Protein 7U34 (pdb70)

Secondary structure (DSSP, 8-state):
---PPPS-S-GGGSHHHHHHHHHHHHTGGG--HHHHHHH-TTHHHHHEEEEEETTTTEEEEEE-TTSS--HHHHHHHHHHHHHTTHHHHHHHHHHT---BTTTTB---HHHHT-TT----EETTEE-HHHHHHHHHHHHHHHHHHHHT-SB-TTSPBP-EEEEE--GGGTHHHHHHHHHTGGGS-TT-EEEEE--SSHHHHHHHHHT--GGGEEEEEE-SSS--HHHHHHHHHHHHHHHHHH--GGGGGGTEEEESS-HHHHHHHT--GGGEE---TTS-GGG-TTTGGGHHHHHHH-HHHHHHHHHHHHHHHHHHHHS-GGG-HHHHHHHHHHIIIIIS---EEEEEEB-STTTTHHHHHHHHHHHHH---B-TTSPBPSS----EEE---BTGGGGTTHHHHHHSS----EEEEEESS-SS-TTTTHHHHHHHHHHHHHHHHHHH-B-HHHHHHTT--GGGHHHH-B-----EEEEEES---HHHHHHHHHHHHHHHHHHHHHHT--TT--GGGHHHHHHHHHHHHHHTSTT---SS-HHHHHHHHHHHHHHT--

Structure (mmCIF, N/CA/C/O backbone):
data_7U34
#
_entry.id   7U34
#
_cell.length_a   84.452
_cell.length_b   84.452
_cell.length_c   232.024
_cell.angle_alpha   90.000
_cell.angle_beta   90.000
_cell.angle_gamma   90.000
#
_symmetry.space_group_name_H-M   'P 43 21 2'
#
loop_
_entity.id
_entity.type
_entity.pdbx_description
1 polymer 'Glucose-6-phosphate isomerase'
2 non-polymer GLYCEROL
3 non-polymer 'CITRATE ANION'
4 non-polymer 'CHLORIDE ION'
5 non-polymer 'SODIUM ION'
6 water water
#
loop_
_atom_site.group_PDB
_atom_site.id
_atom_site.type_symbol
_atom_site.label_atom_id
_atom_site.label_alt_id
_atom_site.label_comp_id
_atom_site.label_asym_id
_atom_site.label_entity_id
_atom_site.label_seq_id
_atom_site.pdbx_PDB_ins_code
_atom_site.Cartn_x
_atom_site.Cartn_y
_atom_site.Cartn_z
_atom_site.occupancy
_atom_site.B_iso_or_equiv
_atom_site.auth_seq_id
_atom_site.auth_comp_id
_atom_site.auth_asym_id
_atom_site.auth_atom_id
_atom_site.pdbx_PDB_model_num
ATOM 1 N N . PRO A 1 2 ? 41.056 3.280 30.860 1.00 50.05 -3 PRO A N 1
ATOM 2 C CA . PRO A 1 2 ? 39.967 4.258 30.872 1.00 47.34 -3 PRO A CA 1
ATOM 3 C C . PRO A 1 2 ? 40.355 5.517 30.083 1.00 31.77 -3 PRO A C 1
ATOM 4 O O . PRO A 1 2 ? 39.849 5.665 28.976 1.00 36.03 -3 PRO A O 1
ATOM 15 N N . LEU A 1 3 ? 41.223 6.391 30.611 1.00 27.14 -2 LEU A N 1
ATOM 16 C CA . LEU A 1 3 ? 41.599 7.598 29.877 1.00 22.55 -2 LEU A CA 1
ATOM 17 C C . LEU A 1 3 ? 42.751 7.276 28.922 1.00 17.61 -2 LEU A C 1
ATOM 18 O O . LEU A 1 3 ? 43.482 6.303 29.106 1.00 23.07 -2 LEU A O 1
ATOM 34 N N . GLY A 1 4 ? 42.863 8.063 27.866 1.00 18.72 -1 GLY A N 1
ATOM 35 C CA . GLY A 1 4 ? 43.796 7.822 26.787 1.00 18.84 -1 GLY A CA 1
ATOM 36 C C . GLY A 1 4 ? 44.622 9.061 26.485 1.00 25.34 -1 GLY A C 1
ATOM 37 O O . GLY A 1 4 ? 44.838 9.915 27.345 1.00 19.32 -1 GLY A O 1
ATOM 41 N N . SER A 1 5 ? 45.090 9.141 25.242 1.00 19.44 0 SER A N 1
ATOM 42 C CA . SER A 1 5 ? 46.015 10.182 24.826 1.00 21.04 0 SER A CA 1
ATOM 43 C C . SER A 1 5 ? 45.286 11.435 24.384 1.00 18.92 0 SER A C 1
ATOM 44 O O . SER A 1 5 ? 44.119 11.401 23.998 1.00 22.15 0 SER A O 1
ATOM 52 N N . MET A 1 6 ? 46.012 12.553 24.444 1.00 16.21 1 MET A N 1
ATOM 53 C CA . MET A 1 6 ? 45.670 13.791 23.780 1.00 18.13 1 MET A CA 1
ATOM 54 C C . MET A 1 6 ? 45.456 13.523 22.288 1.00 20.29 1 MET A C 1
ATOM 55 O O . MET A 1 6 ? 46.095 12.636 21.709 1.00 16.17 1 MET A O 1
ATOM 69 N N . PRO A 1 7 ? 44.548 14.255 21.659 1.00 19.55 2 PRO A N 1
ATOM 70 C CA . PRO A 1 7 ? 44.370 14.119 20.210 1.00 16.89 2 PRO A CA 1
ATOM 71 C C . PRO A 1 7 ? 45.649 14.450 19.462 1.00 20.24 2 PRO A C 1
ATOM 72 O O . PRO A 1 7 ? 46.462 15.275 19.902 1.00 19.55 2 PRO A O 1
ATOM 83 N N . GLY A 1 8 ? 45.768 13.873 18.270 1.00 19.43 3 GLY A N 1
ATOM 84 C CA . GLY A 1 8 ? 46.952 14.109 17.457 1.00 18.91 3 GLY A CA 1
ATOM 85 C C . GLY A 1 8 ? 47.060 15.520 16.924 1.00 20.50 3 GLY A C 1
ATOM 86 O O . GLY A 1 8 ? 48.163 16.007 16.653 1.00 20.52 3 GLY A O 1
ATOM 90 N N . PHE A 1 9 ? 45.936 16.186 16.723 1.00 18.00 4 PHE A N 1
ATOM 91 C CA . PHE A 1 9 ? 45.971 17.560 16.255 1.00 13.66 4 PHE A CA 1
ATOM 92 C C . PHE A 1 9 ? 44.723 18.247 16.763 1.00 15.72 4 PHE A C 1
ATOM 93 O O . PHE A 1 9 ? 43.852 17.624 17.369 1.00 15.00 4 PHE A O 1
ATOM 110 N N . SER A 1 10 ? 44.664 19.554 16.535 1.00 17.76 5 SER A N 1
ATOM 111 C CA . SER A 1 10 ? 43.564 20.375 17.015 1.00 19.37 5 SER A CA 1
ATOM 112 C C . SER A 1 10 ? 42.652 20.816 15.874 1.00 18.36 5 SER A C 1
ATOM 113 O O . SER A 1 10 ? 41.497 20.384 15.816 1.00 17.06 5 SER A O 1
ATOM 121 N N . GLN A 1 11 ? 43.143 21.671 14.977 1.00 16.01 6 GLN A N 1
ATOM 122 C CA . GLN A 1 11 ? 42.424 22.199 13.826 1.00 18.53 6 GLN A CA 1
ATOM 123 C C . GLN A 1 11 ? 42.995 21.596 12.556 1.00 18.24 6 GLN A C 1
ATOM 124 O O . GLN A 1 11 ? 44.216 21.559 12.377 1.00 16.38 6 GLN A O 1
ATOM 138 N N . ALA A 1 12 ? 42.128 21.146 11.647 1.00 18.53 7 ALA A N 1
ATOM 139 C CA . ALA A 1 12 ? 42.641 20.608 10.394 1.00 14.81 7 ALA A CA 1
ATOM 140 C C . ALA A 1 12 ? 43.479 21.635 9.649 1.00 15.06 7 ALA A C 1
ATOM 141 O O . ALA A 1 12 ? 44.427 21.270 8.940 1.00 15.78 7 ALA A O 1
ATOM 148 N N . THR A 1 13 ? 43.125 22.919 9.761 1.00 15.96 8 THR A N 1
ATOM 149 C CA . THR A 1 13 ? 43.851 23.970 9.061 1.00 18.15 8 THR A CA 1
ATOM 150 C C . THR A 1 13 ? 45.294 24.129 9.541 1.00 22.23 8 THR A C 1
ATOM 151 O O . THR A 1 13 ? 46.094 24.777 8.860 1.00 21.93 8 THR A O 1
ATOM 162 N N . GLU A 1 14 ? 45.636 23.567 10.692 1.00 20.13 9 GLU A N 1
ATOM 163 C CA . GLU A 1 14 ? 47.004 23.648 11.178 1.00 26.47 9 GLU A CA 1
ATOM 164 C C . GLU A 1 14 ? 47.906 22.570 10.589 1.00 24.02 9 GLU A C 1
ATOM 165 O O . GLU A 1 14 ? 49.126 22.651 10.766 1.00 26.56 9 GLU A O 1
ATOM 177 N N . LEU A 1 15 ? 47.362 21.561 9.906 1.00 18.20 10 LEU A N 1
ATOM 178 C CA . LEU A 1 15 ? 48.196 20.494 9.357 1.00 19.30 10 LEU A CA 1
ATOM 179 C C . LEU A 1 15 ? 48.922 20.977 8.105 1.00 21.56 10 LEU A C 1
ATOM 180 O O . LEU A 1 15 ? 48.363 21.694 7.268 1.00 21.32 10 LEU A O 1
ATOM 196 N N . GLY A 1 16 ? 50.179 20.562 7.959 1.00 23.65 11 GLY A N 1
ATOM 197 C CA . GLY A 1 16 ? 50.951 21.037 6.826 1.00 19.36 11 GLY A CA 1
ATOM 198 C C . GLY A 1 16 ? 50.346 20.633 5.504 1.00 19.75 11 GLY A C 1
ATOM 199 O O . GLY A 1 16 ? 50.366 21.400 4.541 1.00 20.36 11 GLY A O 1
ATOM 203 N N . ALA A 1 17 ? 49.791 19.423 5.439 1.00 20.88 12 ALA A N 1
ATOM 204 C CA . ALA A 1 17 ? 49.160 18.976 4.197 1.00 20.27 12 ALA A CA 1
ATOM 205 C C . ALA A 1 17 ? 47.944 19.825 3.849 1.00 19.28 12 ALA A C 1
ATOM 206 O O . ALA A 1 17 ? 47.648 20.029 2.673 1.00 21.14 12 ALA A O 1
ATOM 213 N N . TRP A 1 18 ? 47.219 20.329 4.848 1.00 17.40 13 TRP A N 1
ATOM 214 C CA . TRP A 1 18 ? 46.107 21.215 4.537 1.00 19.79 13 TRP A CA 1
ATOM 215 C C . TRP A 1 18 ? 46.615 22.469 3.860 1.00 21.04 13 TRP A C 1
ATOM 216 O O . TRP A 1 18 ? 46.044 22.937 2.867 1.00 19.92 13 TRP A O 1
ATOM 237 N N . LYS A 1 19 ? 47.699 23.032 4.391 1.00 22.00 14 LYS A N 1
ATOM 238 C CA A LYS A 1 19 ? 48.286 24.229 3.801 0.42 21.09 14 LYS A CA 1
ATOM 239 C CA B LYS A 1 19 ? 48.259 24.236 3.794 0.58 21.06 14 LYS A CA 1
ATOM 240 C C . LYS A 1 19 ? 48.752 23.962 2.375 1.00 18.96 14 LYS A C 1
ATOM 241 O O . LYS A 1 19 ? 48.561 24.791 1.481 1.00 19.46 14 LYS A O 1
ATOM 278 N N . GLU A 1 20 ? 49.356 22.793 2.138 1.00 17.01 15 GLU A N 1
ATOM 279 C CA . GLU A 1 20 ? 49.769 22.433 0.789 1.00 21.38 15 GLU A CA 1
ATOM 280 C C . GLU A 1 20 ? 48.571 22.305 -0.143 1.00 21.81 15 GLU A C 1
ATOM 281 O O . GLU A 1 20 ? 48.667 22.617 -1.337 1.00 17.78 15 GLU A O 1
ATOM 293 N N . LEU A 1 21 ? 47.448 21.785 0.377 1.00 21.09 16 LEU A N 1
ATOM 294 C CA . LEU A 1 21 ? 46.239 21.667 -0.443 1.00 18.79 16 LEU A CA 1
ATOM 295 C C . LEU A 1 21 ? 45.700 23.042 -0.802 1.00 18.16 16 LEU A C 1
ATOM 296 O O . LEU A 1 21 ? 45.197 23.249 -1.915 1.00 17.78 16 LEU A O 1
ATOM 312 N N . GLN A 1 22 ? 45.839 23.999 0.101 1.00 19.34 17 GLN A N 1
ATOM 313 C CA . GLN A 1 22 ? 45.381 25.337 -0.221 1.00 20.16 17 GLN A CA 1
ATOM 314 C C . GLN A 1 22 ? 46.231 25.936 -1.326 1.00 18.75 17 GLN A C 1
ATOM 315 O O . GLN A 1 22 ? 45.704 26.555 -2.265 1.00 18.51 17 GLN A O 1
ATOM 329 N N . GLU A 1 23 ? 47.548 25.746 -1.233 1.00 23.15 18 GLU A N 1
ATOM 330 C CA . GLU A 1 23 ? 48.434 26.251 -2.273 1.00 25.39 18 GLU A CA 1
ATOM 331 C C . GLU A 1 23 ? 48.166 25.527 -3.587 1.00 21.40 18 GLU A C 1
ATOM 332 O O . GLU A 1 23 ? 48.225 26.136 -4.660 1.00 25.37 18 GLU A O 1
ATOM 339 N N . HIS A 1 24 ? 47.858 24.231 -3.514 1.00 24.36 19 HIS A N 1
ATOM 340 C CA . HIS A 1 24 ? 47.537 23.456 -4.707 1.00 21.22 19 HIS A CA 1
ATOM 341 C C . HIS A 1 24 ? 46.246 23.947 -5.342 1.00 22.53 19 HIS A C 1
ATOM 342 O O . HIS A 1 24 ? 46.165 24.122 -6.567 1.00 20.04 19 HIS A O 1
ATOM 356 N N . HIS A 1 25 ? 45.225 24.170 -4.517 1.00 20.97 20 HIS A N 1
ATOM 357 C CA . HIS A 1 25 ? 43.989 24.774 -4.995 1.00 21.15 20 HIS A CA 1
ATOM 358 C C . HIS A 1 25 ? 44.251 26.110 -5.672 1.00 22.97 20 HIS A C 1
ATOM 359 O O . HIS A 1 25 ? 43.718 26.391 -6.752 1.00 20.78 20 HIS A O 1
ATOM 373 N N . ASN A 1 26 ? 45.054 26.962 -5.033 1.00 20.18 21 ASN A N 1
ATOM 374 C CA . ASN A 1 26 ? 45.217 28.320 -5.532 1.00 26.29 21 ASN A CA 1
ATOM 375 C C . ASN A 1 26 ? 45.876 28.313 -6.898 1.00 23.60 21 ASN A C 1
ATOM 376 O O . ASN A 1 26 ? 45.496 29.076 -7.790 1.00 25.41 21 ASN A O 1
ATOM 387 N N . SER A 1 27 ? 46.812 27.407 -7.104 1.00 21.46 22 SER A N 1
ATOM 388 C CA . SER A 1 27 ? 47.635 27.422 -8.295 1.00 28.48 22 SER A CA 1
ATOM 389 C C . SER A 1 27 ? 47.113 26.522 -9.399 1.00 26.52 22 SER A C 1
ATOM 390 O O . SER A 1 27 ? 47.375 26.783 -10.572 1.00 30.91 22 SER A O 1
ATOM 398 N N . LEU A 1 28 ? 46.388 25.472 -9.058 1.00 29.11 23 LEU A N 1
ATOM 399 C CA . LEU A 1 28 ? 46.056 24.463 -10.043 1.00 30.27 23 LEU A CA 1
ATOM 400 C C . LEU A 1 28 ? 44.642 23.949 -9.873 1.00 29.94 23 LEU A C 1
ATOM 401 O O . LEU A 1 28 ? 43.877 23.906 -10.839 1.00 26.67 23 LEU A O 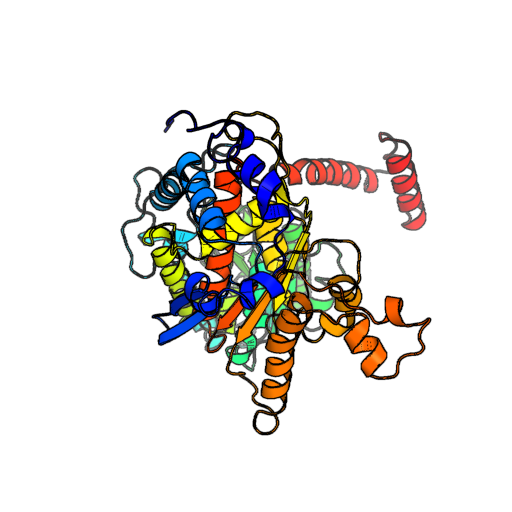1
ATOM 417 N N . GLY A 1 29 ? 44.302 23.527 -8.657 1.00 25.53 24 GLY A N 1
ATOM 418 C CA . GLY A 1 29 ? 43.019 22.879 -8.442 1.00 28.84 24 GLY A CA 1
ATOM 419 C C . GLY A 1 29 ? 41.850 23.709 -8.929 1.00 23.68 24 GLY A C 1
ATOM 420 O O . GLY A 1 29 ? 40.939 23.195 -9.578 1.00 23.65 24 GLY A O 1
ATOM 424 N N . ARG A 1 30 ? 41.881 25.018 -8.669 1.00 24.32 25 ARG A N 1
ATOM 425 C CA . ARG A 1 30 ? 40.768 25.861 -9.066 1.00 26.01 25 ARG A CA 1
ATOM 426 C C . ARG A 1 30 ? 40.683 26.052 -10.575 1.00 33.75 25 ARG A C 1
ATOM 427 O O . ARG A 1 30 ? 39.658 26.554 -11.053 1.00 28.53 25 ARG A O 1
ATOM 440 N N . ASN A 1 31 ? 41.718 25.662 -11.326 1.00 29.22 26 ASN A N 1
ATOM 441 C CA . ASN A 1 31 ? 41.727 25.793 -12.783 1.00 35.70 26 ASN A CA 1
ATOM 442 C C . ASN A 1 31 ? 41.480 24.477 -13.504 1.00 29.73 26 ASN A C 1
ATOM 443 O O . ASN A 1 31 ? 41.564 24.429 -14.737 1.00 23.76 26 ASN A O 1
ATOM 454 N N . ILE A 1 32 ? 41.210 23.404 -12.765 1.00 24.68 27 ILE A N 1
ATOM 455 C CA . ILE A 1 32 ? 40.956 22.122 -13.397 1.00 25.59 27 ILE A CA 1
ATOM 456 C C . ILE A 1 32 ? 39.732 22.255 -14.286 1.00 25.79 27 ILE A C 1
ATOM 457 O O . ILE A 1 32 ? 38.677 22.726 -13.842 1.00 21.06 27 ILE A O 1
ATOM 473 N N . VAL A 1 33 ? 39.877 21.873 -15.556 1.00 20.64 28 VAL A N 1
ATOM 474 C CA . VAL A 1 33 ? 38.759 21.711 -16.484 1.00 19.06 28 VAL A CA 1
ATOM 475 C C . VAL A 1 33 ? 38.726 20.244 -16.871 1.00 18.39 28 VAL A C 1
ATOM 476 O O . VAL A 1 33 ? 39.615 19.754 -17.577 1.00 15.85 28 VAL A O 1
ATOM 489 N N . LEU A 1 34 ? 37.711 19.538 -16.393 1.00 17.93 29 LEU A N 1
ATOM 490 C CA . LEU A 1 34 ? 37.680 18.095 -16.564 1.00 16.88 29 LEU A CA 1
ATOM 491 C C . LEU A 1 34 ? 37.864 17.680 -18.026 1.00 17.82 29 LEU A C 1
ATOM 492 O O . LEU A 1 34 ? 38.635 16.761 -18.323 1.00 16.37 29 LEU A O 1
ATOM 508 N N . LYS A 1 35 ? 37.167 18.322 -18.972 1.00 13.90 30 LYS A N 1
ATOM 509 C CA . LYS A 1 35 ? 37.248 17.769 -20.328 1.00 19.72 30 LYS A CA 1
ATOM 510 C C . LYS A 1 35 ? 38.668 17.902 -20.892 1.00 26.94 30 LYS A C 1
ATOM 511 O O . LYS A 1 35 ? 39.108 17.031 -21.663 1.00 22.17 30 LYS A O 1
ATOM 530 N N . GLU A 1 36 ? 39.419 18.925 -20.445 1.00 19.11 31 GLU A N 1
ATOM 531 C CA . GLU A 1 36 ? 40.821 19.077 -20.838 1.00 22.12 31 GLU A CA 1
ATOM 532 C C . GLU A 1 36 ? 41.696 17.965 -20.271 1.00 21.10 31 GLU A C 1
ATOM 533 O O . GLU A 1 36 ? 42.575 17.442 -20.970 1.00 22.16 31 GLU A O 1
ATOM 545 N N . TYR A 1 37 ? 41.471 17.584 -19.010 1.00 17.95 32 TYR A N 1
ATOM 546 C CA . TYR A 1 37 ? 42.256 16.516 -18.405 1.00 16.93 32 TYR A CA 1
ATOM 547 C C . TYR A 1 37 ? 41.975 15.187 -19.074 1.00 19.70 32 TYR A C 1
ATOM 548 O O . TYR A 1 37 ? 42.887 14.369 -19.253 1.00 24.79 32 TYR A O 1
ATOM 566 N N . PHE A 1 38 ? 40.723 14.949 -19.456 1.00 15.32 33 PHE A N 1
ATOM 567 C CA . PHE A 1 38 ? 40.423 13.711 -20.162 1.00 17.47 33 PHE A CA 1
ATOM 568 C C . PHE A 1 38 ? 41.029 13.714 -21.565 1.00 19.97 33 PHE A C 1
ATOM 569 O O . PHE A 1 38 ? 41.486 12.675 -22.042 1.00 22.23 33 PHE A O 1
ATOM 586 N N . GLU A 1 39 ? 41.013 14.864 -22.247 1.00 20.41 34 GLU A N 1
ATOM 587 C CA . GLU A 1 39 ? 41.616 14.959 -23.574 1.00 20.21 34 GLU A CA 1
ATOM 588 C C . GLU A 1 39 ? 43.102 14.659 -23.516 1.00 25.63 34 GLU A C 1
ATOM 589 O O . GLU A 1 39 ? 43.655 14.022 -24.424 1.00 30.00 34 GLU A O 1
ATOM 596 N N . LYS A 1 40 ? 43.763 15.101 -22.460 1.00 21.12 35 LYS A N 1
ATOM 597 C CA A LYS A 1 40 ? 45.208 14.974 -22.364 0.59 23.36 35 LYS A CA 1
ATOM 598 C CA B LYS A 1 40 ? 45.207 14.982 -22.347 0.41 23.40 35 LYS A CA 1
ATOM 599 C C . LYS A 1 40 ? 45.659 13.686 -21.696 1.00 29.44 35 LYS A C 1
ATOM 600 O O . LYS A 1 40 ? 46.842 13.354 -21.780 1.00 29.92 35 LYS A O 1
ATOM 613 N N . ASP A 1 41 ? 44.765 12.938 -21.050 1.00 24.40 36 ASP A N 1
ATOM 614 C CA . ASP A 1 41 ? 45.185 11.757 -20.298 1.00 23.75 36 ASP A CA 1
ATOM 615 C C . ASP A 1 41 ? 44.230 10.614 -20.579 1.00 30.22 36 ASP A C 1
ATOM 616 O O . ASP A 1 41 ? 43.214 10.447 -19.895 1.00 26.44 36 ASP A O 1
ATOM 625 N N . PRO A 1 42 ? 44.530 9.791 -21.585 1.00 24.21 37 PRO A N 1
ATOM 626 C CA . PRO A 1 42 ? 43.653 8.657 -21.892 1.00 27.08 37 PRO A CA 1
ATOM 627 C C . PRO A 1 42 ? 43.607 7.620 -20.793 1.00 19.55 37 PRO A C 1
ATOM 628 O O . PRO A 1 42 ? 42.708 6.775 -20.815 1.00 26.17 37 PRO A O 1
ATOM 639 N N . GLN A 1 43 ? 44.530 7.658 -19.836 1.00 21.20 38 GLN A N 1
ATOM 640 C CA . GLN A 1 43 ? 44.542 6.708 -18.733 1.00 25.71 38 GLN A CA 1
ATOM 641 C C . GLN A 1 43 ? 43.853 7.254 -17.482 1.00 20.97 38 GLN A C 1
ATOM 642 O O . GLN A 1 43 ? 43.951 6.648 -16.417 1.00 18.66 38 GLN A O 1
ATOM 652 N N . ARG A 1 44 ? 43.136 8.368 -17.602 1.00 22.64 39 ARG A N 1
ATOM 653 C CA . ARG A 1 44 ? 42.561 9.010 -16.425 1.00 18.15 39 ARG A CA 1
ATOM 654 C C . ARG A 1 44 ? 41.528 8.116 -15.749 1.00 16.09 39 ARG A C 1
ATOM 655 O O . ARG A 1 44 ? 41.451 8.061 -14.509 1.00 15.80 39 ARG A O 1
ATOM 676 N N . PHE A 1 45 ? 40.714 7.410 -16.537 1.00 16.27 40 PHE A N 1
ATOM 677 C CA . PHE A 1 45 ? 39.726 6.536 -15.913 1.00 17.17 40 PHE A CA 1
ATOM 678 C C . PHE A 1 45 ? 40.403 5.396 -15.147 1.00 18.72 40 PHE A C 1
ATOM 679 O O . PHE A 1 45 ? 39.973 5.045 -14.039 1.00 17.45 40 PHE A O 1
ATOM 696 N N . GLU A 1 46 ? 41.475 4.811 -15.707 1.00 20.47 41 GLU A N 1
ATOM 697 C CA . GLU A 1 46 ? 42.199 3.761 -14.990 1.00 19.25 41 GLU A CA 1
ATOM 698 C C . GLU A 1 46 ? 42.823 4.290 -13.707 1.00 16.14 41 GLU A C 1
ATOM 699 O O . GLU A 1 46 ? 42.794 3.608 -12.676 1.00 20.95 41 GLU A O 1
ATOM 706 N N . LYS A 1 47 ? 43.393 5.505 -13.747 1.00 17.46 42 LYS A N 1
ATOM 707 C CA . LYS A 1 47 ? 44.079 6.059 -12.587 1.00 17.04 42 LYS A CA 1
ATOM 708 C C . LYS A 1 47 ? 43.136 6.254 -11.403 1.00 17.70 42 LYS A C 1
ATOM 709 O O . LYS A 1 47 ? 43.540 6.097 -10.245 1.00 17.08 42 LYS A O 1
ATOM 728 N N . PHE A 1 48 ? 41.898 6.685 -11.669 1.00 15.27 43 PHE A N 1
ATOM 729 C CA . PHE A 1 48 ? 41.028 7.175 -10.608 1.00 14.70 43 PHE A CA 1
ATOM 730 C C . PHE A 1 48 ? 39.749 6.370 -10.468 1.00 15.30 43 PHE A C 1
ATOM 731 O O . PHE A 1 48 ? 38.785 6.841 -9.842 1.00 15.45 43 PHE A O 1
ATOM 748 N N . SER A 1 49 ? 39.726 5.155 -10.989 1.00 16.49 44 SER A N 1
ATOM 749 C CA . SER A 1 49 ? 38.664 4.220 -10.672 1.00 16.84 44 SER A CA 1
ATOM 750 C C . SER A 1 49 ? 39.184 3.118 -9.757 1.00 16.85 44 SER A C 1
ATOM 751 O O . SER A 1 49 ? 40.384 2.834 -9.675 1.00 15.70 44 SER A O 1
ATOM 759 N N . ARG A 1 50 ? 38.261 2.512 -9.035 1.00 17.33 45 ARG A N 1
ATOM 760 C CA . ARG A 1 50 ? 38.595 1.478 -8.073 1.00 16.66 45 ARG A CA 1
ATOM 761 C C . ARG A 1 50 ? 37.531 0.401 -8.162 1.00 17.49 45 ARG A C 1
ATOM 762 O O . ARG A 1 50 ? 36.366 0.690 -8.425 1.00 16.54 45 ARG A O 1
ATOM 783 N N . THR A 1 51 ? 37.930 -0.838 -7.921 1.00 15.23 46 THR A N 1
ATOM 784 C CA . THR A 1 51 ? 37.018 -1.970 -7.946 1.00 16.01 46 THR A CA 1
ATOM 785 C C . THR A 1 51 ? 36.970 -2.678 -6.597 1.00 21.56 46 THR A C 1
ATOM 786 O O . THR A 1 51 ? 38.011 -3.043 -6.030 1.00 19.11 46 THR A O 1
ATOM 797 N N . PHE A 1 52 ? 35.750 -2.888 -6.090 1.00 19.58 47 PHE A N 1
ATOM 798 C CA . PHE A 1 52 ? 35.521 -3.569 -4.821 1.00 14.47 47 PHE A CA 1
ATOM 799 C C . PHE A 1 52 ? 34.881 -4.913 -5.117 1.00 17.05 47 PHE A C 1
ATOM 800 O O . PHE A 1 52 ? 33.823 -4.968 -5.756 1.00 15.19 47 PHE A O 1
ATOM 817 N N . ALA A 1 53 ? 35.520 -5.983 -4.660 1.00 15.63 48 ALA A N 1
ATOM 818 C CA . ALA A 1 53 ? 34.965 -7.323 -4.793 1.00 17.92 48 ALA A CA 1
ATOM 819 C C . ALA A 1 53 ? 34.047 -7.637 -3.623 1.00 15.11 48 ALA A C 1
ATOM 820 O O . ALA A 1 53 ? 34.451 -7.542 -2.458 1.00 18.78 48 ALA A O 1
ATOM 827 N N . ASN A 1 54 ? 32.796 -7.984 -3.938 1.00 19.95 49 ASN A N 1
ATOM 828 C CA . ASN A 1 54 ? 31.832 -8.476 -2.965 1.00 17.45 49 ASN A CA 1
ATOM 829 C C . ASN A 1 54 ? 31.949 -9.991 -2.936 1.00 21.07 49 ASN A C 1
ATOM 830 O O . ASN A 1 54 ? 31.450 -10.667 -3.852 1.00 18.15 49 ASN A O 1
ATOM 841 N N . PRO A 1 55 ? 32.579 -10.559 -1.900 1.00 21.14 50 PRO A N 1
ATOM 842 C CA . PRO A 1 55 ? 32.760 -12.014 -1.845 1.00 21.12 50 PRO A CA 1
ATOM 843 C C . PRO A 1 55 ? 31.529 -12.761 -1.430 1.00 25.56 50 PRO A C 1
ATOM 844 O O . PRO A 1 55 ? 31.533 -13.996 -1.455 1.00 23.50 50 PRO A O 1
ATOM 855 N N . VAL A 1 56 ? 30.490 -12.052 -1.021 1.00 17.49 51 VAL A N 1
ATOM 856 C CA . VAL A 1 56 ? 29.262 -12.706 -0.608 1.00 16.80 51 VAL A CA 1
ATOM 857 C C . VAL A 1 56 ? 28.437 -13.120 -1.816 1.00 23.16 51 VAL A C 1
ATOM 858 O O . VAL A 1 56 ? 27.983 -14.268 -1.916 1.00 20.88 51 VAL A O 1
ATOM 871 N N . ASP A 1 57 ? 28.207 -12.202 -2.750 1.00 18.54 52 ASP A N 1
ATOM 872 C CA . ASP A 1 57 ? 27.472 -12.537 -3.956 1.00 21.33 52 ASP A CA 1
ATOM 873 C C . ASP A 1 57 ? 28.402 -12.696 -5.149 1.00 15.28 52 ASP A C 1
ATOM 874 O O . ASP A 1 57 ? 27.931 -12.857 -6.279 1.00 20.23 52 ASP A O 1
ATOM 883 N N . ASN A 1 58 ? 29.709 -12.690 -4.908 1.00 18.59 53 ASN A N 1
ATOM 884 C CA . ASN A 1 58 ? 30.729 -12.888 -5.928 1.00 21.69 53 ASN A CA 1
ATOM 885 C C . ASN A 1 58 ? 30.511 -11.990 -7.141 1.00 23.68 53 ASN A C 1
ATOM 886 O O . ASN A 1 58 ? 30.423 -12.444 -8.286 1.00 19.25 53 ASN A O 1
ATOM 897 N N . THR A 1 59 ? 30.474 -10.686 -6.874 1.00 14.56 54 THR A N 1
ATOM 898 C CA . THR A 1 59 ? 30.361 -9.670 -7.906 1.00 14.72 54 THR A CA 1
ATOM 899 C C . THR A 1 59 ? 31.393 -8.591 -7.612 1.00 16.79 54 THR A C 1
ATOM 900 O O . THR A 1 59 ? 32.125 -8.657 -6.618 1.00 18.85 54 THR A O 1
ATOM 911 N N . GLU A 1 60 ? 31.434 -7.580 -8.466 1.00 16.23 55 GLU A N 1
ATOM 912 C CA . GLU A 1 60 ? 32.331 -6.447 -8.300 1.00 18.58 55 GLU A CA 1
ATOM 913 C C . GLU A 1 60 ? 31.526 -5.166 -8.406 1.00 20.38 55 GLU A C 1
ATOM 914 O O . GLU A 1 60 ? 30.612 -5.070 -9.233 1.00 18.78 55 GLU A O 1
ATOM 926 N N . ILE A 1 61 ? 31.883 -4.186 -7.581 1.00 16.61 56 ILE A N 1
ATOM 927 C CA . ILE A 1 61 ? 31.304 -2.855 -7.643 1.00 13.32 56 ILE A CA 1
ATOM 928 C C . ILE A 1 61 ? 32.406 -1.930 -8.129 1.00 14.10 56 ILE A C 1
ATOM 929 O O . ILE A 1 61 ? 33.486 -1.879 -7.529 1.00 15.14 56 ILE A O 1
ATOM 945 N N . LEU A 1 62 ? 32.139 -1.220 -9.221 1.00 12.95 57 LEU A N 1
ATOM 946 C CA . LEU A 1 62 ? 33.078 -0.261 -9.785 1.00 11.95 57 LEU A CA 1
ATOM 947 C C . LEU A 1 62 ? 32.783 1.122 -9.211 1.00 15.86 57 LEU A C 1
ATOM 948 O O . LEU A 1 62 ? 31.653 1.612 -9.329 1.00 13.51 57 LEU A O 1
ATOM 964 N N . PHE A 1 63 ? 33.806 1.750 -8.611 1.00 13.56 58 PHE A N 1
ATOM 965 C CA . PHE A 1 63 ? 33.766 3.117 -8.097 1.00 11.27 58 PHE A CA 1
ATOM 966 C C . PHE A 1 63 ? 34.640 3.979 -9.001 1.00 12.75 58 PHE A C 1
ATOM 967 O O . PHE A 1 63 ? 35.875 3.869 -8.962 1.00 14.07 58 PHE A O 1
ATOM 984 N N . ASP A 1 64 ? 34.027 4.845 -9.798 1.00 11.92 59 ASP A N 1
ATOM 985 C CA . ASP A 1 64 ? 34.760 5.697 -10.728 1.00 11.27 59 ASP A CA 1
ATOM 986 C C . ASP A 1 64 ? 34.796 7.107 -10.161 1.00 13.55 59 ASP A C 1
ATOM 987 O O . ASP A 1 64 ? 33.778 7.806 -10.152 1.00 12.60 59 ASP A O 1
ATOM 996 N N . PHE A 1 65 ? 35.971 7.534 -9.709 1.00 12.99 60 PHE A N 1
ATOM 997 C CA . PHE A 1 65 ? 36.166 8.878 -9.192 1.00 11.49 60 PHE A CA 1
ATOM 998 C C . PHE A 1 65 ? 36.809 9.820 -10.208 1.00 12.17 60 PHE A C 1
ATOM 999 O O . PHE A 1 65 ? 37.151 10.948 -9.843 1.00 13.14 60 PHE A O 1
ATOM 1016 N N . SER A 1 66 ? 36.993 9.396 -11.466 1.00 13.85 61 SER A N 1
ATOM 1017 C CA . SER A 1 66 ? 37.827 10.145 -12.405 1.00 13.16 61 SER A CA 1
ATOM 1018 C C . SER A 1 66 ? 37.168 11.414 -12.947 1.00 12.54 61 SER A C 1
ATOM 1019 O O . SER A 1 66 ? 37.867 12.272 -13.508 1.00 13.86 61 SER A O 1
ATOM 1027 N N . LYS A 1 67 ? 35.845 11.560 -12.832 1.00 11.56 62 LYS A N 1
ATOM 1028 C CA . LYS A 1 67 ? 35.193 12.814 -13.197 1.00 11.24 62 LYS A CA 1
ATOM 1029 C C . LYS A 1 67 ? 35.151 13.803 -12.022 1.00 15.14 62 LYS A C 1
ATOM 1030 O O . LYS A 1 67 ? 34.315 14.710 -12.009 1.00 10.73 62 LYS A O 1
ATOM 1049 N N . ASN A 1 68 ? 36.037 13.655 -11.052 1.00 15.05 63 ASN A N 1
ATOM 1050 C CA . ASN A 1 68 ? 36.205 14.612 -9.960 1.00 11.22 63 ASN A CA 1
ATOM 1051 C C . ASN A 1 68 ? 37.404 15.523 -10.207 1.00 11.38 63 ASN A C 1
ATOM 1052 O O . ASN A 1 68 ? 38.276 15.227 -11.022 1.00 13.00 63 ASN A O 1
ATOM 1063 N N . PHE A 1 69 ? 37.460 16.622 -9.452 1.00 11.89 64 PHE A N 1
ATOM 1064 C CA . PHE A 1 69 ? 38.554 17.590 -9.524 1.00 13.54 64 PHE A CA 1
ATOM 1065 C C . PHE A 1 69 ? 39.814 17.028 -8.872 1.00 15.52 64 PHE A C 1
ATOM 1066 O O . PHE A 1 69 ? 40.224 17.462 -7.783 1.00 15.59 64 PHE A O 1
ATOM 1083 N N . LEU A 1 70 ? 40.444 16.080 -9.557 1.00 14.86 65 LEU A N 1
ATOM 1084 C CA . LEU A 1 70 ? 41.565 15.310 -9.051 1.00 16.05 65 LEU A CA 1
ATOM 1085 C C . LEU A 1 70 ? 42.648 15.229 -10.108 1.00 16.36 65 LEU A C 1
ATOM 1086 O O . LEU A 1 70 ? 42.354 14.923 -11.266 1.00 16.18 65 LEU A O 1
ATOM 1102 N N . THR A 1 71 ? 43.884 15.487 -9.709 1.00 23.57 66 THR A N 1
ATOM 1103 C CA . THR A 1 71 ? 45.070 15.064 -10.440 1.00 19.97 66 THR A CA 1
ATOM 1104 C C . THR A 1 71 ? 45.838 14.084 -9.559 1.00 23.11 66 THR A C 1
ATOM 1105 O O . THR A 1 71 ? 45.499 13.880 -8.398 1.00 16.47 66 THR A O 1
ATOM 1116 N N . GLU A 1 72 ? 46.881 13.457 -10.112 1.00 17.86 67 GLU A N 1
ATOM 1117 C CA . GLU A 1 72 ? 47.693 12.571 -9.287 1.00 21.95 67 GLU A CA 1
ATOM 1118 C C . GLU A 1 72 ? 48.263 13.335 -8.098 1.00 18.19 67 GLU A C 1
ATOM 1119 O O . GLU A 1 72 ? 48.315 12.822 -6.971 1.00 16.73 67 GLU A O 1
ATOM 1131 N N . GLU A 1 73 ? 48.637 14.590 -8.323 1.00 17.68 68 GLU A N 1
ATOM 1132 C CA . GLU A 1 73 ? 49.163 15.411 -7.238 1.00 21.28 68 GLU A CA 1
ATOM 1133 C C . GLU A 1 73 ? 48.089 15.703 -6.200 1.00 21.35 68 GLU A C 1
ATOM 1134 O O . GLU A 1 73 ? 48.338 15.598 -4.997 1.00 18.85 68 GLU A O 1
ATOM 1146 N N . THR A 1 74 ? 46.886 16.080 -6.646 1.00 15.80 69 THR A N 1
ATOM 1147 C CA . THR A 1 74 ? 45.779 16.266 -5.708 1.00 16.38 69 THR A CA 1
ATOM 1148 C C . THR A 1 74 ? 45.576 15.040 -4.834 1.00 16.43 69 THR A C 1
ATOM 1149 O O . THR A 1 74 ? 45.405 15.140 -3.613 1.00 16.47 69 THR A O 1
ATOM 1160 N N . LEU A 1 75 ? 45.563 13.865 -5.449 1.00 15.96 70 LEU A N 1
ATOM 1161 C CA . LEU A 1 75 ? 45.328 12.656 -4.684 1.00 17.82 70 LEU A CA 1
ATOM 1162 C C . LEU A 1 75 ? 46.432 12.437 -3.670 1.00 20.27 70 LEU A C 1
ATOM 1163 O O . LEU A 1 75 ? 46.164 12.105 -2.514 1.00 17.43 70 LEU A O 1
ATOM 1179 N N . ALA A 1 76 ? 47.687 12.632 -4.087 1.00 20.27 71 ALA A N 1
ATOM 1180 C CA . ALA A 1 76 ? 48.814 12.487 -3.168 1.00 17.67 71 ALA A CA 1
ATOM 1181 C C . ALA A 1 76 ? 48.667 13.398 -1.954 1.00 18.43 71 ALA A C 1
ATOM 1182 O O . ALA A 1 76 ? 48.942 12.984 -0.825 1.00 16.99 71 ALA A O 1
ATOM 1189 N N . LEU A 1 77 ? 48.236 14.641 -2.165 1.00 15.01 72 LEU A N 1
ATOM 1190 C CA . LEU A 1 77 ? 48.123 15.576 -1.055 1.00 19.46 72 LEU A CA 1
ATOM 1191 C C . LEU A 1 77 ? 46.952 15.234 -0.144 1.00 20.27 72 LEU A C 1
ATOM 1192 O O . LEU A 1 77 ? 47.040 15.410 1.078 1.00 17.16 72 LEU A O 1
ATOM 1208 N N . LEU A 1 78 ? 45.839 14.766 -0.713 1.00 16.76 73 LEU A N 1
ATOM 1209 C CA . LEU A 1 78 ? 44.703 14.380 0.118 1.00 12.11 73 LEU A CA 1
ATOM 1210 C C . LEU A 1 78 ? 45.023 13.162 0.967 1.00 13.54 73 LEU A C 1
ATOM 1211 O O . LEU A 1 78 ? 44.639 13.084 2.140 1.00 14.65 73 LEU A O 1
ATOM 1227 N N . VAL A 1 79 ? 45.739 12.199 0.406 1.00 16.09 74 VAL A N 1
ATOM 1228 C CA A VAL A 1 79 ? 46.160 11.045 1.187 0.75 15.96 74 VAL A CA 1
ATOM 1229 C CA B VAL A 1 79 ? 46.125 11.054 1.219 0.25 16.06 74 VAL A CA 1
ATOM 1230 C C . VAL A 1 79 ? 47.135 11.483 2.273 1.00 13.91 74 VAL A C 1
ATOM 1231 O O . VAL A 1 79 ? 47.123 10.971 3.398 1.00 15.51 74 VAL A O 1
ATOM 1256 N N . LYS A 1 80 ? 47.991 12.448 1.952 1.00 18.14 75 LYS A N 1
ATOM 1257 C CA . LYS A 1 80 ? 48.902 12.988 2.952 1.00 21.30 75 LYS A CA 1
ATOM 1258 C C . LYS A 1 80 ? 48.132 13.631 4.097 1.00 19.95 75 LYS A C 1
ATOM 1259 O O . LYS A 1 80 ? 48.470 13.444 5.278 1.00 17.81 75 LYS A O 1
ATOM 1278 N N . LEU A 1 81 ? 47.105 14.420 3.763 1.00 20.07 76 LEU A N 1
ATOM 1279 C CA . LEU A 1 81 ? 46.238 14.990 4.789 1.00 18.05 76 LEU A CA 1
ATOM 1280 C C . LEU A 1 81 ? 45.609 13.902 5.662 1.00 17.99 76 LEU A C 1
ATOM 1281 O O . LEU A 1 81 ? 45.577 14.025 6.898 1.00 16.54 76 LEU A O 1
ATOM 1297 N N . ALA A 1 82 ? 45.104 12.821 5.046 1.00 14.74 77 ALA A N 1
ATOM 1298 C CA . ALA A 1 82 ? 44.543 11.735 5.840 1.00 15.46 77 ALA A CA 1
ATOM 1299 C C . ALA A 1 82 ? 45.579 11.178 6.814 1.00 18.68 77 ALA A C 1
ATOM 1300 O O . ALA A 1 82 ? 45.264 10.887 7.976 1.00 17.78 77 ALA A O 1
ATOM 1307 N N . ARG A 1 83 ? 46.818 11.006 6.356 1.00 19.70 78 ARG A N 1
ATOM 1308 C CA . ARG A 1 83 ? 47.848 10.506 7.256 1.00 22.19 78 ARG A CA 1
ATOM 1309 C C . ARG A 1 83 ? 48.168 11.513 8.355 1.00 16.63 78 ARG A C 1
ATOM 1310 O O . ARG A 1 83 ? 48.267 11.139 9.528 1.00 19.76 78 ARG A O 1
ATOM 1331 N N . GLU A 1 84 ? 48.302 12.791 8.017 1.00 17.66 79 GLU A N 1
ATOM 1332 C CA . GLU A 1 84 ? 48.547 13.780 9.056 1.00 19.32 79 GLU A CA 1
ATOM 1333 C C . GLU A 1 84 ? 47.389 13.886 10.041 1.00 23.60 79 GLU A C 1
ATOM 1334 O O . GLU A 1 84 ? 47.608 14.204 11.214 1.00 17.07 79 GLU A O 1
ATOM 1346 N N . ALA A 1 85 ? 46.153 13.625 9.600 1.00 20.96 80 ALA A N 1
ATOM 1347 C CA . ALA A 1 85 ? 44.999 13.657 10.496 1.00 18.30 80 ALA A CA 1
ATOM 1348 C C . ALA A 1 85 ? 44.786 12.346 11.236 1.00 16.80 80 ALA A C 1
ATOM 1349 O O . ALA A 1 85 ? 43.863 12.246 12.056 1.00 18.29 80 ALA A O 1
ATOM 1356 N N . GLY A 1 86 ? 45.603 11.338 10.960 1.00 17.74 81 GLY A N 1
ATOM 1357 C CA . GLY A 1 86 ? 45.521 10.102 11.691 1.00 15.81 81 GLY A CA 1
ATOM 1358 C C . GLY A 1 86 ? 44.287 9.295 11.392 1.00 18.25 81 GLY A C 1
ATOM 1359 O O . GLY A 1 86 ? 43.755 8.641 12.294 1.00 16.14 81 GLY A O 1
ATOM 1363 N N . VAL A 1 87 ? 43.829 9.307 10.136 1.00 18.11 82 VAL A N 1
ATOM 1364 C CA . VAL A 1 87 ? 42.615 8.578 9.778 1.00 20.00 82 VAL A CA 1
ATOM 1365 C C . VAL A 1 87 ? 42.768 7.093 10.102 1.00 15.28 82 VAL A C 1
ATOM 1366 O O . VAL A 1 87 ? 41.857 6.453 10.656 1.00 14.52 82 VAL A O 1
ATOM 1379 N N . GLU A 1 88 ? 43.918 6.514 9.758 1.00 16.20 83 GLU A N 1
ATOM 1380 C CA . GLU A 1 88 ? 44.105 5.084 9.980 1.00 17.05 83 GLU A CA 1
ATOM 1381 C C . GLU A 1 88 ? 44.162 4.767 11.465 1.00 19.22 83 GLU A C 1
ATOM 1382 O O . GLU A 1 88 ? 43.616 3.757 11.914 1.00 17.49 83 GLU A O 1
ATOM 1394 N N . GLU A 1 89 ? 44.801 5.640 12.246 1.00 19.41 84 GLU A N 1
ATOM 1395 C CA . GLU A 1 89 ? 44.890 5.434 13.688 1.00 19.42 84 GLU A CA 1
ATOM 1396 C C . GLU A 1 89 ? 43.513 5.484 14.353 1.00 16.71 84 GLU A C 1
ATOM 1397 O O . GLU A 1 89 ? 43.177 4.622 15.180 1.00 18.85 84 GLU A O 1
ATOM 1409 N N . LEU A 1 90 ? 42.694 6.486 13.999 1.00 17.48 85 LEU A N 1
ATOM 1410 C CA . LEU A 1 90 ? 41.348 6.563 14.562 1.00 15.96 85 LEU A CA 1
ATOM 1411 C C . LEU A 1 90 ? 40.518 5.369 14.135 1.00 16.09 85 LEU A C 1
ATOM 1412 O O . LEU A 1 90 ? 39.763 4.806 14.940 1.00 17.44 85 LEU A O 1
ATOM 1428 N N . ARG A 1 91 ? 40.627 4.984 12.864 1.00 16.88 86 ARG A N 1
ATOM 1429 C CA . ARG A 1 91 ? 39.940 3.795 12.367 1.00 15.50 86 ARG A CA 1
ATOM 1430 C C . ARG A 1 91 ? 40.328 2.565 13.173 1.00 18.84 86 ARG A C 1
ATOM 1431 O O . ARG A 1 91 ? 39.475 1.760 13.574 1.00 15.29 86 ARG A O 1
ATOM 1452 N N . ASP A 1 92 ? 41.630 2.373 13.368 1.00 18.82 87 ASP A N 1
ATOM 1453 C CA . ASP A 1 92 ? 42.085 1.212 14.118 1.00 16.58 87 ASP A CA 1
ATOM 1454 C C . ASP A 1 92 ? 41.583 1.268 15.546 1.00 15.77 87 ASP A C 1
ATOM 1455 O O . ASP A 1 92 ? 41.163 0.246 16.099 1.00 20.06 87 ASP A O 1
ATOM 1464 N N . ALA A 1 93 ? 41.558 2.467 16.132 1.00 19.34 88 ALA A N 1
ATOM 1465 C CA . ALA A 1 93 ? 40.973 2.629 17.455 1.00 17.94 88 ALA A CA 1
ATOM 1466 C C . ALA A 1 93 ? 39.529 2.189 17.453 1.00 20.69 88 ALA A C 1
ATOM 1467 O O . ALA A 1 93 ? 39.087 1.501 18.380 1.00 18.79 88 ALA A O 1
ATOM 1474 N N . MET A 1 94 ? 38.775 2.547 16.402 1.00 16.92 89 MET A N 1
ATOM 1475 C CA . MET A 1 94 ? 37.362 2.203 16.427 1.00 14.87 89 MET A CA 1
ATOM 1476 C C . MET A 1 94 ? 37.191 0.693 16.373 1.00 14.39 89 MET A C 1
ATOM 1477 O O . MET A 1 94 ? 36.358 0.136 17.101 1.00 14.37 89 MET A O 1
ATOM 1491 N N . PHE A 1 95 ? 38.002 0.009 15.551 1.00 16.26 90 PHE A N 1
ATOM 1492 C CA . PHE A 1 95 ? 37.889 -1.441 15.402 1.00 17.05 90 PHE A CA 1
ATOM 1493 C C . PHE A 1 95 ? 38.380 -2.189 16.649 1.00 19.67 90 PHE A C 1
ATOM 1494 O O . PHE A 1 95 ? 37.909 -3.299 16.924 1.00 18.42 90 PHE A O 1
ATOM 1511 N N . LYS A 1 96 ? 39.324 -1.600 17.395 1.00 18.20 91 LYS A N 1
ATOM 1512 C CA . LYS A 1 96 ? 39.774 -2.119 18.688 1.00 20.23 91 LYS A CA 1
ATOM 1513 C C . LYS A 1 96 ? 38.755 -1.949 19.813 1.00 22.43 91 LYS A C 1
ATOM 1514 O O . LYS A 1 96 ? 38.961 -2.503 20.900 1.00 21.22 91 LYS A O 1
ATOM 1521 N N . GLY A 1 97 ? 37.701 -1.158 19.619 1.00 17.87 92 GLY A N 1
ATOM 1522 C CA . GLY A 1 97 ? 36.748 -0.886 20.677 1.00 17.11 92 GLY A CA 1
ATOM 1523 C C . GLY A 1 97 ? 37.143 0.216 21.640 1.00 16.53 92 GLY A C 1
ATOM 1524 O O . GLY A 1 97 ? 36.523 0.342 22.701 1.00 19.70 92 GLY A O 1
ATOM 1528 N N . ASP A 1 98 ? 38.148 1.020 21.298 1.00 16.60 93 ASP A N 1
ATOM 1529 C CA . ASP A 1 98 ? 38.484 2.197 22.084 1.00 19.86 93 ASP A CA 1
ATOM 1530 C C . ASP A 1 98 ? 37.313 3.180 22.110 1.00 22.26 93 ASP A C 1
ATOM 1531 O O . ASP A 1 98 ? 36.541 3.264 21.146 1.00 18.60 93 ASP A O 1
ATOM 1540 N N . PRO A 1 99 ? 37.196 3.981 23.181 1.00 17.34 94 PRO A N 1
ATOM 1541 C CA . PRO A 1 99 ? 36.082 4.934 23.353 1.00 15.37 94 PRO A CA 1
ATOM 1542 C C . PRO A 1 99 ? 36.280 6.206 22.531 1.00 20.63 94 PRO A C 1
ATOM 1543 O O . PRO A 1 99 ? 36.394 7.327 23.071 1.00 16.48 94 PRO A O 1
ATOM 1554 N N . ILE A 1 100 ? 36.322 6.049 21.199 1.00 15.33 95 ILE A N 1
ATOM 1555 C CA . ILE A 1 100 ? 36.610 7.192 20.340 1.00 14.99 95 ILE A CA 1
ATOM 1556 C C . ILE A 1 100 ? 35.477 8.205 20.317 1.00 13.72 95 ILE A C 1
ATOM 1557 O O . ILE A 1 100 ? 35.658 9.336 19.843 1.00 13.89 95 ILE A O 1
ATOM 1573 N N . ASN A 1 101 ? 34.315 7.845 20.830 1.00 12.97 96 ASN A N 1
ATOM 1574 C CA . ASN A 1 101 ? 33.236 8.817 21.015 1.00 12.17 96 ASN A CA 1
ATOM 1575 C C . ASN A 1 101 ? 33.572 9.571 22.303 1.00 12.49 96 ASN A C 1
ATOM 1576 O O . ASN A 1 101 ? 33.168 9.198 23.416 1.00 14.93 96 ASN A O 1
ATOM 1587 N N . PHE A 1 102 ? 34.358 10.635 22.140 1.00 15.98 97 PHE A N 1
ATOM 1588 C CA . PHE A 1 102 ? 35.075 11.227 23.255 1.00 17.36 97 PHE A CA 1
ATOM 1589 C C . PHE A 1 102 ? 34.198 12.106 24.116 1.00 17.98 97 PHE A C 1
ATOM 1590 O O . PHE A 1 102 ? 34.562 12.366 25.266 1.00 16.76 97 PHE A O 1
ATOM 1607 N N . THR A 1 103 ? 33.048 12.559 23.613 1.00 13.32 98 THR A N 1
ATOM 1608 C CA . THR A 1 103 ? 32.165 13.356 24.453 1.00 13.08 98 THR A CA 1
ATOM 1609 C C . THR A 1 103 ? 31.221 12.506 25.285 1.00 17.81 98 THR A C 1
ATOM 1610 O O . THR A 1 103 ? 30.626 13.018 26.238 1.00 18.00 98 THR A O 1
ATOM 1621 N N . GLU A 1 104 ? 31.047 11.238 24.930 1.00 14.40 99 GLU A N 1
ATOM 1622 C CA . GLU A 1 104 ? 30.175 10.348 25.684 1.00 17.85 99 GLU A CA 1
ATOM 1623 C C . GLU A 1 104 ? 30.943 9.217 26.339 1.00 15.96 99 GLU A C 1
ATOM 1624 O O . GLU A 1 104 ? 30.323 8.378 27.000 1.00 17.08 99 GLU A O 1
ATOM 1636 N N . ASP A 1 105 ? 32.266 9.188 26.196 1.00 17.25 100 ASP A N 1
ATOM 1637 C CA . ASP A 1 105 ? 33.114 8.098 26.691 1.00 16.02 100 ASP A CA 1
ATOM 1638 C C . ASP A 1 105 ? 32.560 6.715 26.315 1.00 25.73 100 ASP A C 1
ATOM 1639 O O . ASP A 1 105 ? 32.376 5.840 27.156 1.00 19.38 100 ASP A O 1
ATOM 1648 N N . ARG A 1 106 ? 32.343 6.514 25.012 1.00 18.42 101 ARG A N 1
ATOM 1649 C CA . ARG A 1 106 ? 31.737 5.294 24.498 1.00 18.81 101 ARG A CA 1
ATOM 1650 C C . ARG A 1 106 ? 32.546 4.774 23.329 1.00 18.36 101 ARG A C 1
ATOM 1651 O O . ARG A 1 106 ? 33.093 5.551 22.531 1.00 13.59 101 ARG A O 1
ATOM 1672 N N . ALA A 1 107 ? 32.587 3.449 23.207 1.00 14.46 102 ALA A N 1
ATOM 1673 C CA . ALA A 1 107 ? 33.073 2.857 21.979 1.00 15.28 102 ALA A CA 1
ATOM 1674 C C . ALA A 1 107 ? 32.109 3.180 20.837 1.00 14.86 102 ALA A C 1
ATOM 1675 O O . ALA A 1 107 ? 30.983 3.690 21.040 1.00 12.85 102 ALA A O 1
ATOM 1682 N N . VAL A 1 108 ? 32.557 2.860 19.624 1.00 17.03 103 VAL A N 1
ATOM 1683 C CA . VAL A 1 108 ? 31.792 3.070 18.388 1.00 12.20 103 VAL A CA 1
ATOM 1684 C C . VAL A 1 108 ? 31.918 1.760 17.624 1.00 11.26 103 VAL A C 1
ATOM 1685 O O . VAL A 1 108 ? 32.927 1.516 16.963 1.00 15.54 103 VAL A O 1
ATOM 1698 N N . TYR A 1 109 ? 30.926 0.889 17.752 1.00 12.76 104 TYR A N 1
ATOM 1699 C CA . TYR A 1 109 ? 31.175 -0.506 17.420 1.00 18.18 104 TYR A CA 1
ATOM 1700 C C . TYR A 1 109 ? 30.066 -1.093 16.570 1.00 15.37 104 TYR A C 1
ATOM 1701 O O . TYR A 1 109 ? 29.765 -2.283 16.655 1.00 14.95 104 TYR A O 1
ATOM 1719 N N . HIS A 1 110 ? 29.478 -0.295 15.673 1.00 15.33 105 HIS A N 1
ATOM 1720 C CA . HIS A 1 110 ? 28.598 -0.903 14.680 1.00 14.70 105 HIS A CA 1
ATOM 1721 C C . HIS A 1 110 ? 29.328 -1.955 13.853 1.00 10.72 105 HIS A C 1
ATOM 1722 O O . HIS A 1 110 ? 28.685 -2.892 13.357 1.00 14.24 105 HIS A O 1
ATOM 1736 N N . VAL A 1 111 ? 30.658 -1.846 13.695 1.00 13.31 106 VAL A N 1
ATOM 1737 C CA . VAL A 1 111 ? 31.392 -2.859 12.937 1.00 15.61 106 VAL A CA 1
ATOM 1738 C C . VAL A 1 111 ? 31.315 -4.233 13.605 1.00 15.56 106 VAL A C 1
ATOM 1739 O O . VAL A 1 111 ? 31.393 -5.269 12.928 1.00 17.93 106 VAL A O 1
ATOM 1752 N N . ALA A 1 112 ? 31.136 -4.278 14.926 1.00 17.42 107 ALA A N 1
ATOM 1753 C CA . ALA A 1 112 ? 31.004 -5.568 15.601 1.00 13.11 107 ALA A CA 1
ATOM 1754 C C . ALA A 1 112 ? 29.683 -6.250 15.304 1.00 21.89 107 ALA A C 1
ATOM 1755 O O . ALA A 1 112 ? 29.588 -7.485 15.417 1.00 16.76 107 ALA A O 1
ATOM 1762 N N . LEU A 1 113 ? 28.660 -5.476 14.926 1.00 15.90 108 LEU A N 1
ATOM 1763 C CA . LEU A 1 113 ? 27.350 -6.058 14.668 1.00 15.06 108 LEU A CA 1
ATOM 1764 C C . LEU A 1 113 ? 27.372 -7.008 13.487 1.00 15.60 108 LEU A C 1
ATOM 1765 O O . LEU A 1 113 ? 26.535 -7.921 13.403 1.00 16.76 108 LEU A O 1
ATOM 1781 N N . ARG A 1 114 ? 28.272 -6.773 12.541 1.00 17.66 109 ARG A N 1
ATOM 1782 C CA . ARG A 1 114 ? 28.338 -7.515 11.292 1.00 16.75 109 ARG A CA 1
ATOM 1783 C C . ARG A 1 114 ? 29.669 -8.260 11.188 1.00 14.20 109 ARG A C 1
ATOM 1784 O O . ARG A 1 114 ? 30.156 -8.545 10.090 1.00 15.62 109 ARG A O 1
ATOM 1805 N N . ASN A 1 115 ? 30.260 -8.573 12.344 1.00 18.26 110 ASN A N 1
ATOM 1806 C CA . ASN A 1 115 ? 31.503 -9.336 12.456 1.00 21.97 110 ASN A CA 1
ATOM 1807 C C . ASN A 1 115 ? 31.207 -10.810 12.193 1.00 25.75 110 ASN A C 1
ATOM 1808 O O . ASN A 1 115 ? 31.309 -11.658 13.081 1.00 20.99 110 ASN A O 1
ATOM 1819 N N . VAL A 1 116 ? 30.802 -11.098 10.946 1.00 20.94 111 VAL A N 1
ATOM 1820 C CA . VAL A 1 116 ? 30.239 -12.409 10.616 1.00 24.68 111 VAL A CA 1
ATOM 1821 C C . VAL A 1 116 ? 31.283 -13.516 10.694 1.00 27.50 111 VAL A C 1
ATOM 1822 O O . VAL A 1 116 ? 30.919 -14.695 10.754 1.00 26.72 111 VAL A O 1
ATOM 1835 N N . THR A 1 117 ? 32.567 -13.167 10.687 1.00 24.69 112 THR A N 1
ATOM 1836 C CA . THR A 1 117 ? 33.647 -14.126 10.851 1.00 26.36 112 THR A CA 1
ATOM 1837 C C . THR A 1 117 ? 34.046 -14.315 12.307 1.00 27.05 112 THR A C 1
ATOM 1838 O O . THR A 1 117 ? 35.037 -14.992 12.589 1.00 28.02 112 THR A O 1
ATOM 1849 N N . ASN A 1 118 ? 33.333 -13.701 13.232 1.00 24.44 113 ASN A N 1
ATOM 1850 C CA . ASN A 1 118 ? 33.643 -13.805 14.646 1.00 27.39 113 ASN A CA 1
ATOM 1851 C C . ASN A 1 118 ? 35.113 -13.567 14.923 1.00 25.82 113 ASN A C 1
ATOM 1852 O O . ASN A 1 118 ? 35.745 -14.283 15.690 1.00 31.01 113 ASN A O 1
ATOM 1863 N N . GLU A 1 119 ? 35.653 -12.523 14.320 1.00 29.02 114 GLU A N 1
ATOM 1864 C CA . GLU A 1 119 ? 36.971 -12.071 14.719 1.00 27.05 114 GLU A CA 1
ATOM 1865 C C . GLU A 1 119 ? 36.884 -11.506 16.136 1.00 28.21 114 GLU A C 1
ATOM 1866 O O . GLU A 1 119 ? 35.821 -11.057 16.567 1.00 26.81 114 GLU A O 1
ATOM 1873 N N . PRO A 1 120 ? 37.970 -11.560 16.901 1.00 34.29 115 PRO A N 1
ATOM 1874 C CA . PRO A 1 120 ? 37.913 -11.079 18.285 1.00 33.80 115 PRO A CA 1
ATOM 1875 C C . PRO A 1 120 ? 37.605 -9.598 18.335 1.00 27.36 115 PRO A C 1
ATOM 1876 O O . PRO A 1 120 ? 38.307 -8.785 17.731 1.00 30.45 115 PRO A O 1
ATOM 1887 N N . MET A 1 121 ? 36.563 -9.254 19.092 1.00 29.29 116 MET A N 1
ATOM 1888 C CA . MET A 1 121 ? 36.116 -7.882 19.250 1.00 27.57 116 MET A CA 1
ATOM 1889 C C . MET A 1 121 ? 35.677 -7.670 20.690 1.00 28.69 116 MET A C 1
ATOM 1890 O O . MET A 1 121 ? 34.951 -8.492 21.255 1.00 25.19 116 MET A O 1
ATOM 1904 N N . GLN A 1 122 ? 36.089 -6.540 21.261 1.00 23.32 117 GLN A N 1
ATOM 1905 C CA . GLN A 1 122 ? 35.943 -6.307 22.688 1.00 27.42 117 GLN A CA 1
ATOM 1906 C C . GLN A 1 122 ? 35.760 -4.827 22.961 1.00 27.25 117 GLN A C 1
ATOM 1907 O O . GLN A 1 122 ? 36.299 -3.973 22.252 1.00 27.30 117 GLN A O 1
ATOM 1921 N N . VAL A 1 123 ? 35.008 -4.538 24.015 1.00 25.30 118 VAL A N 1
ATOM 1922 C CA . VAL A 1 123 ? 34.846 -3.195 24.540 1.00 23.68 118 VAL A CA 1
ATOM 1923 C C . VAL A 1 123 ? 35.157 -3.278 26.021 1.00 29.55 118 VAL A C 1
ATOM 1924 O O . VAL A 1 123 ? 34.565 -4.101 26.737 1.00 26.38 118 VAL A O 1
ATOM 1937 N N . ASN A 1 124 ? 36.066 -2.433 26.486 1.00 31.47 119 ASN A N 1
ATOM 1938 C CA . ASN A 1 124 ? 36.402 -2.424 27.905 1.00 39.56 119 ASN A CA 1
ATOM 1939 C C . ASN A 1 124 ? 36.997 -3.771 28.308 1.00 31.24 119 ASN A C 1
ATOM 1940 O O . ASN A 1 124 ? 36.711 -4.299 29.383 1.00 44.40 119 ASN A O 1
ATOM 1951 N N . GLY A 1 125 ? 37.774 -4.362 27.403 1.00 39.66 120 GLY A N 1
ATOM 1952 C CA . GLY A 1 125 ? 38.398 -5.645 27.675 1.00 40.21 120 GLY A CA 1
ATOM 1953 C C . GLY A 1 125 ? 37.437 -6.777 27.953 1.00 43.93 120 GLY A C 1
ATOM 1954 O O . GLY A 1 125 ? 37.806 -7.737 28.634 1.00 40.43 120 GLY A O 1
ATOM 1958 N N . LYS A 1 126 ? 36.212 -6.694 27.447 1.00 30.79 121 LYS A N 1
ATOM 1959 C CA . LYS A 1 126 ? 35.284 -7.813 27.463 1.00 26.97 121 LYS A CA 1
ATOM 1960 C C . LYS A 1 126 ? 34.788 -8.052 26.048 1.00 31.84 121 LYS A C 1
ATOM 1961 O O . LYS A 1 126 ? 34.243 -7.139 25.423 1.00 25.58 121 LYS A O 1
ATOM 1971 N N . SER A 1 127 ? 34.949 -9.272 25.557 1.00 32.41 122 SER A N 1
ATOM 1972 C CA . SER A 1 127 ? 34.480 -9.577 24.217 1.00 28.67 122 SER A CA 1
ATOM 1973 C C . SER A 1 127 ? 32.994 -9.276 24.089 1.00 30.77 122 SER A C 1
ATOM 1974 O O . SER A 1 127 ? 32.212 -9.515 25.011 1.00 27.84 122 SER A O 1
ATOM 1982 N N . VAL A 1 128 ? 32.613 -8.751 22.917 1.00 27.30 123 VAL A N 1
ATOM 1983 C CA . VAL A 1 128 ? 31.214 -8.477 22.584 1.00 24.30 123 VAL A CA 1
ATOM 1984 C C . VAL A 1 128 ? 30.654 -9.506 21.614 1.00 22.40 123 VAL A C 1
ATOM 1985 O O . VAL A 1 128 ? 29.436 -9.529 21.377 1.00 20.34 123 VAL A O 1
ATOM 1998 N N . VAL A 1 129 ? 31.496 -10.391 21.086 1.00 22.31 124 VAL A N 1
ATOM 1999 C CA . VAL A 1 129 ? 31.098 -11.253 19.979 1.00 23.45 124 VAL A CA 1
ATOM 2000 C C . VAL A 1 129 ? 29.956 -12.171 20.391 1.00 23.46 124 VAL A C 1
ATOM 2001 O O . VAL A 1 129 ? 28.956 -12.322 19.673 1.00 22.73 124 VAL A O 1
ATOM 2014 N N . GLU A 1 130 ? 30.057 -12.769 21.574 1.00 27.50 125 GLU A N 1
ATOM 2015 C CA . GLU A 1 130 ? 29.038 -13.735 21.976 1.00 22.34 125 GLU A CA 1
ATOM 2016 C C . GLU A 1 130 ? 27.685 -13.060 22.174 1.00 19.51 125 GLU A C 1
ATOM 2017 O O . GLU A 1 130 ? 26.635 -13.609 21.795 1.00 23.68 125 GLU A O 1
ATOM 2029 N N . ASP A 1 131 ? 27.694 -11.864 22.751 1.00 22.78 126 ASP A N 1
ATOM 2030 C CA . ASP A 1 131 ? 26.451 -11.129 22.965 1.00 24.00 126 ASP A CA 1
ATOM 2031 C C . ASP A 1 131 ? 25.826 -10.706 21.641 1.00 18.95 126 ASP A C 1
ATOM 2032 O O . ASP A 1 131 ? 24.603 -10.810 21.466 1.00 21.07 126 ASP A O 1
ATOM 2041 N N . VAL A 1 132 ? 26.648 -10.201 20.712 1.00 20.11 127 VAL A N 1
ATOM 2042 C CA . VAL A 1 132 ? 26.153 -9.867 19.376 1.00 19.21 127 VAL A CA 1
ATOM 2043 C C . VAL A 1 132 ? 25.509 -11.092 18.748 1.00 19.75 127 VAL A C 1
ATOM 2044 O O . VAL A 1 132 ? 24.371 -11.047 18.264 1.00 19.69 127 VAL A O 1
ATOM 2057 N N . ASN A 1 133 ? 26.211 -12.231 18.813 1.00 21.86 128 ASN A N 1
ATOM 2058 C CA . ASN A 1 133 ? 25.727 -13.451 18.177 1.00 20.66 128 ASN A CA 1
ATOM 2059 C C . ASN A 1 133 ? 24.476 -13.987 18.864 1.00 19.08 128 ASN A C 1
ATOM 2060 O O . ASN A 1 133 ? 23.561 -14.488 18.195 1.00 20.16 128 ASN A O 1
ATOM 2071 N N . SER A 1 134 ? 24.397 -13.844 20.187 1.00 22.68 129 SER A N 1
ATOM 2072 C CA A SER A 1 134 ? 23.203 -14.265 20.906 0.62 21.09 129 SER A CA 1
ATOM 2073 C CA B SER A 1 134 ? 23.204 -14.263 20.910 0.38 21.15 129 SER A CA 1
ATOM 2074 C C . SER A 1 134 ? 21.968 -13.516 20.427 1.00 21.01 129 SER A C 1
ATOM 2075 O O . SER A 1 134 ? 20.899 -14.114 20.252 1.00 19.33 129 SER A O 1
ATOM 2090 N N . VAL A 1 135 ? 22.082 -12.202 20.225 1.00 24.12 130 VAL A N 1
ATOM 2091 C CA . VAL A 1 135 ? 20.919 -11.457 19.755 1.00 18.44 130 VAL A CA 1
ATOM 2092 C C . VAL A 1 135 ? 20.554 -11.900 18.348 1.00 15.94 130 VAL A C 1
ATOM 2093 O O . VAL A 1 135 ? 19.376 -12.086 18.023 1.00 19.45 130 VAL A O 1
ATOM 2106 N N . LEU A 1 136 ? 21.555 -12.052 17.485 1.00 18.52 131 LEU A N 1
ATOM 2107 C CA . LEU A 1 136 ? 21.286 -12.478 16.120 1.00 20.42 131 LEU A CA 1
ATOM 2108 C C . LEU A 1 136 ? 20.587 -13.834 16.097 1.00 23.07 131 LEU A C 1
ATOM 2109 O O . LEU A 1 136 ? 19.636 -14.036 15.323 1.00 20.65 131 LEU A O 1
ATOM 2125 N N . GLU A 1 137 ? 21.030 -14.778 16.951 1.00 22.93 132 GLU A N 1
ATOM 2126 C CA . GLU A 1 137 ? 20.357 -16.079 16.995 1.00 19.90 132 GLU A CA 1
ATOM 2127 C C . GLU A 1 137 ? 18.917 -15.931 17.443 1.00 19.92 132 GLU A C 1
ATOM 2128 O O . GLU A 1 137 ? 18.016 -16.589 16.907 1.00 19.88 132 GLU A O 1
ATOM 2135 N N . HIS A 1 138 ? 18.684 -15.071 18.430 1.00 20.51 133 HIS A N 1
ATOM 2136 C CA . HIS A 1 138 ? 17.327 -14.781 18.859 1.00 17.53 133 HIS A CA 1
ATOM 2137 C C . HIS A 1 138 ? 16.523 -14.198 17.713 1.00 23.63 133 HIS A C 1
ATOM 2138 O O . HIS A 1 138 ? 15.358 -14.560 17.510 1.00 20.29 133 HIS A O 1
ATOM 2152 N N . MET A 1 139 ? 17.126 -13.271 16.956 1.00 19.59 134 MET A N 1
ATOM 2153 C CA . MET A 1 139 ? 16.418 -12.678 15.827 1.00 20.20 134 MET A CA 1
ATOM 2154 C C . MET A 1 139 ? 16.072 -13.746 14.806 1.00 18.64 134 MET A C 1
ATOM 2155 O O . MET A 1 139 ? 14.950 -13.794 14.288 1.00 18.06 134 MET A O 1
ATOM 2169 N N . LYS A 1 140 ? 17.035 -14.619 14.506 1.00 18.19 135 LYS A N 1
ATOM 2170 C CA . LYS A 1 140 ? 16.797 -15.722 13.583 1.00 22.04 135 LYS A CA 1
ATOM 2171 C C . LYS A 1 140 ? 15.603 -16.573 14.002 1.00 24.47 135 LYS A C 1
ATOM 2172 O O . LYS A 1 140 ? 14.670 -16.796 13.215 1.00 22.06 135 LYS A O 1
ATOM 2191 N N . GLU A 1 141 ? 15.632 -17.080 15.240 1.00 27.09 136 GLU A N 1
ATOM 2192 C CA . GLU A 1 141 ? 14.548 -17.929 15.729 1.00 21.93 136 GLU A CA 1
ATOM 2193 C C . GLU A 1 141 ? 13.208 -17.220 15.604 1.00 22.28 136 GLU A C 1
ATOM 2194 O O . GLU A 1 141 ? 12.241 -17.763 15.040 1.00 24.91 136 GLU A O 1
ATOM 2201 N N . PHE A 1 142 ? 13.140 -15.978 16.100 1.00 22.73 137 PHE A N 1
ATOM 2202 C CA . PHE A 1 142 ? 11.879 -15.250 16.080 1.00 21.58 137 PHE A CA 1
ATOM 2203 C C . PHE A 1 142 ? 11.362 -15.075 14.667 1.00 19.91 137 PHE A C 1
ATOM 2204 O O . PHE A 1 142 ? 10.163 -15.263 14.412 1.00 20.90 137 PHE A O 1
ATOM 2221 N N . THR A 1 143 ? 12.242 -14.710 13.720 1.00 21.47 138 THR A N 1
ATOM 2222 C CA . THR A 1 143 ? 11.759 -14.430 12.371 1.00 18.20 138 THR A CA 1
ATOM 2223 C C . THR A 1 143 ? 11.279 -15.707 11.709 1.00 21.78 138 THR A C 1
ATOM 2224 O O . THR A 1 143 ? 10.284 -15.696 10.979 1.00 22.41 138 THR A O 1
ATOM 2235 N N . GLU A 1 144 ? 11.953 -16.821 11.998 1.00 24.49 139 GLU A N 1
ATOM 2236 C CA . GLU A 1 144 ? 11.505 -18.114 11.489 1.00 27.50 139 GLU A CA 1
ATOM 2237 C C . GLU A 1 144 ? 10.118 -18.443 12.012 1.00 23.03 139 GLU A C 1
ATOM 2238 O O . GLU A 1 144 ? 9.218 -18.811 11.242 1.00 21.82 139 GLU A O 1
ATOM 2250 N N . GLN A 1 145 ? 9.911 -18.239 13.312 1.00 22.79 140 GLN A N 1
ATOM 2251 C CA . GLN A 1 145 ? 8.601 -18.468 13.915 1.00 24.75 140 GLN A CA 1
ATOM 2252 C C . GLN A 1 145 ? 7.523 -17.609 13.263 1.00 28.75 140 GLN A C 1
ATOM 2253 O O . GLN A 1 145 ? 6.431 -18.096 12.941 1.00 25.95 140 GLN A O 1
ATOM 2267 N N . VAL A 1 146 ? 7.798 -16.317 13.065 1.00 24.06 141 VAL A N 1
ATOM 2268 C CA . VAL A 1 146 ? 6.773 -15.439 12.503 1.00 22.66 141 VAL A CA 1
ATOM 2269 C C . VAL A 1 146 ? 6.512 -15.788 11.042 1.00 21.72 141 VAL A C 1
ATOM 2270 O O . VAL A 1 146 ? 5.360 -15.858 10.593 1.00 28.38 141 VAL A O 1
ATOM 2283 N N . ARG A 1 147 ? 7.578 -15.987 10.266 1.00 24.85 142 ARG A N 1
ATOM 2284 C CA . ARG A 1 147 ? 7.398 -16.198 8.837 1.00 25.38 142 ARG A CA 1
ATOM 2285 C C . ARG A 1 147 ? 6.733 -17.540 8.555 1.00 29.19 142 ARG A C 1
ATOM 2286 O O . ARG A 1 147 ? 5.931 -17.649 7.621 1.00 28.85 142 ARG A O 1
ATOM 2307 N N . SER A 1 148 ? 7.032 -18.553 9.368 1.00 30.90 143 SER A N 1
ATOM 2308 C CA . SER A 1 148 ? 6.456 -19.879 9.186 1.00 29.38 143 SER A CA 1
ATOM 2309 C C . SER A 1 148 ? 5.011 -19.965 9.633 1.00 29.65 143 SER A C 1
ATOM 2310 O O . SER A 1 148 ? 4.313 -20.899 9.240 1.00 37.83 143 SER A O 1
ATOM 2318 N N . GLY A 1 149 ? 4.541 -19.022 10.432 1.00 28.82 144 GLY A N 1
ATOM 2319 C CA . GLY A 1 149 ? 3.214 -19.102 10.996 1.00 30.35 144 GLY A CA 1
ATOM 2320 C C . GLY A 1 149 ? 3.156 -19.799 12.332 1.00 28.97 144 GLY A C 1
ATOM 2321 O O . GLY A 1 149 ? 2.074 -19.912 12.914 1.00 37.75 144 GLY A O 1
ATOM 2325 N N . GLU A 1 150 ? 4.289 -20.263 12.841 1.00 28.14 145 GLU A N 1
ATOM 2326 C CA . GLU A 1 150 ? 4.326 -20.868 14.164 1.00 28.41 145 GLU A CA 1
ATOM 2327 C C . GLU A 1 150 ? 3.941 -19.853 15.229 1.00 38.61 145 GLU A C 1
ATOM 2328 O O . GLU A 1 150 ? 3.226 -20.180 16.185 1.00 34.60 145 GLU A O 1
ATOM 2340 N N . TRP A 1 151 ? 4.389 -18.613 15.076 1.00 37.28 146 TRP A N 1
ATOM 2341 C CA . TRP A 1 151 ? 4.000 -17.544 15.977 1.00 25.96 146 TRP A CA 1
ATOM 2342 C C . TRP A 1 151 ? 2.616 -17.076 15.577 1.00 30.60 146 TRP A C 1
ATOM 2343 O O . TRP A 1 151 ? 2.422 -16.559 14.474 1.00 33.22 146 TRP A O 1
ATOM 2364 N N . LYS A 1 152 ? 1.657 -17.229 16.465 1.00 30.26 147 LYS A N 1
ATOM 2365 C CA . LYS A 1 152 ? 0.285 -16.924 16.119 1.00 28.43 147 LYS A CA 1
ATOM 2366 C C . LYS A 1 152 ? -0.255 -15.819 17.009 1.00 24.79 147 LYS A C 1
ATOM 2367 O O . LYS A 1 152 ? 0.178 -15.636 18.153 1.00 25.39 147 LYS A O 1
ATOM 2386 N N . GLY A 1 153 ? -1.205 -15.078 16.449 1.00 25.79 148 GLY A N 1
ATOM 2387 C CA . GLY A 1 153 ? -1.882 -14.036 17.179 1.00 32.13 148 GLY A CA 1
ATOM 2388 C C . GLY A 1 153 ? -2.780 -14.610 18.252 1.00 37.49 148 GLY A C 1
ATOM 2389 O O . GLY A 1 153 ? -2.925 -15.823 18.412 1.00 38.82 148 GLY A O 1
ATOM 2393 N N . TYR A 1 154 ? -3.403 -13.697 19.002 1.00 37.18 149 TYR A N 1
ATOM 2394 C CA . TYR A 1 154 ? -4.206 -14.072 20.165 1.00 32.91 149 TYR A CA 1
ATOM 2395 C C . TYR A 1 154 ? -5.469 -14.824 19.776 1.00 40.37 149 TYR A C 1
ATOM 2396 O O . TYR A 1 154 ? -6.107 -15.409 20.653 1.00 46.28 149 TYR A O 1
ATOM 2414 N N . THR A 1 155 ? -5.843 -14.822 18.498 1.00 37.46 150 THR A N 1
ATOM 2415 C CA . THR A 1 155 ? -6.911 -15.675 17.999 1.00 38.22 150 THR A CA 1
ATOM 2416 C C . THR A 1 155 ? -6.362 -16.801 17.127 1.00 34.60 150 THR A C 1
ATOM 2417 O O . THR A 1 155 ? -7.117 -17.429 16.377 1.00 37.01 150 THR A O 1
ATOM 2428 N N . GLY A 1 156 ? -5.058 -17.063 17.202 1.00 40.76 151 GLY A N 1
ATOM 2429 C CA . GLY A 1 156 ? -4.455 -18.192 16.516 1.00 30.94 151 GLY A CA 1
ATOM 2430 C C . GLY A 1 156 ? -4.168 -18.009 15.044 1.00 35.25 151 GLY A C 1
ATOM 2431 O O . GLY A 1 156 ? -3.905 -19.002 14.360 1.00 36.98 151 GLY A O 1
ATOM 2435 N N . LYS A 1 157 ? -4.192 -16.784 14.524 1.00 35.04 152 LYS A N 1
ATOM 2436 C CA . LYS A 1 157 ? -3.922 -16.565 13.110 1.00 29.92 152 LYS A CA 1
ATOM 2437 C C . LYS A 1 157 ? -2.446 -16.239 12.863 1.00 31.45 152 LYS A C 1
ATOM 2438 O O . LYS A 1 157 ? -1.719 -15.787 13.749 1.00 30.53 152 LYS A O 1
ATOM 2457 N N . LYS A 1 158 ? -2.005 -16.507 11.637 1.00 31.29 153 LYS A N 1
ATOM 2458 C CA . LYS A 1 158 ? -0.660 -16.132 11.221 1.00 38.61 153 LYS A CA 1
ATOM 2459 C C . LYS A 1 158 ? -0.536 -14.610 11.148 1.00 28.02 153 LYS A C 1
ATOM 2460 O O . LYS A 1 158 ? -1.464 -13.919 10.726 1.00 26.67 153 LYS A O 1
ATOM 2479 N N . ILE A 1 159 ? 0.626 -14.095 11.537 1.00 35.85 154 ILE A N 1
ATOM 2480 C CA . ILE A 1 159 ? 0.890 -12.662 11.453 1.00 26.97 154 ILE A CA 1
ATOM 2481 C C . ILE A 1 159 ? 1.159 -12.290 10.000 1.00 20.76 154 ILE A C 1
ATOM 2482 O O . ILE A 1 159 ? 2.005 -12.901 9.342 1.00 28.37 154 ILE A O 1
ATOM 2498 N N . THR A 1 160 ? 0.416 -11.298 9.491 1.00 26.25 155 THR A N 1
ATOM 2499 C CA . THR A 1 160 ? 0.555 -10.803 8.130 1.00 27.83 155 THR A CA 1
ATOM 2500 C C . THR A 1 160 ? 0.939 -9.322 8.030 1.00 23.21 155 THR A C 1
ATOM 2501 O O . THR A 1 160 ? 1.322 -8.871 6.937 1.00 25.27 155 THR A O 1
ATOM 2512 N N . THR A 1 161 ? 0.858 -8.570 9.123 1.00 22.30 156 THR A N 1
ATOM 2513 C CA . THR A 1 161 ? 1.225 -7.159 9.168 1.00 26.47 156 THR A CA 1
ATOM 2514 C C . THR A 1 161 ? 2.287 -6.956 10.236 1.00 25.53 156 THR A C 1
ATOM 2515 O O . THR A 1 161 ? 2.124 -7.405 11.373 1.00 21.84 156 THR A O 1
ATOM 2526 N N . ILE A 1 162 ? 3.387 -6.311 9.851 1.00 20.19 157 ILE A N 1
ATOM 2527 C CA . ILE A 1 162 ? 4.424 -5.865 10.773 1.00 19.73 157 ILE A CA 1
ATOM 2528 C C . ILE A 1 162 ? 4.371 -4.341 10.841 1.00 20.93 157 ILE A C 1
ATOM 2529 O O . ILE A 1 162 ? 4.436 -3.666 9.807 1.00 18.43 157 ILE A O 1
ATOM 2545 N N . ILE A 1 163 ? 4.282 -3.795 12.041 1.00 17.67 158 ILE A N 1
ATOM 2546 C CA . ILE A 1 163 ? 4.263 -2.341 12.234 1.00 18.80 158 ILE A CA 1
ATOM 2547 C C . ILE A 1 163 ? 5.434 -1.988 13.134 1.00 17.37 158 ILE A C 1
ATOM 2548 O O . ILE A 1 163 ? 5.423 -2.304 14.332 1.00 17.26 158 ILE A O 1
ATOM 2564 N N . ASN A 1 164 ? 6.459 -1.342 12.549 1.00 13.66 159 ASN A N 1
ATOM 2565 C CA . ASN A 1 164 ? 7.624 -0.852 13.286 1.00 17.51 159 ASN A CA 1
ATOM 2566 C C . ASN A 1 164 ? 7.315 0.550 13.803 1.00 16.90 159 ASN A C 1
ATOM 2567 O O . ASN A 1 164 ? 6.790 1.382 13.061 1.00 14.77 159 ASN A O 1
ATOM 2578 N N . ILE A 1 165 ? 7.576 0.790 15.084 1.00 17.91 160 ILE A N 1
ATOM 2579 C CA . ILE A 1 165 ? 7.344 2.096 15.703 1.00 14.03 160 ILE A CA 1
ATOM 2580 C C . ILE A 1 165 ? 8.672 2.578 16.271 1.00 14.49 160 ILE A C 1
ATOM 2581 O O . ILE A 1 165 ? 9.230 1.949 17.171 1.00 14.09 160 ILE A O 1
ATOM 2597 N N . GLY A 1 166 ? 9.176 3.694 15.759 1.00 14.31 161 GLY A N 1
ATOM 2598 C CA . GLY A 1 166 ? 10.418 4.255 16.285 1.00 14.50 161 GLY A CA 1
ATOM 2599 C C . GLY A 1 166 ? 10.758 5.522 15.526 1.00 15.44 161 GLY A C 1
ATOM 2600 O O . GLY A 1 166 ? 10.149 5.828 14.493 1.00 16.29 161 GLY A O 1
ATOM 2604 N N . ILE A 1 167 ? 11.742 6.263 16.060 1.00 19.74 162 ILE A N 1
ATOM 2605 C CA . ILE A 1 167 ? 12.156 7.545 15.486 1.00 21.40 162 ILE A CA 1
ATOM 2606 C C . ILE A 1 167 ? 13.594 7.452 14.995 1.00 14.65 162 ILE A C 1
ATOM 2607 O O . ILE A 1 167 ? 14.393 6.638 15.467 1.00 16.62 162 ILE A O 1
ATOM 2623 N N . GLY A 1 168 ? 13.916 8.321 14.046 1.00 18.98 163 GLY A N 1
ATOM 2624 C CA . GLY A 1 168 ? 15.291 8.475 13.591 1.00 17.77 163 GLY A CA 1
ATOM 2625 C C . GLY A 1 168 ? 15.894 7.176 13.113 1.00 17.85 163 GLY A C 1
ATOM 2626 O O . GLY A 1 168 ? 15.360 6.498 12.225 1.00 16.12 163 GLY A O 1
ATOM 2630 N N . GLY A 1 169 ? 17.038 6.825 13.705 1.00 13.51 164 GLY A N 1
ATOM 2631 C CA . GLY A 1 169 ? 17.732 5.633 13.285 1.00 18.31 164 GLY A CA 1
ATOM 2632 C C . GLY A 1 169 ? 16.969 4.348 13.545 1.00 14.87 164 GLY A C 1
ATOM 2633 O O . GLY A 1 169 ? 17.344 3.312 13.004 1.00 18.45 164 GLY A O 1
ATOM 2637 N N . SER A 1 170 ? 15.940 4.377 14.400 1.00 14.34 165 SER A N 1
ATOM 2638 C CA . SER A 1 170 ? 15.069 3.217 14.579 1.00 16.81 165 SER A CA 1
ATOM 2639 C C . SER A 1 170 ? 14.031 3.078 13.477 1.00 16.96 165 SER A C 1
ATOM 2640 O O . SER A 1 170 ? 13.330 2.060 13.436 1.00 17.92 165 SER A O 1
ATOM 2648 N N . ASP A 1 171 ? 13.979 4.025 12.538 1.00 13.71 166 ASP A N 1
ATOM 2649 C CA . ASP A 1 171 ? 13.007 4.045 11.456 1.00 13.73 166 ASP A CA 1
ATOM 2650 C C . ASP A 1 171 ? 13.657 4.087 10.085 1.00 15.52 166 ASP A C 1
ATOM 2651 O O . ASP A 1 171 ? 13.246 3.338 9.193 1.00 13.87 166 ASP A O 1
ATOM 2660 N N . LEU A 1 172 ? 14.652 4.971 9.865 1.00 14.14 167 LEU A N 1
ATOM 2661 C CA . LEU A 1 172 ? 15.068 5.262 8.495 1.00 13.67 167 LEU A CA 1
ATOM 2662 C C . LEU A 1 172 ? 15.753 4.068 7.839 1.00 11.68 167 LEU A C 1
ATOM 2663 O O . LEU A 1 172 ? 15.570 3.833 6.642 1.00 15.01 167 LEU A O 1
ATOM 2679 N N . GLY A 1 173 ? 16.555 3.319 8.590 1.00 11.31 168 GLY A N 1
ATOM 2680 C CA . GLY A 1 173 ? 17.238 2.165 8.047 1.00 14.72 168 GLY A CA 1
ATOM 2681 C C . GLY A 1 173 ? 16.281 1.049 7.667 1.00 13.80 168 GLY A C 1
ATOM 2682 O O . GLY A 1 173 ? 16.267 0.556 6.533 1.00 11.94 168 GLY A O 1
ATOM 2686 N N . PRO A 1 174 ? 15.459 0.620 8.631 1.00 14.00 169 PRO A N 1
ATOM 2687 C CA . PRO A 1 174 ? 14.401 -0.356 8.301 1.00 14.63 169 PRO A CA 1
ATOM 2688 C C . PRO A 1 174 ? 13.551 0.019 7.090 1.00 14.51 169 PRO A C 1
ATOM 2689 O O . PRO A 1 174 ? 13.317 -0.826 6.213 1.00 14.10 169 PRO A O 1
ATOM 2700 N N . VAL A 1 175 ? 13.087 1.271 7.007 1.00 13.22 170 VAL A N 1
ATOM 2701 C CA . VAL A 1 175 ? 12.347 1.730 5.832 1.00 13.70 170 VAL A CA 1
ATOM 2702 C C . VAL A 1 175 ? 13.174 1.556 4.566 1.00 13.92 170 VAL A C 1
ATOM 2703 O O . VAL A 1 175 ? 12.714 0.999 3.559 1.00 11.48 170 VAL A O 1
ATOM 2716 N N . MET A 1 176 ? 14.380 2.105 4.565 1.00 11.11 171 MET A N 1
ATOM 2717 C CA . MET A 1 176 ? 15.113 2.206 3.321 1.00 11.96 171 MET A CA 1
ATOM 2718 C C . MET A 1 176 ? 15.548 0.825 2.850 1.00 12.15 171 MET A C 1
ATOM 2719 O O . MET A 1 176 ? 15.476 0.517 1.659 1.00 11.65 171 MET A O 1
ATOM 2733 N N . VAL A 1 177 ? 15.923 -0.043 3.791 1.00 10.73 172 VAL A N 1
ATOM 2734 C CA . VAL A 1 177 ? 16.428 -1.368 3.444 1.00 12.93 172 VAL A CA 1
ATOM 2735 C C . VAL A 1 177 ? 15.294 -2.274 2.979 1.00 14.60 172 VAL A C 1
ATOM 2736 O O . VAL A 1 177 ? 15.436 -2.985 1.977 1.00 14.52 172 VAL A O 1
ATOM 2749 N N . THR A 1 178 ? 14.140 -2.239 3.655 1.00 13.29 173 THR A N 1
ATOM 2750 C CA . THR A 1 178 ? 13.023 -3.049 3.180 1.00 12.79 173 THR A CA 1
ATOM 2751 C C . THR A 1 178 ? 12.532 -2.562 1.820 1.00 16.84 173 THR A C 1
ATOM 2752 O O . THR A 1 178 ? 12.173 -3.366 0.957 1.00 15.70 173 THR A O 1
ATOM 2763 N N . GLU A 1 179 ? 12.500 -1.251 1.603 1.00 15.60 174 GLU A N 1
ATOM 2764 C CA . GLU A 1 179 ? 12.188 -0.752 0.267 1.00 14.56 174 GLU A CA 1
ATOM 2765 C C . GLU A 1 179 ? 13.232 -1.193 -0.758 1.00 11.82 174 GLU A C 1
ATOM 2766 O O . GLU A 1 179 ? 12.888 -1.584 -1.877 1.00 13.80 174 GLU A O 1
ATOM 2778 N N . ALA A 1 180 ? 14.514 -1.100 -0.414 1.00 10.70 175 ALA A N 1
ATOM 2779 C CA . ALA A 1 180 ? 15.560 -1.380 -1.376 1.00 12.14 175 ALA A CA 1
ATOM 2780 C C . ALA A 1 180 ? 15.584 -2.855 -1.756 1.00 13.92 175 ALA A C 1
ATOM 2781 O O . ALA A 1 180 ? 15.972 -3.194 -2.880 1.00 14.54 175 ALA A O 1
ATOM 2788 N N . LEU A 1 181 ? 15.244 -3.735 -0.806 1.00 16.27 176 LEU A N 1
ATOM 2789 C CA . LEU A 1 181 ? 15.340 -5.185 -0.966 1.00 14.59 176 LEU A CA 1
ATOM 2790 C C . LEU A 1 181 ? 13.971 -5.826 -1.134 1.00 15.83 176 LEU A C 1
ATOM 2791 O O . LEU A 1 181 ? 13.812 -7.021 -0.898 1.00 18.17 176 LEU A O 1
ATOM 2807 N N . LYS A 1 182 ? 13.000 -5.060 -1.579 1.00 13.96 177 LYS A N 1
ATOM 2808 C CA . LYS A 1 182 ? 11.630 -5.514 -1.718 1.00 17.81 177 LYS A CA 1
ATOM 2809 C C . LYS A 1 182 ? 11.521 -6.796 -2.539 1.00 18.71 177 LYS A C 1
ATOM 2810 O O . LYS A 1 182 ? 10.651 -7.612 -2.233 1.00 16.82 177 LYS A O 1
ATOM 2823 N N . PRO A 1 183 ? 12.344 -7.028 -3.564 1.00 20.43 178 PRO A N 1
ATOM 2824 C CA . PRO A 1 183 ? 12.212 -8.292 -4.308 1.00 23.02 178 PRO A CA 1
ATOM 2825 C C . PRO A 1 183 ? 12.435 -9.517 -3.440 1.00 28.14 178 PRO A C 1
ATOM 2826 O O . PRO A 1 183 ? 11.995 -10.618 -3.805 1.00 22.95 178 PRO A O 1
ATOM 2837 N N . TYR A 1 184 ? 13.120 -9.365 -2.316 1.00 18.53 179 TYR A N 1
ATOM 2838 C CA . TYR A 1 184 ? 13.361 -10.450 -1.379 1.00 18.23 179 TYR A CA 1
ATOM 2839 C C . TYR A 1 184 ? 12.298 -10.570 -0.295 1.00 21.50 179 TYR A C 1
ATOM 2840 O O . TYR A 1 184 ? 12.411 -11.451 0.571 1.00 22.26 179 TYR A O 1
ATOM 2858 N N . GLY A 1 185 ? 11.279 -9.725 -0.321 1.00 16.99 180 GLY A N 1
ATOM 2859 C CA . GLY A 1 185 ? 10.327 -9.656 0.767 1.00 20.73 180 GLY A CA 1
ATOM 2860 C C . GLY A 1 185 ? 9.210 -10.678 0.629 1.00 20.54 180 GLY A C 1
ATOM 2861 O O . GLY A 1 185 ? 8.885 -11.115 -0.471 1.00 18.17 180 GLY A O 1
ATOM 2865 N N . ALA A 1 186 ? 8.652 -11.066 1.780 1.00 21.85 181 ALA A N 1
ATOM 2866 C CA . ALA A 1 186 ? 7.587 -12.064 1.829 1.00 23.26 181 ALA A CA 1
ATOM 2867 C C . ALA A 1 186 ? 6.335 -11.558 1.128 1.00 26.29 181 ALA A C 1
ATOM 2868 O O . ALA A 1 186 ? 5.843 -10.463 1.408 1.00 22.30 181 ALA A O 1
ATOM 2875 N N . GLU A 1 187 ? 5.791 -12.380 0.231 1.00 25.13 182 GLU A N 1
ATOM 2876 C CA . GLU A 1 187 ? 4.698 -11.910 -0.609 1.00 29.06 182 GLU A CA 1
ATOM 2877 C C . GLU A 1 187 ? 3.442 -11.610 0.202 1.00 27.56 182 GLU A C 1
ATOM 2878 O O . GLU A 1 187 ? 2.638 -10.765 -0.196 1.00 34.13 182 GLU A O 1
ATOM 2882 N N . ASP A 1 188 ? 3.258 -12.268 1.332 1.00 27.05 183 ASP A N 1
ATOM 2883 C CA . ASP A 1 188 ? 2.036 -12.129 2.112 1.00 33.39 183 ASP A CA 1
ATOM 2884 C C . ASP A 1 188 ? 2.162 -11.118 3.241 1.00 32.31 183 ASP A C 1
ATOM 2885 O O . ASP A 1 188 ? 1.202 -10.919 3.991 1.00 32.44 183 ASP A O 1
ATOM 2894 N N . MET A 1 189 ? 3.312 -10.470 3.365 1.00 26.67 184 MET A N 1
ATOM 2895 C CA . MET A 1 189 ? 3.607 -9.586 4.480 1.00 26.54 184 MET A CA 1
ATOM 2896 C C . MET A 1 189 ? 3.408 -8.130 4.081 1.00 27.76 184 MET A C 1
ATOM 2897 O O . MET A 1 189 ? 3.857 -7.704 3.011 1.00 27.87 184 MET A O 1
ATOM 2911 N N . THR A 1 190 ? 2.726 -7.378 4.940 1.00 21.47 185 THR A N 1
ATOM 2912 C CA . THR A 1 190 ? 2.605 -5.934 4.805 1.00 23.38 185 THR A CA 1
ATOM 2913 C C . THR A 1 190 ? 3.379 -5.277 5.938 1.00 25.73 185 THR A C 1
ATOM 2914 O O . THR A 1 190 ? 3.223 -5.665 7.103 1.00 21.96 185 THR A O 1
ATOM 2925 N N . LEU A 1 191 ? 4.206 -4.292 5.597 1.00 20.73 186 LEU A N 1
ATOM 2926 C CA . LEU A 1 191 ? 4.979 -3.534 6.571 1.00 20.60 186 LEU A CA 1
ATOM 2927 C C . LEU A 1 191 ? 4.480 -2.100 6.632 1.00 22.02 186 LEU A C 1
ATOM 2928 O O . LEU A 1 191 ? 4.240 -1.476 5.588 1.00 21.05 186 LEU A O 1
ATOM 2944 N N . HIS A 1 192 ? 4.323 -1.584 7.857 1.00 17.39 187 HIS A N 1
ATOM 2945 C CA . HIS A 1 192 ? 4.113 -0.163 8.107 1.00 16.42 187 HIS A CA 1
ATOM 2946 C C . HIS A 1 192 ? 5.225 0.346 9.021 1.00 20.16 187 HIS A C 1
ATOM 2947 O O . HIS A 1 192 ? 5.589 -0.311 10.011 1.00 15.16 187 HIS A O 1
ATOM 2961 N N . PHE A 1 193 ? 5.746 1.536 8.712 1.00 13.62 188 PHE A N 1
ATOM 2962 C CA . PHE A 1 193 ? 6.782 2.162 9.530 1.00 12.58 188 PHE A CA 1
ATOM 2963 C C . PHE A 1 193 ? 6.233 3.471 10.070 1.00 18.67 188 PHE A C 1
ATOM 2964 O O . PHE A 1 193 ? 6.045 4.434 9.313 1.00 15.98 188 PHE A O 1
ATOM 2981 N N . VAL A 1 194 ? 5.954 3.484 11.368 1.00 14.99 189 VAL A N 1
ATOM 2982 C CA . VAL A 1 194 ? 5.374 4.621 12.056 1.00 14.14 189 VAL A CA 1
ATOM 2983 C C . VAL A 1 194 ? 6.490 5.318 12.807 1.00 14.59 189 VAL A C 1
ATOM 2984 O O . VAL A 1 194 ? 7.242 4.675 13.548 1.00 13.92 189 VAL A O 1
ATOM 2997 N N . SER A 1 195 ? 6.635 6.622 12.590 1.00 13.60 190 SER A N 1
ATOM 2998 C CA . SER A 1 195 ? 7.742 7.339 13.217 1.00 13.38 190 SER A CA 1
ATOM 2999 C C . SER A 1 195 ? 7.368 8.734 13.711 1.00 11.81 190 SER A C 1
ATOM 3000 O O . SER A 1 195 ? 7.765 9.142 14.810 1.00 13.55 190 SER A O 1
ATOM 3008 N N . ASN A 1 196 ? 6.626 9.482 12.892 1.00 12.60 191 ASN A N 1
ATOM 3009 C CA . ASN A 1 196 ? 6.212 10.828 13.272 1.00 13.24 191 ASN A CA 1
ATOM 3010 C C . ASN A 1 196 ? 5.277 10.786 14.476 1.00 11.67 191 ASN A C 1
ATOM 3011 O O . ASN A 1 196 ? 4.441 9.878 14.609 1.00 12.65 191 ASN A O 1
ATOM 3022 N N . ILE A 1 197 ? 5.417 11.782 15.358 1.00 13.52 192 ILE A N 1
ATOM 3023 C CA . ILE A 1 197 ? 4.455 11.961 16.446 1.00 11.77 192 ILE A CA 1
ATOM 3024 C C . ILE A 1 197 ? 3.111 12.422 15.900 1.00 13.65 192 ILE A C 1
ATOM 3025 O O . ILE A 1 197 ? 2.069 12.126 16.494 1.00 14.51 192 ILE A O 1
ATOM 3041 N N . ASP A 1 198 ? 3.098 13.119 14.757 1.00 12.00 193 ASP A N 1
ATOM 3042 C CA . ASP A 1 198 ? 1.848 13.458 14.077 1.00 11.24 193 ASP A CA 1
ATOM 3043 C C . ASP A 1 198 ? 0.955 12.229 13.995 1.00 10.83 193 ASP A C 1
ATOM 3044 O O . ASP A 1 198 ? 1.338 11.201 13.421 1.00 13.39 193 ASP A O 1
ATOM 3053 N N . GLY A 1 199 ? -0.230 12.322 14.613 1.00 14.76 194 GLY A N 1
ATOM 3054 C CA . GLY A 1 199 ? -1.122 11.178 14.732 1.00 12.30 194 GLY A CA 1
ATOM 3055 C C . GLY A 1 199 ? -1.585 10.600 13.410 1.00 15.81 194 GLY A C 1
ATOM 3056 O O . GLY A 1 199 ? -2.029 9.443 13.363 1.00 15.53 194 GLY A O 1
ATOM 3060 N N . SER A 1 200 ? -1.456 11.359 12.325 1.00 13.27 195 SER A N 1
ATOM 3061 C CA . SER A 1 200 ? -1.764 10.824 11.010 1.00 12.13 195 SER A CA 1
ATOM 3062 C C . SER A 1 200 ? -0.952 9.586 10.710 1.00 11.34 195 SER A C 1
ATOM 3063 O O . SER A 1 200 ? -1.416 8.693 9.985 1.00 14.51 195 SER A O 1
ATOM 3071 N N . HIS A 1 201 ? 0.264 9.507 11.230 1.00 12.27 196 HIS A N 1
ATOM 3072 C CA . HIS A 1 201 ? 1.115 8.387 10.855 1.00 13.20 196 HIS A CA 1
ATOM 3073 C C . HIS A 1 201 ? 0.594 7.075 11.444 1.00 15.87 196 HIS A C 1
ATOM 3074 O O . HIS A 1 201 ? 0.371 6.097 10.711 1.00 15.99 196 HIS A O 1
ATOM 3088 N N . ILE A 1 202 ? 0.376 7.030 12.757 1.00 16.56 197 ILE A N 1
ATOM 3089 C CA A ILE A 1 202 ? -0.123 5.786 13.350 0.72 16.12 197 ILE A CA 1
ATOM 3090 C CA B ILE A 1 202 ? -0.132 5.802 13.365 0.28 16.16 197 ILE A CA 1
ATOM 3091 C C . ILE A 1 202 ? -1.542 5.510 12.869 1.00 15.52 197 ILE A C 1
ATOM 3092 O O . ILE A 1 202 ? -1.906 4.351 12.636 1.00 18.64 197 ILE A O 1
ATOM 3123 N N . ALA A 1 203 ? -2.349 6.556 12.668 1.00 16.75 198 ALA A N 1
ATOM 3124 C CA . ALA A 1 203 ? -3.737 6.349 12.264 1.00 18.79 198 ALA A CA 1
ATOM 3125 C C . ALA A 1 203 ? -3.823 5.627 10.926 1.00 22.13 198 ALA A C 1
ATOM 3126 O O . ALA A 1 203 ? -4.545 4.633 10.788 1.00 19.06 198 ALA A O 1
ATOM 3133 N N . GLU A 1 204 ? -3.096 6.107 9.912 1.00 17.49 199 GLU A N 1
ATOM 3134 C CA . GLU A 1 204 ? -3.167 5.435 8.616 1.00 18.78 199 GLU A CA 1
ATOM 3135 C C . GLU A 1 204 ? -2.624 4.017 8.703 1.00 17.09 199 GLU A C 1
ATOM 3136 O O . GLU A 1 204 ? -3.091 3.123 7.987 1.00 22.80 199 GLU A O 1
ATOM 3148 N N . ALA A 1 205 ? -1.628 3.786 9.557 1.00 19.43 200 ALA A N 1
ATOM 3149 C CA . ALA A 1 205 ? -1.086 2.438 9.682 1.00 18.48 200 ALA A CA 1
ATOM 3150 C C . ALA A 1 205 ? -2.125 1.490 10.277 1.00 21.88 200 ALA A C 1
ATOM 3151 O O . ALA A 1 205 ? -2.312 0.372 9.786 1.00 22.90 200 ALA A O 1
ATOM 3158 N N . LEU A 1 206 ? -2.820 1.938 11.309 1.00 18.25 201 LEU A N 1
ATOM 3159 C CA . LEU A 1 206 ? -3.809 1.111 11.995 1.00 22.30 201 LEU A CA 1
ATOM 3160 C C . LEU A 1 206 ? -5.111 0.981 11.206 1.00 26.55 201 LEU A C 1
ATOM 3161 O O . LEU A 1 206 ? -5.787 -0.046 11.296 1.00 31.20 201 LEU A O 1
ATOM 3177 N N . LYS A 1 207 ? -5.482 2.013 10.455 1.00 25.18 202 LYS A N 1
ATOM 3178 C CA . LYS A 1 207 ? -6.706 1.982 9.670 1.00 26.52 202 LYS A CA 1
ATOM 3179 C C . LYS A 1 207 ? -6.813 0.698 8.868 1.00 38.90 202 LYS A C 1
ATOM 3180 O O . LYS A 1 207 ? -7.893 0.107 8.764 1.00 33.32 202 LYS A O 1
ATOM 3199 N N . HIS A 1 208 ? -5.700 0.251 8.294 1.00 38.46 203 HIS A N 1
ATOM 3200 C CA . HIS A 1 208 ? -5.694 -0.882 7.378 1.00 43.79 203 HIS A CA 1
ATOM 3201 C C . HIS A 1 208 ? -4.921 -2.048 7.969 1.00 43.58 203 HIS A C 1
ATOM 3202 O O . HIS A 1 208 ? -4.050 -2.630 7.313 1.00 49.50 203 HIS A O 1
ATOM 3216 N N . SER A 1 209 ? -5.218 -2.366 9.224 1.00 33.16 204 SER A N 1
ATOM 3217 C CA . SER A 1 209 ? -4.564 -3.452 9.933 1.00 28.60 204 SER A CA 1
ATOM 3218 C C . SER A 1 209 ? -5.598 -4.093 10.846 1.00 27.52 204 SER A C 1
ATOM 3219 O O . SER A 1 209 ? -6.518 -3.429 11.338 1.00 30.11 204 SER A O 1
ATOM 3227 N N . ASP A 1 210 ? -5.420 -5.394 11.062 1.00 30.80 205 ASP A N 1
ATOM 3228 C CA . ASP A 1 210 ? -6.254 -6.222 11.921 1.00 24.77 205 ASP A CA 1
ATOM 3229 C C . ASP A 1 210 ? -5.487 -6.578 13.177 1.00 21.98 205 ASP A C 1
ATOM 3230 O O . ASP A 1 210 ? -4.431 -7.223 13.085 1.00 27.41 205 ASP A O 1
ATOM 3239 N N . PRO A 1 211 ? -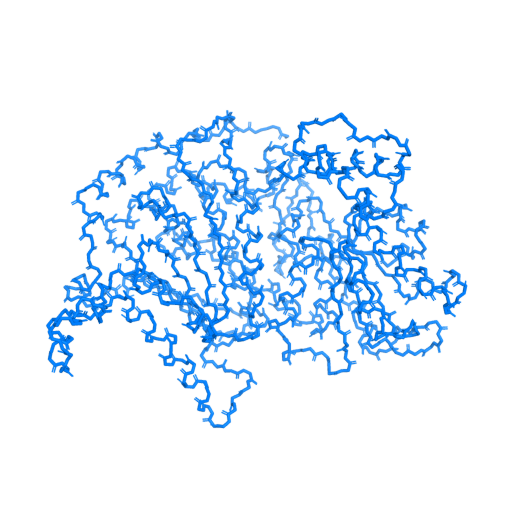5.972 -6.206 14.355 1.00 24.87 206 PRO A N 1
ATOM 3240 C CA . PRO A 1 211 ? -5.227 -6.525 15.577 1.00 20.77 206 PRO A CA 1
ATOM 3241 C C . PRO A 1 211 ? -4.887 -7.987 15.683 1.00 26.19 206 PRO A C 1
ATOM 3242 O O . PRO A 1 211 ? -3.873 -8.327 16.297 1.00 24.62 206 PRO A O 1
ATOM 3253 N N . GLU A 1 212 ? -5.700 -8.862 15.071 1.00 32.15 207 GLU A N 1
ATOM 3254 C CA . GLU A 1 212 ? -5.503 -10.302 15.196 1.00 32.63 207 GLU A CA 1
ATOM 3255 C C . GLU A 1 212 ? -4.327 -10.798 14.386 1.00 29.72 207 GLU A C 1
ATOM 3256 O O . GLU A 1 212 ? -3.802 -11.876 14.682 1.00 30.61 207 GLU A O 1
ATOM 3268 N N . THR A 1 213 ? -3.888 -10.025 13.385 1.00 27.47 208 THR A N 1
ATOM 3269 C CA . THR A 1 213 ? -2.797 -10.436 12.501 1.00 30.72 208 THR A CA 1
ATOM 3270 C C . THR A 1 213 ? -1.674 -9.398 12.393 1.00 26.13 208 THR A C 1
ATOM 3271 O O . THR A 1 213 ? -0.841 -9.490 11.477 1.00 25.28 208 THR A O 1
ATOM 3282 N N . THR A 1 214 ? -1.611 -8.444 13.323 1.00 28.19 209 THR A N 1
ATOM 3283 C CA . THR A 1 214 ? -0.612 -7.378 13.322 1.00 26.69 209 THR A CA 1
ATOM 3284 C C . THR A 1 214 ? 0.357 -7.570 14.482 1.00 27.91 209 THR A C 1
ATOM 3285 O O . THR A 1 214 ? -0.061 -7.749 15.637 1.00 25.39 209 THR A O 1
ATOM 3296 N N . LEU A 1 215 ? 1.648 -7.546 14.165 1.00 19.17 210 LEU A N 1
ATOM 3297 C CA . LEU A 1 215 ? 2.725 -7.589 15.138 1.00 22.77 210 LEU A CA 1
ATOM 3298 C C . LEU A 1 215 ? 3.443 -6.242 15.171 1.00 25.00 210 LEU A C 1
ATOM 3299 O O . LEU A 1 215 ? 3.823 -5.705 14.116 1.00 21.41 210 LEU A O 1
ATOM 3315 N N . PHE A 1 216 ? 3.650 -5.718 16.377 1.00 20.41 211 PHE A N 1
ATOM 3316 C CA . PHE A 1 216 ? 4.281 -4.421 16.588 1.00 21.78 211 PHE A CA 1
ATOM 3317 C C . PHE A 1 216 ? 5.707 -4.618 17.067 1.00 22.18 211 PHE A C 1
ATOM 3318 O O . PHE A 1 216 ? 5.948 -5.377 18.007 1.00 18.66 211 PHE A O 1
ATOM 3335 N N . LEU A 1 217 ? 6.646 -3.915 16.436 1.00 19.36 212 LEU A N 1
ATOM 3336 C CA . LEU A 1 217 ? 8.024 -3.830 16.914 1.00 18.45 212 LEU A CA 1
ATOM 3337 C C . LEU A 1 217 ? 8.222 -2.430 17.479 1.00 20.44 212 LEU A C 1
ATOM 3338 O O . LEU A 1 217 ? 8.175 -1.446 16.726 1.00 20.20 212 LEU A O 1
ATOM 3354 N N . ILE A 1 218 ? 8.434 -2.331 18.792 1.00 19.17 213 ILE A N 1
ATOM 3355 C CA . ILE A 1 218 ? 8.617 -1.040 19.450 1.00 17.19 213 ILE A CA 1
ATOM 3356 C C . ILE A 1 218 ? 10.115 -0.826 19.621 1.00 15.02 213 ILE A C 1
ATOM 3357 O O . ILE A 1 218 ? 10.768 -1.498 20.419 1.00 16.15 213 ILE A O 1
ATOM 3373 N N . ALA A 1 219 ? 10.666 0.086 18.822 1.00 16.92 214 ALA A N 1
ATOM 3374 C CA . ALA A 1 219 ? 12.105 0.268 18.690 1.00 18.31 214 ALA A CA 1
ATOM 3375 C C . ALA A 1 219 ? 12.529 1.499 19.491 1.00 21.35 214 ALA A C 1
ATOM 3376 O O . ALA A 1 219 ? 12.253 2.638 19.085 1.00 21.66 214 ALA A O 1
ATOM 3383 N N . SER A 1 220 ? 13.208 1.261 20.615 1.00 20.34 215 SER A N 1
ATOM 3384 C CA . SER A 1 220 ? 13.725 2.308 21.478 1.00 22.82 215 SER A CA 1
ATOM 3385 C C . SER A 1 220 ? 14.616 1.700 22.553 1.00 26.96 215 SER A C 1
ATOM 3386 O O . SER A 1 220 ? 14.162 0.929 23.413 1.00 24.30 215 SER A O 1
ATOM 3394 N N . LYS A 1 221 ? 15.894 2.048 22.510 1.00 24.68 216 LYS A N 1
ATOM 3395 C CA . LYS A 1 221 ? 16.840 1.527 23.492 1.00 33.59 216 LYS A CA 1
ATOM 3396 C C . LYS A 1 221 ? 16.344 1.733 24.921 1.00 37.63 216 LYS A C 1
ATOM 3397 O O . LYS A 1 221 ? 16.364 0.802 25.739 1.00 31.81 216 LYS A O 1
ATOM 3416 N N . THR A 1 222 ? 15.947 2.970 25.253 1.00 24.71 217 THR A N 1
ATOM 3417 C CA . THR A 1 222 ? 15.505 3.287 26.606 1.00 28.88 217 THR A CA 1
ATOM 3418 C C . THR A 1 222 ? 14.094 2.811 26.890 1.00 31.43 217 THR A C 1
ATOM 3419 O O . THR A 1 222 ? 13.722 2.656 28.057 1.00 27.93 217 THR A O 1
ATOM 3430 N N . PHE A 1 223 ? 13.294 2.636 25.842 1.00 24.04 218 PHE A N 1
ATOM 3431 C CA . PHE A 1 223 ? 11.853 2.445 25.928 1.00 28.76 218 PHE A CA 1
ATOM 3432 C C . PHE A 1 223 ? 11.178 3.592 26.680 1.00 31.30 218 PHE A C 1
ATOM 3433 O O . PHE A 1 223 ? 10.071 3.424 27.221 1.00 29.11 218 PHE A O 1
ATOM 3450 N N . THR A 1 224 ? 11.827 4.762 26.712 1.00 26.33 219 THR A N 1
ATOM 3451 C CA . THR A 1 224 ? 11.217 5.984 27.228 1.00 28.85 219 THR A CA 1
ATOM 3452 C C . THR A 1 224 ? 11.351 7.153 26.247 1.00 35.16 219 THR A C 1
ATOM 3453 O O . THR A 1 224 ? 11.171 8.308 26.639 1.00 38.83 219 THR A O 1
ATOM 3464 N N . THR A 1 225 ? 11.651 6.882 24.979 1.00 28.42 220 THR A N 1
ATOM 3465 C CA . THR A 1 225 ? 11.648 7.926 23.950 1.00 25.57 220 THR A CA 1
ATOM 3466 C C . THR A 1 225 ? 10.248 8.526 23.776 1.00 25.93 220 THR A C 1
ATOM 3467 O O . THR A 1 225 ? 9.289 7.809 23.496 1.00 23.44 220 THR A O 1
ATOM 3478 N N . ALA A 1 226 ? 10.141 9.858 23.879 1.00 29.10 221 ALA A N 1
ATOM 3479 C CA . ALA A 1 226 ? 8.840 10.527 23.987 1.00 28.14 221 ALA A CA 1
ATOM 3480 C C . ALA A 1 226 ? 7.873 10.149 22.864 1.00 26.25 221 ALA A C 1
ATOM 3481 O O . ALA A 1 226 ? 6.732 9.727 23.091 1.00 24.13 221 ALA A O 1
ATOM 3488 N N . GLU A 1 227 ? 8.302 10.373 21.644 1.00 22.03 222 GLU A N 1
ATOM 3489 C CA . GLU A 1 227 ? 7.448 10.172 20.486 1.00 21.74 222 GLU A CA 1
ATOM 3490 C C . GLU A 1 227 ? 7.099 8.705 20.304 1.00 17.20 222 GLU A C 1
ATOM 3491 O O . GLU A 1 227 ? 5.947 8.341 20.038 1.00 17.16 222 GLU A O 1
ATOM 3503 N N . THR A 1 228 ? 8.101 7.847 20.410 1.00 17.86 223 THR A N 1
ATOM 3504 C CA . THR A 1 228 ? 7.886 6.420 20.241 1.00 17.89 223 THR A CA 1
ATOM 3505 C C . THR A 1 228 ? 6.966 5.868 21.333 1.00 14.11 223 THR A C 1
ATOM 3506 O O . THR A 1 228 ? 6.078 5.055 21.047 1.00 14.82 223 THR A O 1
ATOM 3517 N N . THR A 1 229 ? 7.144 6.322 22.575 1.00 16.70 224 THR A N 1
ATOM 3518 C CA . THR A 1 229 ? 6.271 5.890 23.664 1.00 17.52 224 THR A CA 1
ATOM 3519 C C . THR A 1 229 ? 4.826 6.279 23.406 1.00 17.72 224 THR A C 1
ATOM 3520 O O . THR A 1 229 ? 3.909 5.480 23.634 1.00 19.67 224 THR A O 1
ATOM 3531 N N . THR A 1 230 ? 4.591 7.486 22.902 1.00 15.48 225 THR A N 1
ATOM 3532 C CA . THR A 1 230 ? 3.215 7.884 22.618 1.00 13.16 225 THR A CA 1
ATOM 3533 C C . THR A 1 230 ? 2.613 7.050 21.494 1.00 13.87 225 THR A C 1
ATOM 3534 O O . THR A 1 230 ? 1.466 6.588 21.591 1.00 17.14 225 THR A O 1
ATOM 3545 N N . ASN A 1 231 ? 3.344 6.879 20.390 1.00 12.29 226 ASN A N 1
ATOM 3546 C CA . ASN A 1 231 ? 2.848 6.020 19.319 1.00 13.10 226 ASN A CA 1
ATOM 3547 C C . ASN A 1 231 ? 2.604 4.592 19.820 1.00 14.55 226 ASN A C 1
ATOM 3548 O O . ASN A 1 231 ? 1.604 3.962 19.458 1.00 17.03 226 ASN A O 1
ATOM 3559 N N . ALA A 1 232 ? 3.540 4.056 20.606 1.00 15.42 227 ALA A N 1
ATOM 3560 C CA . ALA A 1 232 ? 3.400 2.698 21.131 1.00 16.84 227 ALA A CA 1
ATOM 3561 C C . ALA A 1 232 ? 2.158 2.572 22.013 1.00 23.17 227 ALA A C 1
ATOM 3562 O O . ALA A 1 232 ? 1.428 1.573 21.938 1.00 23.46 227 ALA A O 1
ATOM 3569 N N . ASN A 1 233 ? 1.883 3.596 22.828 1.00 21.68 228 ASN A N 1
ATOM 3570 C CA . ASN A 1 233 ? 0.698 3.572 23.682 1.00 20.15 228 ASN A CA 1
ATOM 3571 C C . ASN A 1 233 ? -0.562 3.643 22.850 1.00 22.40 228 ASN A C 1
ATOM 3572 O O . ASN A 1 233 ? -1.553 2.961 23.140 1.00 21.42 228 ASN A O 1
ATOM 3583 N N . SER A 1 234 ? -0.555 4.469 21.808 1.00 18.48 229 SER A N 1
ATOM 3584 C CA . SER A 1 234 ? -1.726 4.548 20.953 1.00 17.43 229 SER A CA 1
ATOM 3585 C C . SER A 1 234 ? -1.973 3.222 20.263 1.00 23.33 229 SER A C 1
ATOM 3586 O O . SER A 1 234 ? -3.128 2.827 20.072 1.00 18.32 229 SER A O 1
ATOM 3594 N N . ALA A 1 235 ? -0.896 2.536 19.853 1.00 19.67 230 ALA A N 1
ATOM 3595 C CA . ALA A 1 235 ? -1.032 1.229 19.213 1.00 21.70 230 ALA A CA 1
ATOM 3596 C C . ALA A 1 235 ? -1.653 0.218 20.172 1.00 25.96 230 ALA A C 1
ATOM 3597 O O . ALA A 1 235 ? -2.514 -0.578 19.785 1.00 25.07 230 ALA A O 1
ATOM 3604 N N . LYS A 1 236 ? -1.194 0.230 21.417 1.00 25.94 231 LYS A N 1
ATOM 3605 C CA . LYS A 1 236 ? -1.701 -0.694 22.428 1.00 27.91 231 LYS A CA 1
ATOM 3606 C C . LYS A 1 236 ? -3.177 -0.448 22.710 1.00 28.69 231 LYS A C 1
ATOM 3607 O O . LYS A 1 236 ? -3.966 -1.394 22.807 1.00 32.41 231 LYS A O 1
ATOM 3626 N N . LYS A 1 237 ? -3.561 0.817 22.873 1.00 27.05 232 LYS A N 1
ATOM 3627 C CA . LYS A 1 237 ? -4.963 1.173 23.063 1.00 29.09 232 LYS A CA 1
ATOM 3628 C C . LYS A 1 237 ? -5.834 0.604 21.950 1.00 36.51 232 LYS A C 1
ATOM 3629 O O . LYS A 1 237 ? -6.886 0.007 22.206 1.00 27.98 232 LYS A O 1
ATOM 3639 N N . TRP A 1 238 ? -5.415 0.795 20.697 1.00 24.45 233 TRP A N 1
ATOM 3640 C CA . TRP A 1 238 ? -6.145 0.235 19.557 1.00 27.11 233 TRP A CA 1
ATOM 3641 C C . TRP A 1 238 ? -6.224 -1.276 19.651 1.00 28.63 233 TRP A C 1
ATOM 3642 O O . TRP A 1 238 ? -7.273 -1.875 19.381 1.00 30.61 233 TRP A O 1
ATOM 3663 N N . PHE A 1 239 ? -5.105 -1.907 20.003 1.00 26.58 234 PHE A N 1
ATOM 3664 C CA . PHE A 1 239 ? -5.056 -3.356 20.084 1.00 32.40 234 PHE A CA 1
ATOM 3665 C C . PHE A 1 239 ? -6.053 -3.870 21.117 1.00 32.89 234 PHE A C 1
ATOM 3666 O O . PHE A 1 239 ? -6.888 -4.729 20.818 1.00 30.50 234 PHE A O 1
ATOM 3683 N N . LEU A 1 240 ? -5.983 -3.335 22.328 1.00 27.45 235 LEU A N 1
ATOM 3684 C CA . LEU A 1 240 ? -6.868 -3.766 23.405 1.00 28.39 235 LEU A CA 1
ATOM 3685 C C . LEU A 1 240 ? -8.335 -3.476 23.105 1.00 38.53 235 LEU A C 1
ATOM 3686 O O . LEU A 1 240 ? -9.211 -4.244 23.516 1.00 38.92 235 LEU A O 1
ATOM 3702 N N . GLU A 1 241 ? -8.640 -2.388 22.396 1.00 32.71 236 GLU A N 1
ATOM 3703 C CA . GLU A 1 241 ? -10.031 -2.160 22.021 1.00 33.95 236 GLU A CA 1
ATOM 3704 C C . GLU A 1 241 ? -10.613 -3.387 21.328 1.00 40.57 236 GLU A C 1
ATOM 3705 O O . GLU A 1 241 ? -11.828 -3.602 21.364 1.00 44.93 236 GLU A O 1
ATOM 3715 N N . SER A 1 242 ? -9.770 -4.212 20.710 1.00 37.46 237 SER A N 1
ATOM 3716 C CA . SER A 1 242 ? -10.220 -5.453 20.094 1.00 35.10 237 SER A CA 1
ATOM 3717 C C . SER A 1 242 ? -9.904 -6.679 20.941 1.00 40.45 237 SER A C 1
ATOM 3718 O O . SER A 1 242 ? -10.763 -7.541 21.106 1.00 45.24 237 SER A O 1
ATOM 3726 N N . ALA A 1 243 ? -8.684 -6.781 21.473 1.00 33.96 238 ALA A N 1
ATOM 3727 C CA . ALA A 1 243 ? -8.261 -7.983 22.181 1.00 37.32 238 ALA A CA 1
ATOM 3728 C C . ALA A 1 243 ? -8.685 -7.995 23.640 1.00 41.58 238 ALA A C 1
ATOM 3729 O O . ALA A 1 243 ? -8.646 -9.055 24.271 1.00 40.97 238 ALA A O 1
ATOM 3736 N N . LYS A 1 244 ? -9.007 -6.829 24.198 1.00 36.98 239 LYS A N 1
ATOM 3737 C CA . LYS A 1 244 ? -9.488 -6.662 25.568 1.00 40.37 239 LYS A CA 1
ATOM 3738 C C . LYS A 1 244 ? -8.534 -7.143 26.662 1.00 37.15 239 LYS A C 1
ATOM 3739 O O . LYS A 1 244 ? -8.206 -6.376 27.574 1.00 44.18 239 LYS A O 1
ATOM 3758 N N . ASP A 1 245 ? -8.066 -8.379 26.597 1.00 38.21 240 ASP A N 1
ATOM 3759 C CA . ASP A 1 245 ? -7.197 -8.905 27.641 1.00 37.08 240 ASP A CA 1
ATOM 3760 C C . ASP A 1 245 ? -5.766 -8.438 27.420 1.00 37.52 240 ASP A C 1
ATOM 3761 O O . ASP A 1 245 ? -5.170 -8.737 26.376 1.00 38.38 240 ASP A O 1
ATOM 3770 N N . GLU A 1 246 ? -5.198 -7.758 28.424 1.00 33.54 241 GLU A N 1
ATOM 3771 C CA . GLU A 1 246 ? -3.822 -7.294 28.326 1.00 35.91 241 GLU A CA 1
ATOM 3772 C C . GLU A 1 246 ? -2.853 -8.444 28.186 1.00 37.75 241 GLU A C 1
ATOM 3773 O O . GLU A 1 246 ? -1.710 -8.244 27.759 1.00 33.35 241 GLU A O 1
ATOM 3785 N N . ALA A 1 247 ? -3.278 -9.649 28.510 1.00 39.18 242 ALA A N 1
ATOM 3786 C CA . ALA A 1 247 ? -2.364 -10.759 28.346 1.00 34.29 242 ALA A CA 1
ATOM 3787 C C . ALA A 1 247 ? -2.052 -11.004 26.879 1.00 34.21 242 ALA A C 1
ATOM 3788 O O . ALA A 1 247 ? -0.998 -11.574 26.572 1.00 32.80 242 ALA A O 1
ATOM 3795 N N . HIS A 1 248 ? -2.931 -10.573 25.972 1.00 30.08 243 HIS A N 1
ATOM 3796 C CA . HIS A 1 248 ? -2.675 -10.814 24.562 1.00 29.82 243 HIS A CA 1
ATOM 3797 C C . HIS A 1 248 ? -1.589 -9.904 23.996 1.00 33.59 243 HIS A C 1
ATOM 3798 O O . HIS A 1 248 ? -1.077 -10.175 22.904 1.00 32.00 243 HIS A O 1
ATOM 3812 N N . ILE A 1 249 ? -1.261 -8.823 24.699 1.00 34.22 244 ILE A N 1
ATOM 3813 C CA . ILE A 1 249 ? -0.183 -7.941 24.270 1.00 29.22 244 ILE A CA 1
ATOM 3814 C C . ILE A 1 249 ? 1.061 -8.743 23.948 1.00 30.57 244 ILE A C 1
ATOM 3815 O O . ILE A 1 249 ? 1.713 -8.528 22.917 1.00 28.86 244 ILE A O 1
ATOM 3831 N N . ALA A 1 250 ? 1.391 -9.704 24.807 1.00 32.43 245 ALA A N 1
ATOM 3832 C CA . ALA A 1 250 ? 2.642 -10.423 24.665 1.00 27.04 245 ALA A CA 1
ATOM 3833 C C . ALA A 1 250 ? 2.750 -11.173 23.345 1.00 21.17 245 ALA A C 1
ATOM 3834 O O . ALA A 1 250 ? 3.857 -11.541 22.950 1.00 28.63 245 ALA A O 1
ATOM 3841 N N . LYS A 1 251 ? 1.644 -11.402 22.645 1.00 24.30 246 LYS A N 1
ATOM 3842 C CA . LYS A 1 251 ? 1.704 -12.075 21.357 1.00 27.54 246 LYS A CA 1
ATOM 3843 C C . LYS A 1 251 ? 1.798 -11.100 20.194 1.00 28.03 246 LYS A C 1
ATOM 3844 O O . LYS A 1 251 ? 1.988 -11.538 19.051 1.00 23.57 246 LYS A O 1
ATOM 3863 N N . HIS A 1 252 ? 1.637 -9.803 20.454 1.00 28.12 247 HIS A N 1
ATOM 3864 C CA . HIS A 1 252 ? 1.553 -8.819 19.389 1.00 26.45 247 HIS A CA 1
ATOM 3865 C C . HIS A 1 252 ? 2.512 -7.647 19.517 1.00 23.66 247 HIS A C 1
ATOM 3866 O O . HIS A 1 252 ? 2.499 -6.768 18.639 1.00 25.90 247 HIS A O 1
ATOM 3880 N N . PHE A 1 253 ? 3.330 -7.602 20.562 1.00 20.88 248 PHE A N 1
ATOM 3881 C CA . PHE A 1 253 ? 4.296 -6.531 20.772 1.00 23.19 248 PHE A CA 1
ATOM 3882 C C . PHE A 1 253 ? 5.619 -7.133 21.204 1.00 28.26 248 PHE A C 1
ATOM 3883 O O . PHE A 1 253 ? 5.671 -7.900 22.168 1.00 23.62 248 PHE A O 1
ATOM 3900 N N . VAL A 1 254 ? 6.688 -6.772 20.511 1.00 21.97 249 VAL A N 1
ATOM 3901 C CA . VAL A 1 254 ? 8.037 -7.089 20.943 1.00 19.93 249 VAL A CA 1
ATOM 3902 C C . VAL A 1 254 ? 8.806 -5.776 21.015 1.00 21.97 249 VAL A C 1
ATOM 3903 O O . VAL A 1 254 ? 8.355 -4.747 20.510 1.00 20.23 249 VAL A O 1
ATOM 3916 N N . ALA A 1 255 ? 9.972 -5.816 21.663 1.00 20.23 250 ALA A N 1
ATOM 3917 C CA . ALA A 1 255 ? 10.728 -4.611 21.973 1.00 22.61 250 ALA A CA 1
ATOM 3918 C C . ALA A 1 255 ? 12.132 -4.737 21.413 1.00 21.28 250 ALA A C 1
ATOM 3919 O O . ALA A 1 255 ? 12.806 -5.745 21.632 1.00 22.44 250 ALA A O 1
ATOM 3926 N N . LEU A 1 256 ? 12.567 -3.713 20.690 1.00 18.15 251 LEU A N 1
ATOM 3927 C CA . LEU A 1 256 ? 13.968 -3.564 20.292 1.00 17.87 251 LEU A CA 1
ATOM 3928 C C . LEU A 1 256 ? 14.518 -2.528 21.264 1.00 23.21 251 LEU A C 1
ATOM 3929 O O . LEU A 1 256 ? 14.415 -1.312 21.037 1.00 18.31 251 LEU A O 1
ATOM 3945 N N . SER A 1 257 ? 15.066 -3.026 22.377 1.00 21.70 252 SER A N 1
ATOM 3946 C CA . SER A 1 257 ? 15.282 -2.251 23.592 1.00 23.54 252 SER A CA 1
ATOM 3947 C C . SER A 1 257 ? 16.129 -3.059 24.567 1.00 28.19 252 SER A C 1
ATOM 3948 O O . SER A 1 257 ? 16.282 -4.279 24.428 1.00 23.91 252 SER A O 1
ATOM 3956 N N . THR A 1 258 ? 16.666 -2.363 25.569 1.00 29.90 253 THR A N 1
ATOM 3957 C CA . THR A 1 258 ? 17.287 -3.024 26.713 1.00 29.46 253 THR A CA 1
ATOM 3958 C C . THR A 1 258 ? 16.677 -2.623 28.062 1.00 30.36 253 THR A C 1
ATOM 3959 O O . THR A 1 258 ? 17.211 -3.022 29.103 1.00 31.12 253 THR A O 1
ATOM 3970 N N . ASN A 1 259 ? 15.576 -1.872 28.089 1.00 26.85 254 ASN A N 1
ATOM 3971 C CA . ASN A 1 259 ? 14.984 -1.467 29.364 1.00 25.24 254 ASN A CA 1
ATOM 3972 C C . ASN A 1 259 ? 13.933 -2.496 29.751 1.00 31.34 254 ASN A C 1
ATOM 3973 O O . ASN A 1 259 ? 12.733 -2.339 29.477 1.00 32.45 254 ASN A O 1
ATOM 3984 N N . GLU A 1 260 ? 14.378 -3.556 30.424 1.00 29.33 255 GLU A N 1
ATOM 3985 C CA . GLU A 1 260 ? 13.476 -4.682 30.668 1.00 33.75 255 GLU A CA 1
ATOM 3986 C C . GLU A 1 260 ? 12.317 -4.290 31.588 1.00 34.02 255 GLU A C 1
ATOM 3987 O O . GLU A 1 260 ? 11.203 -4.821 31.441 1.00 29.98 255 GLU A O 1
ATOM 3999 N N . GLU A 1 261 ? 12.543 -3.334 32.506 1.00 34.13 256 GLU A N 1
ATOM 4000 C CA . GLU A 1 261 ? 11.481 -2.879 33.407 1.00 33.42 256 GLU A CA 1
ATOM 4001 C C . GLU A 1 261 ? 10.376 -2.161 32.642 1.00 36.29 256 GLU A C 1
ATOM 4002 O O . GLU A 1 261 ? 9.184 -2.442 32.835 1.00 30.44 256 GLU A O 1
ATOM 4009 N N . GLU A 1 262 ? 10.746 -1.218 31.769 1.00 32.44 257 GLU A N 1
ATOM 4010 C CA . GLU A 1 262 ? 9.726 -0.492 31.016 1.00 34.20 257 GLU A CA 1
ATOM 4011 C C . GLU A 1 262 ? 9.047 -1.406 30.001 1.00 30.41 257 GLU A C 1
ATOM 4012 O O . GLU A 1 262 ? 7.836 -1.298 29.762 1.00 27.31 257 GLU A O 1
ATOM 4024 N N . VAL A 1 263 ? 9.800 -2.335 29.419 1.00 23.90 258 VAL A N 1
ATOM 4025 C CA . VAL A 1 263 ? 9.219 -3.225 28.427 1.00 23.10 258 VAL A CA 1
ATOM 4026 C C . VAL A 1 263 ? 8.149 -4.107 29.060 1.00 31.96 258 VAL A C 1
ATOM 4027 O O . VAL A 1 263 ? 7.045 -4.270 28.517 1.00 29.02 258 VAL A O 1
ATOM 4040 N N . THR A 1 264 ? 8.472 -4.729 30.201 1.00 33.12 259 THR A N 1
ATOM 4041 C CA . THR A 1 264 ? 7.492 -5.615 30.830 1.00 34.76 259 THR A CA 1
ATOM 4042 C C . THR A 1 264 ? 6.330 -4.805 31.385 1.00 28.38 259 THR A C 1
ATOM 4043 O O . THR A 1 264 ? 5.164 -5.207 31.262 1.00 29.67 259 THR A O 1
ATOM 4054 N N . LYS A 1 265 ? 6.630 -3.627 31.946 1.00 27.30 260 LYS A N 1
ATOM 4055 C CA . LYS A 1 265 ? 5.570 -2.723 32.400 1.00 28.66 260 LYS A CA 1
ATOM 4056 C C . LYS A 1 265 ? 4.603 -2.401 31.275 1.00 36.72 260 LYS A C 1
ATOM 4057 O O . LYS A 1 265 ? 3.395 -2.254 31.507 1.00 32.64 260 LYS A O 1
ATOM 4067 N N . PHE A 1 266 ? 5.121 -2.278 30.043 1.00 33.05 261 PHE A N 1
ATOM 4068 C CA . PHE A 1 266 ? 4.269 -2.017 28.886 1.00 26.78 261 PHE A CA 1
ATOM 4069 C C . PHE A 1 266 ? 3.387 -3.217 28.602 1.00 28.37 261 PHE A C 1
ATOM 4070 O O . PHE A 1 266 ? 2.280 -3.067 28.072 1.00 30.29 261 PHE A O 1
ATOM 4087 N N . GLY A 1 267 ? 3.853 -4.410 28.942 1.00 32.59 262 GLY A N 1
ATOM 4088 C CA . GLY A 1 267 ? 3.081 -5.614 28.713 1.00 31.00 262 GLY A CA 1
ATOM 4089 C C . GLY A 1 267 ? 3.784 -6.596 27.819 1.00 35.15 262 GLY A C 1
ATOM 4090 O O . GLY A 1 267 ? 3.193 -7.639 27.464 1.00 32.17 262 GLY A O 1
ATOM 4094 N N . ILE A 1 268 ? 5.018 -6.301 27.446 1.00 36.14 263 ILE A N 1
ATOM 4095 C CA . ILE A 1 268 ? 5.797 -7.155 26.565 1.00 32.60 263 ILE A CA 1
ATOM 4096 C C . ILE A 1 268 ? 6.524 -8.174 27.431 1.00 35.71 263 ILE A C 1
ATOM 4097 O O . ILE A 1 268 ? 7.119 -7.824 28.458 1.00 28.95 263 ILE A O 1
ATOM 4113 N N . ASP A 1 269 ? 6.482 -9.433 27.016 1.00 32.20 264 ASP A N 1
ATOM 4114 C CA . ASP A 1 269 ? 7.293 -10.459 27.663 1.00 34.74 264 ASP A CA 1
ATOM 4115 C C . ASP A 1 269 ? 8.782 -10.163 27.487 1.00 35.25 264 ASP A C 1
ATOM 4116 O O . ASP A 1 269 ? 9.253 -9.922 26.367 1.00 36.25 264 ASP A O 1
ATOM 4125 N N . LYS A 1 270 ? 9.526 -10.171 28.601 1.00 29.66 265 LYS A N 1
ATOM 4126 C CA . LYS A 1 270 ? 10.968 -9.916 28.563 1.00 32.94 265 LYS A CA 1
ATOM 4127 C C . LYS A 1 270 ? 11.714 -10.869 27.637 1.00 30.98 265 LYS A C 1
ATOM 4128 O O . LYS A 1 270 ? 12.812 -10.533 27.173 1.00 31.68 265 LYS A O 1
ATOM 4135 N N . LYS A 1 271 ? 11.152 -12.049 27.362 1.00 26.59 266 LYS A N 1
ATOM 4136 C CA A LYS A 1 271 ? 11.752 -12.972 26.402 0.51 28.99 266 LYS A CA 1
ATOM 4137 C CA B LYS A 1 271 ? 11.780 -12.957 26.406 0.49 28.99 266 LYS A CA 1
ATOM 4138 C C . LYS A 1 271 ? 11.696 -12.438 24.973 1.00 26.61 266 LYS A C 1
ATOM 4139 O O . LYS A 1 271 ? 12.388 -12.966 24.096 1.00 27.62 266 LYS A O 1
ATOM 4152 N N . ASN A 1 272 ? 10.881 -11.420 24.723 1.00 26.88 267 ASN A N 1
ATOM 4153 C CA . ASN A 1 272 ? 10.741 -10.831 23.401 1.00 29.87 267 ASN A CA 1
ATOM 4154 C C . ASN A 1 272 ? 11.372 -9.443 23.328 1.00 25.30 267 ASN A C 1
ATOM 4155 O O . ASN A 1 272 ? 10.883 -8.587 22.584 1.00 21.93 267 ASN A O 1
ATOM 4166 N N . MET A 1 273 ? 12.434 -9.187 24.090 1.00 22.92 268 MET A N 1
ATOM 4167 C CA . MET A 1 273 ? 13.249 -8.019 23.812 1.00 26.96 268 MET A CA 1
ATOM 4168 C C . MET A 1 273 ? 14.508 -8.440 23.078 1.00 29.11 268 MET A C 1
ATOM 4169 O O . MET A 1 273 ? 15.115 -9.482 23.361 1.00 23.74 268 MET A O 1
ATOM 4183 N N . PHE A 1 274 ? 14.852 -7.626 22.097 1.00 22.55 269 PHE A N 1
ATOM 4184 C CA . PHE A 1 274 ? 16.013 -7.810 21.244 1.00 18.12 269 PHE A CA 1
ATOM 4185 C C . PHE A 1 274 ? 16.880 -6.594 21.508 1.00 22.99 269 PHE A C 1
ATOM 4186 O O . PHE A 1 274 ? 16.504 -5.476 21.137 1.00 18.29 269 PHE A O 1
ATOM 4203 N N . GLY A 1 275 ? 17.992 -6.801 22.177 1.00 18.37 270 GLY A N 1
ATOM 4204 C CA . GLY A 1 275 ? 18.777 -5.697 22.672 1.00 26.07 270 GLY A CA 1
ATOM 4205 C C . GLY A 1 275 ? 19.841 -5.235 21.698 1.00 23.64 270 GLY A C 1
ATOM 4206 O O . GLY A 1 275 ? 20.277 -5.960 20.799 1.00 18.54 270 GLY A O 1
ATOM 4210 N N . PHE A 1 276 ? 20.236 -3.980 21.862 1.00 24.62 271 PHE A N 1
ATOM 4211 C CA . PHE A 1 276 ? 21.401 -3.469 21.166 1.00 21.78 271 PHE A CA 1
ATOM 4212 C C . PHE A 1 276 ? 22.147 -2.546 22.107 1.00 22.53 271 PHE A C 1
ATOM 4213 O O . PHE A 1 276 ? 21.558 -1.930 23.000 1.00 24.53 271 PHE A O 1
ATOM 4230 N N . ALA A 1 277 ? 23.456 -2.479 21.902 1.00 18.08 272 ALA A N 1
ATOM 4231 C CA . ALA A 1 277 ? 24.356 -1.905 22.874 1.00 17.49 272 ALA A CA 1
ATOM 4232 C C . ALA A 1 277 ? 24.413 -0.384 22.779 1.00 24.45 272 ALA A C 1
ATOM 4233 O O . ALA A 1 277 ? 24.049 0.230 21.768 1.00 18.50 272 ALA A O 1
ATOM 4240 N N . SER A 1 278 ? 24.910 0.213 23.864 1.00 18.54 273 SER A N 1
ATOM 4241 C CA . SER A 1 278 ? 25.102 1.656 23.913 1.00 22.95 273 SER A CA 1
ATOM 4242 C C . SER A 1 278 ? 26.053 2.142 22.835 1.00 19.38 273 SER A C 1
ATOM 4243 O O . SER A 1 278 ? 25.953 3.301 22.405 1.00 18.24 273 SER A O 1
ATOM 4251 N N . TRP A 1 279 ? 26.996 1.296 22.404 1.00 15.66 274 TRP A N 1
ATOM 4252 C CA . TRP A 1 279 ? 27.967 1.673 21.386 1.00 15.80 274 TRP A CA 1
ATOM 4253 C C . TRP A 1 279 ? 27.455 1.477 19.955 1.00 15.42 274 TRP A C 1
ATOM 4254 O O . TRP A 1 279 ? 28.234 1.586 19.008 1.00 13.74 274 TRP A O 1
ATOM 4275 N N . VAL A 1 280 ? 26.163 1.236 19.794 1.00 11.61 275 VAL A N 1
ATOM 4276 C CA . VAL A 1 280 ? 25.472 1.251 18.514 1.00 14.06 275 VAL A CA 1
ATOM 4277 C C . VAL A 1 280 ? 24.753 2.592 18.394 1.00 13.40 275 VAL A C 1
ATOM 4278 O O . VAL A 1 280 ? 23.754 2.830 19.072 1.00 14.62 275 VAL A O 1
ATOM 4291 N N . GLY A 1 281 ? 25.245 3.488 17.543 1.00 15.93 276 GLY A N 1
ATOM 4292 C CA . GLY A 1 281 ? 24.513 4.716 17.288 1.00 11.86 276 GLY A CA 1
ATOM 4293 C C . GLY A 1 281 ? 23.268 4.469 16.458 1.00 10.62 276 GLY A C 1
ATOM 4294 O O . GLY A 1 281 ? 23.239 3.596 15.597 1.00 15.03 276 GLY A O 1
ATOM 4298 N N . GLY A 1 282 ? 22.210 5.245 16.741 1.00 11.89 277 GLY A N 1
ATOM 4299 C CA . GLY A 1 282 ? 20.962 5.083 16.003 1.00 13.97 277 GLY A CA 1
ATOM 4300 C C . GLY A 1 282 ? 21.145 5.072 14.492 1.00 15.28 277 GLY A C 1
ATOM 4301 O O . GLY A 1 282 ? 20.599 4.222 13.786 1.00 13.30 277 GLY A O 1
ATOM 4305 N N . ARG A 1 283 ? 21.934 6.005 13.968 1.00 12.74 278 ARG A N 1
ATOM 4306 C CA . ARG A 1 283 ? 22.126 6.098 12.524 1.00 14.44 278 ARG A CA 1
ATOM 4307 C C . ARG A 1 283 ? 23.096 5.049 11.979 1.00 12.38 278 ARG A C 1
ATOM 4308 O O . ARG A 1 283 ? 23.356 5.028 10.762 1.00 13.85 278 ARG A O 1
ATOM 4329 N N . TYR A 1 284 ? 23.614 4.195 12.862 1.00 12.08 279 TYR A N 1
ATOM 4330 C CA . TYR A 1 284 ? 24.468 3.050 12.561 1.00 13.78 279 TYR A CA 1
ATOM 4331 C C . TYR A 1 284 ? 23.867 1.744 13.080 1.00 14.87 279 TYR A C 1
ATOM 4332 O O . TYR A 1 284 ? 24.610 0.786 13.347 1.00 14.40 279 TYR A O 1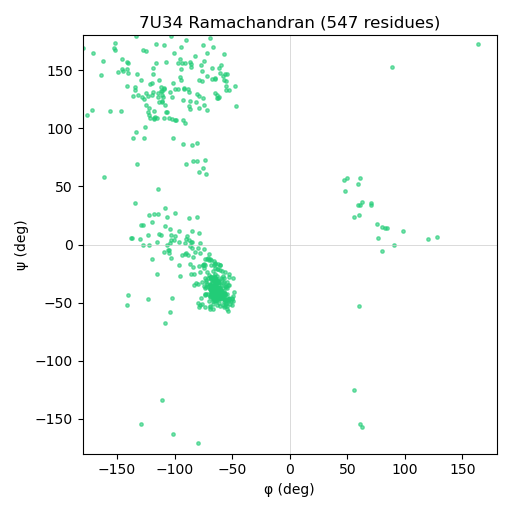
ATOM 4350 N N . SER A 1 285 ? 22.540 1.679 13.243 1.00 13.13 280 SER A N 1
ATOM 4351 C CA . SER A 1 285 ? 21.899 0.614 14.020 1.00 14.10 280 SER A CA 1
ATOM 4352 C C . SER A 1 285 ? 21.103 -0.414 13.211 1.00 14.15 280 SER A C 1
ATOM 4353 O O . SER A 1 285 ? 20.654 -1.415 13.796 1.00 13.29 280 SER A O 1
ATOM 4361 N N . VAL A 1 286 ? 20.927 -0.235 11.897 1.00 13.25 281 VAL A N 1
ATOM 4362 C CA . VAL A 1 286 ? 20.115 -1.174 11.137 1.00 12.17 281 VAL A CA 1
ATOM 4363 C C . VAL A 1 286 ? 20.735 -2.562 11.156 1.00 12.83 281 VAL A C 1
ATOM 4364 O O . VAL A 1 286 ? 20.040 -3.552 10.908 1.00 14.97 281 VAL A O 1
ATOM 4377 N N . TRP A 1 287 ? 22.042 -2.649 11.428 1.00 12.39 282 TRP A N 1
ATOM 4378 C CA . TRP A 1 287 ? 22.783 -3.893 11.526 1.00 12.09 282 TRP A CA 1
ATOM 4379 C C . TRP A 1 287 ? 22.485 -4.665 12.801 1.00 14.94 282 TRP A C 1
ATOM 4380 O O . TRP A 1 287 ? 22.918 -5.816 12.928 1.00 15.61 282 TRP A O 1
ATOM 4401 N N . SER A 1 288 ? 21.827 -4.043 13.765 1.00 13.34 283 SER A N 1
ATOM 4402 C CA . SER A 1 288 ? 21.618 -4.590 15.094 1.00 14.48 283 SER A CA 1
ATOM 4403 C C . SER A 1 288 ? 20.200 -5.154 15.194 1.00 15.18 283 SER A C 1
ATOM 4404 O O . SER A 1 288 ? 19.543 -5.387 14.176 1.00 18.14 283 SER A O 1
ATOM 4412 N N . ALA A 1 289 ? 19.726 -5.374 16.430 1.00 15.80 284 ALA A N 1
ATOM 4413 C CA . ALA A 1 289 ? 18.323 -5.707 16.664 1.00 16.14 284 ALA A CA 1
ATOM 4414 C C . ALA A 1 289 ? 17.364 -4.770 15.952 1.00 15.15 284 ALA A C 1
ATOM 4415 O O . ALA A 1 289 ? 16.249 -5.174 15.608 1.00 14.73 284 ALA A O 1
ATOM 4422 N N . ILE A 1 290 ? 17.761 -3.511 15.724 1.00 13.99 285 ILE A N 1
ATOM 4423 C CA . ILE A 1 290 ? 16.891 -2.570 15.019 1.00 17.38 285 ILE A CA 1
ATOM 4424 C C . ILE A 1 290 ? 16.512 -3.054 13.612 1.00 16.04 285 ILE A C 1
ATOM 4425 O O . ILE A 1 290 ? 15.457 -2.677 13.082 1.00 15.86 285 ILE A O 1
ATOM 4441 N N . GLY A 1 291 ? 17.307 -3.933 13.013 1.00 12.32 286 GLY A N 1
ATOM 4442 C CA . GLY A 1 291 ? 17.027 -4.536 11.733 1.00 17.56 286 GLY A CA 1
ATOM 4443 C C . GLY A 1 291 ? 16.022 -5.674 11.749 1.00 15.25 286 GLY A C 1
ATOM 4444 O O . GLY A 1 291 ? 15.851 -6.357 10.728 1.00 15.23 286 GLY A O 1
ATOM 4448 N N . LEU A 1 292 ? 15.335 -5.889 12.878 1.00 18.53 287 LEU A N 1
ATOM 4449 C CA . LEU A 1 292 ? 14.467 -7.052 12.985 1.00 17.97 287 LEU A CA 1
ATOM 4450 C C . LEU A 1 292 ? 13.359 -7.009 11.940 1.00 18.62 287 LEU A C 1
ATOM 4451 O O . LEU A 1 292 ? 12.981 -8.047 11.378 1.00 17.69 287 LEU A O 1
ATOM 4467 N N . SER A 1 293 ? 12.817 -5.822 11.655 1.00 15.06 288 SER A N 1
ATOM 4468 C CA . SER A 1 293 ? 11.812 -5.744 10.598 1.00 15.23 288 SER A CA 1
ATOM 4469 C C . SER A 1 293 ? 12.382 -6.151 9.241 1.00 13.33 288 SER A C 1
ATOM 4470 O O . SER A 1 293 ? 11.648 -6.670 8.388 1.00 17.10 288 SER A O 1
ATOM 4478 N N . VAL A 1 294 ? 13.674 -5.903 9.005 1.00 15.45 289 VAL A N 1
ATOM 4479 C CA . VAL A 1 294 ? 14.287 -6.336 7.756 1.00 16.00 289 VAL A CA 1
ATOM 4480 C C . VAL A 1 294 ? 14.331 -7.853 7.706 1.00 20.59 289 VAL A C 1
ATOM 4481 O O . VAL A 1 294 ? 13.884 -8.469 6.733 1.00 16.51 289 VAL A O 1
ATOM 4494 N N . ALA A 1 295 ? 14.862 -8.474 8.762 1.00 16.42 290 ALA A N 1
ATOM 4495 C CA . ALA A 1 295 ? 14.959 -9.929 8.818 1.00 19.35 290 ALA A CA 1
ATOM 4496 C C . ALA A 1 295 ? 13.585 -10.588 8.736 1.00 16.86 290 ALA A C 1
ATOM 4497 O O . ALA A 1 295 ? 13.433 -11.641 8.104 1.00 19.43 290 ALA A O 1
ATOM 4504 N N . LEU A 1 296 ? 12.576 -9.990 9.363 1.00 18.11 291 LEU A N 1
ATOM 4505 C CA . LEU A 1 296 ? 11.209 -10.489 9.214 1.00 18.16 291 LEU A CA 1
ATOM 4506 C C . LEU A 1 296 ? 10.767 -10.498 7.754 1.00 23.99 291 LEU A C 1
ATOM 4507 O O . LEU A 1 296 ? 10.145 -11.459 7.273 1.00 17.83 291 LEU A O 1
ATOM 4523 N N . TYR A 1 297 ? 11.075 -9.438 7.029 1.00 17.50 292 TYR A N 1
ATOM 4524 C CA . TYR A 1 297 ? 10.574 -9.267 5.676 1.00 20.53 292 TYR A CA 1
ATOM 4525 C C . TYR A 1 297 ? 11.322 -10.131 4.664 1.00 15.72 292 TYR A C 1
ATOM 4526 O O . TYR A 1 297 ? 10.705 -10.771 3.811 1.00 19.01 292 TYR A O 1
ATOM 4544 N N . ILE A 1 298 ? 12.645 -10.154 4.720 1.00 16.80 293 ILE A N 1
ATOM 4545 C CA . ILE A 1 298 ? 13.423 -10.834 3.696 1.00 18.41 293 ILE A CA 1
ATOM 4546 C C . ILE A 1 298 ? 14.014 -12.133 4.193 1.00 21.60 293 ILE A C 1
ATOM 4547 O O . ILE A 1 298 ? 14.685 -12.839 3.412 1.00 17.34 293 ILE A O 1
ATOM 4563 N N . GLY A 1 299 ? 13.779 -12.481 5.447 1.00 20.09 294 GLY A N 1
ATOM 4564 C CA . GLY A 1 299 ? 14.323 -13.694 6.028 1.00 18.86 294 GLY A CA 1
ATOM 4565 C C . GLY A 1 299 ? 15.684 -13.474 6.645 1.00 22.38 294 GLY A C 1
ATOM 4566 O O . GLY A 1 299 ? 16.463 -12.599 6.240 1.00 17.96 294 GLY A O 1
ATOM 4570 N N . PHE A 1 300 ? 15.992 -14.301 7.652 1.00 20.87 295 PHE A N 1
ATOM 4571 C CA . PHE A 1 300 ? 17.241 -14.085 8.367 1.00 19.81 295 PHE A CA 1
ATOM 4572 C C . PHE A 1 300 ? 18.464 -14.339 7.491 1.00 19.47 295 PHE A C 1
ATOM 4573 O O . PHE A 1 300 ? 19.486 -13.658 7.642 1.00 19.30 295 PHE A O 1
ATOM 4590 N N . ASP A 1 301 ? 18.420 -15.320 6.588 1.00 22.30 296 ASP A N 1
ATOM 4591 C CA A ASP A 1 301 ? 19.609 -15.599 5.789 0.48 22.45 296 ASP A CA 1
ATOM 4592 C CA B ASP A 1 301 ? 19.614 -15.591 5.794 0.52 22.44 296 ASP A CA 1
ATOM 4593 C C . ASP A 1 301 ? 19.976 -14.391 4.928 1.00 19.47 296 ASP A C 1
ATOM 4594 O O . ASP A 1 301 ? 21.157 -14.058 4.783 1.00 17.93 296 ASP A O 1
ATOM 4611 N N . ASN A 1 302 ? 18.970 -13.718 4.356 1.00 18.64 297 ASN A N 1
ATOM 4612 C CA . ASN A 1 302 ? 19.250 -12.511 3.570 1.00 17.54 297 ASN A CA 1
ATOM 4613 C C . ASN A 1 302 ? 19.763 -11.367 4.461 1.00 19.76 297 ASN A C 1
ATOM 4614 O O . ASN A 1 302 ? 20.693 -10.643 4.082 1.00 16.31 297 ASN A O 1
ATOM 4625 N N . PHE A 1 303 ? 19.208 -11.214 5.664 1.00 19.25 298 PHE A N 1
ATOM 4626 C CA . PHE A 1 303 ? 19.749 -10.231 6.609 1.00 14.64 298 PHE A CA 1
ATOM 4627 C C . PHE A 1 303 ? 21.209 -10.510 6.929 1.00 21.53 298 PHE A C 1
ATOM 4628 O O . PHE A 1 303 ? 22.031 -9.588 6.982 1.00 15.75 298 PHE A O 1
ATOM 4645 N N . HIS A 1 304 ? 21.563 -11.781 7.149 1.00 17.66 299 HIS A N 1
ATOM 4646 C CA . HIS A 1 304 ? 22.959 -12.113 7.427 1.00 18.79 299 HIS A CA 1
ATOM 4647 C C . HIS A 1 304 ? 23.848 -11.790 6.230 1.00 15.50 299 HIS A C 1
ATOM 4648 O O . HIS A 1 304 ? 24.994 -11.354 6.394 1.00 17.81 299 HIS A O 1
ATOM 4662 N N . GLN A 1 305 ? 23.353 -12.013 5.014 1.00 16.81 300 GLN A N 1
ATOM 4663 C CA . GLN A 1 305 ? 24.128 -11.630 3.831 1.00 20.28 300 GLN A CA 1
ATOM 4664 C C . GLN A 1 305 ? 24.332 -10.112 3.765 1.00 18.77 300 GLN A C 1
ATOM 4665 O O . GLN A 1 305 ? 25.401 -9.627 3.365 1.00 17.85 300 GLN A O 1
ATOM 4679 N N . PHE A 1 306 ? 23.304 -9.358 4.142 1.00 17.56 301 PHE A N 1
ATOM 4680 C CA . PHE A 1 306 ? 23.399 -7.902 4.287 1.00 14.87 301 PHE A CA 1
ATOM 4681 C C . PHE A 1 306 ? 24.523 -7.527 5.249 1.00 15.26 301 PHE A C 1
ATOM 4682 O O . PHE A 1 306 ? 25.417 -6.748 4.900 1.00 14.43 301 PHE A O 1
ATOM 4699 N N . LEU A 1 307 ? 24.537 -8.132 6.440 1.00 13.79 302 LEU A N 1
ATOM 4700 C CA . LEU A 1 307 ? 25.657 -7.977 7.364 1.00 15.07 302 LEU A CA 1
ATOM 4701 C C . LEU A 1 307 ? 26.996 -8.315 6.707 1.00 14.19 302 LEU A C 1
ATOM 4702 O O . LEU A 1 307 ? 27.988 -7.594 6.862 1.00 14.05 302 LEU A O 1
ATOM 4718 N N . ALA A 1 308 ? 27.055 -9.433 5.993 1.00 17.00 303 ALA A N 1
ATOM 4719 C CA . ALA A 1 308 ? 28.336 -9.889 5.460 1.00 17.13 303 ALA A CA 1
ATOM 4720 C C . ALA A 1 308 ? 28.873 -8.961 4.373 1.00 14.96 303 ALA A C 1
ATOM 4721 O O . ALA A 1 308 ? 30.090 -8.774 4.263 1.00 15.55 303 ALA A O 1
ATOM 4728 N N . GLY A 1 309 ? 28.002 -8.349 3.582 1.00 15.84 304 GLY A N 1
ATOM 4729 C CA . GLY A 1 309 ? 28.492 -7.367 2.627 1.00 14.94 304 GLY A CA 1
ATOM 4730 C C . GLY A 1 309 ? 29.133 -6.170 3.312 1.00 11.57 304 GLY A C 1
ATOM 4731 O O . GLY A 1 309 ? 30.165 -5.668 2.860 1.00 13.79 304 GLY A O 1
ATOM 4735 N N . ALA A 1 310 ? 28.507 -5.667 4.380 1.00 14.92 305 ALA A N 1
ATOM 4736 C CA . ALA A 1 310 ? 29.114 -4.580 5.145 1.00 14.67 305 ALA A CA 1
ATOM 4737 C C . ALA A 1 310 ? 30.458 -5.015 5.696 1.00 15.65 305 ALA A C 1
ATOM 4738 O O . ALA A 1 310 ? 31.438 -4.261 5.658 1.00 15.10 305 ALA A O 1
ATOM 4745 N N . HIS A 1 311 ? 30.525 -6.256 6.190 1.00 16.94 306 HIS A N 1
ATOM 4746 C CA . HIS A 1 311 ? 31.779 -6.796 6.712 1.00 18.62 306 HIS A CA 1
ATOM 4747 C C . HIS A 1 311 ? 32.883 -6.821 5.654 1.00 20.87 306 HIS A C 1
ATOM 4748 O O . HIS A 1 311 ? 34.042 -6.504 5.951 1.00 16.31 306 HIS A O 1
ATOM 4762 N N . ALA A 1 312 ? 32.549 -7.162 4.407 1.00 16.30 307 ALA A N 1
ATOM 4763 C CA . ALA A 1 312 ? 33.556 -7.131 3.350 1.00 18.17 307 ALA A CA 1
ATOM 4764 C C . ALA A 1 312 ? 34.063 -5.716 3.108 1.00 16.23 307 ALA A C 1
ATOM 4765 O O . ALA A 1 312 ? 35.259 -5.506 2.870 1.00 16.33 307 ALA A O 1
ATOM 4772 N N . MET A 1 313 ? 33.164 -4.729 3.161 1.00 15.81 308 MET A N 1
ATOM 4773 C CA . MET A 1 313 ? 33.575 -3.330 3.078 1.00 15.89 308 MET A CA 1
ATOM 4774 C C . MET A 1 313 ? 34.398 -2.898 4.289 1.00 15.73 308 MET A C 1
ATOM 4775 O O . MET A 1 313 ? 35.353 -2.126 4.121 1.00 15.54 308 MET A O 1
ATOM 4789 N N . ASP A 1 314 ? 34.007 -3.313 5.507 1.00 15.59 309 ASP A N 1
ATOM 4790 C CA . ASP A 1 314 ? 34.822 -3.052 6.697 1.00 12.27 309 ASP A CA 1
ATOM 4791 C C . ASP A 1 314 ? 36.251 -3.537 6.473 1.00 17.83 309 ASP A C 1
ATOM 4792 O O . ASP A 1 314 ? 37.222 -2.818 6.750 1.00 15.52 309 ASP A O 1
ATOM 4801 N N . LYS A 1 315 ? 36.397 -4.763 5.958 1.00 15.02 310 LYS A N 1
ATOM 4802 C CA . LYS A 1 315 ? 37.732 -5.312 5.701 1.00 17.68 310 LYS A CA 1
ATOM 4803 C C . LYS A 1 315 ? 38.492 -4.467 4.691 1.00 18.56 310 LYS A C 1
ATOM 4804 O O . LYS A 1 315 ? 39.666 -4.122 4.891 1.00 18.00 310 LYS A O 1
ATOM 4823 N N . HIS A 1 316 ? 37.832 -4.085 3.604 1.00 15.89 311 HIS A N 1
ATOM 4824 C CA . HIS A 1 316 ? 38.488 -3.219 2.632 1.00 15.12 311 HIS A CA 1
ATOM 4825 C C . HIS A 1 316 ? 38.961 -1.933 3.297 1.00 15.69 311 HIS A C 1
ATOM 4826 O O . HIS A 1 316 ? 40.112 -1.511 3.133 1.00 15.88 311 HIS A O 1
ATOM 4840 N N . PHE A 1 317 ? 38.086 -1.306 4.084 1.00 16.99 312 PHE A N 1
ATOM 4841 C CA . PHE A 1 317 ? 38.423 -0.044 4.748 1.00 16.44 312 PHE A CA 1
ATOM 4842 C C . PHE A 1 317 ? 39.607 -0.222 5.686 1.00 16.29 312 PHE A C 1
ATOM 4843 O O . PHE A 1 317 ? 40.502 0.627 5.744 1.00 15.41 312 PHE A O 1
ATOM 4860 N N . ARG A 1 318 ? 39.613 -1.329 6.423 1.00 15.89 313 ARG A N 1
ATOM 4861 C CA . ARG A 1 318 ? 40.622 -1.577 7.451 1.00 21.48 313 ARG A CA 1
ATOM 4862 C C . ARG A 1 318 ? 41.980 -1.930 6.844 1.00 22.48 313 ARG A C 1
ATOM 4863 O O . ARG A 1 318 ? 43.018 -1.507 7.359 1.00 20.78 313 ARG A O 1
ATOM 4884 N N . GLU A 1 319 ? 42.002 -2.680 5.740 1.00 20.20 314 GLU A N 1
ATOM 4885 C CA . GLU A 1 319 ? 43.244 -3.248 5.228 1.00 23.21 314 GLU A CA 1
ATOM 4886 C C . GLU A 1 319 ? 43.843 -2.530 4.023 1.00 28.82 314 GLU A C 1
ATOM 4887 O O . GLU A 1 319 ? 44.995 -2.811 3.680 1.00 23.13 314 GLU A O 1
ATOM 4899 N N . THR A 1 320 ? 43.126 -1.610 3.373 1.00 21.71 315 THR A N 1
ATOM 4900 C CA . THR A 1 320 ? 43.639 -1.114 2.095 1.00 17.87 315 THR A CA 1
ATOM 4901 C C . THR A 1 320 ? 44.492 0.127 2.309 1.00 18.02 315 THR A C 1
ATOM 4902 O O . THR A 1 320 ? 44.077 1.039 3.036 1.00 18.21 315 THR A O 1
ATOM 4913 N N . PRO A 1 321 ? 45.668 0.206 1.688 1.00 19.47 316 PRO A N 1
ATOM 4914 C CA . PRO A 1 321 ? 46.445 1.440 1.755 1.00 21.57 316 PRO A CA 1
ATOM 4915 C C . PRO A 1 321 ? 45.624 2.604 1.249 1.00 19.12 316 PRO A C 1
ATOM 4916 O O . PRO A 1 321 ? 44.833 2.474 0.315 1.00 19.10 316 PRO A O 1
ATOM 4927 N N . LEU A 1 322 ? 45.863 3.768 1.842 1.00 21.16 317 LEU A N 1
ATOM 4928 C CA . LEU A 1 322 ? 44.988 4.911 1.608 1.00 23.17 317 LEU A CA 1
ATOM 4929 C C . LEU A 1 322 ? 44.832 5.237 0.129 1.00 20.39 317 LEU A C 1
ATOM 4930 O O . LEU A 1 322 ? 43.750 5.629 -0.308 1.00 17.81 317 LEU A O 1
ATOM 4946 N N . GLU A 1 323 ? 45.902 5.103 -0.651 1.00 19.15 318 GLU A N 1
ATOM 4947 C CA . GLU A 1 323 ? 45.849 5.452 -2.064 1.00 20.53 318 GLU A CA 1
ATOM 4948 C C . GLU A 1 323 ? 44.785 4.659 -2.812 1.00 17.66 318 GLU A C 1
ATOM 4949 O O . GLU A 1 323 ? 44.232 5.145 -3.805 1.00 21.51 318 GLU A O 1
ATOM 4961 N N . GLN A 1 324 ? 44.488 3.440 -2.374 1.00 20.06 319 GLN A N 1
ATOM 4962 C CA . GLN A 1 324 ? 43.506 2.600 -3.054 1.00 20.13 319 GLN A CA 1
ATOM 4963 C C . GLN A 1 324 ? 42.245 2.378 -2.236 1.00 21.09 319 GLN A C 1
ATOM 4964 O O . GLN A 1 324 ? 41.391 1.570 -2.630 1.00 18.91 319 GLN A O 1
ATOM 4978 N N . ASN A 1 325 ? 42.107 3.084 -1.124 1.00 18.23 320 ASN A N 1
ATOM 4979 C CA . ASN A 1 325 ? 41.036 2.859 -0.162 1.00 15.86 320 ASN A CA 1
ATOM 4980 C C . ASN A 1 325 ? 39.808 3.665 -0.577 1.00 13.36 320 ASN A C 1
ATOM 4981 O O . ASN A 1 325 ? 39.841 4.902 -0.636 1.00 17.31 320 ASN A O 1
ATOM 4992 N N . ILE A 1 326 ? 38.736 2.956 -0.893 1.00 15.40 321 ILE A N 1
ATOM 4993 C CA . ILE A 1 326 ? 37.594 3.541 -1.585 1.00 12.44 321 ILE A CA 1
ATOM 4994 C C . ILE A 1 326 ? 36.827 4.521 -0.698 1.00 12.26 321 ILE A C 1
ATOM 4995 O O . ILE A 1 326 ? 36.644 5.673 -1.106 1.00 12.55 321 ILE A O 1
ATOM 5011 N N . PRO A 1 327 ? 36.350 4.139 0.491 1.00 14.73 322 PRO A N 1
ATOM 5012 C CA . PRO A 1 327 ? 35.661 5.129 1.347 1.00 11.48 322 PRO A CA 1
ATOM 5013 C C . PRO A 1 327 ? 36.552 6.276 1.748 1.00 11.96 322 PRO A C 1
ATOM 5014 O O . PRO A 1 327 ? 36.080 7.410 1.875 1.00 11.63 322 PRO A O 1
ATOM 5025 N N . VAL A 1 328 ? 37.853 6.033 1.910 1.00 14.39 323 VAL A N 1
ATOM 5026 C CA . VAL A 1 328 ? 38.753 7.120 2.268 1.00 13.66 323 VAL A CA 1
ATOM 5027 C C . VAL A 1 328 ? 38.808 8.154 1.152 1.00 11.97 323 VAL A C 1
ATOM 5028 O O . VAL A 1 328 ? 38.759 9.366 1.409 1.00 11.81 323 VAL A O 1
ATOM 5041 N N . LEU A 1 329 ? 38.914 7.708 -0.098 1.00 13.77 324 LEU A N 1
ATOM 5042 C CA . LEU A 1 329 ? 38.917 8.662 -1.214 1.00 11.83 324 LEU A CA 1
ATOM 5043 C C . LEU A 1 329 ? 37.587 9.415 -1.284 1.00 11.37 324 LEU A C 1
ATOM 5044 O O . LEU A 1 329 ? 37.557 10.641 -1.485 1.00 11.84 324 LEU A O 1
ATOM 5060 N N . GLY A 1 330 ? 36.472 8.722 -1.063 1.00 12.55 325 GLY A N 1
ATOM 5061 C CA . GLY A 1 330 ? 35.196 9.432 -1.039 1.00 13.29 325 GLY A CA 1
ATOM 5062 C C . GLY A 1 330 ? 35.155 10.522 0.021 1.00 12.20 325 GLY A C 1
ATOM 5063 O O . GLY A 1 330 ? 34.650 11.627 -0.222 1.00 11.75 325 GLY A O 1
ATOM 5067 N N . GLY A 1 331 ? 35.687 10.229 1.204 1.00 12.18 326 GLY A N 1
ATOM 5068 C CA . GLY A 1 331 ? 35.670 11.219 2.280 1.00 10.76 326 GLY A CA 1
ATOM 5069 C C . GLY A 1 331 ? 36.574 12.401 1.990 1.00 10.80 326 GLY A C 1
ATOM 5070 O O . GLY A 1 331 ? 36.233 13.560 2.284 1.00 11.31 326 GLY A O 1
ATOM 5074 N N . LEU A 1 332 ? 37.755 12.122 1.449 1.00 12.56 327 LEU A N 1
ATOM 5075 C CA . LEU A 1 332 ? 38.704 13.182 1.107 1.00 9.37 327 LEU A CA 1
ATOM 5076 C C . LEU A 1 332 ? 38.161 14.092 0.024 1.00 9.45 327 LEU A C 1
ATOM 5077 O O . LEU A 1 332 ? 38.345 15.316 0.086 1.00 12.01 327 LEU A O 1
ATOM 5093 N N . LEU A 1 333 ? 37.450 13.535 -0.959 1.00 11.45 328 LEU A N 1
ATOM 5094 C CA . LEU A 1 333 ? 36.830 14.386 -1.970 1.00 13.05 328 LEU A CA 1
ATOM 5095 C C . LEU A 1 333 ? 35.815 15.331 -1.343 1.00 9.26 328 LEU A C 1
ATOM 5096 O O . LEU A 1 333 ? 35.729 16.514 -1.725 1.00 12.50 328 LEU A O 1
ATOM 5112 N N . SER A 1 334 ? 35.045 14.836 -0.376 1.00 11.88 329 SER A N 1
ATOM 5113 C CA . SER A 1 334 ? 34.063 15.692 0.285 1.00 9.99 329 SER A CA 1
ATOM 5114 C C . SER A 1 334 ? 34.733 16.848 1.012 1.00 10.52 329 SER A C 1
ATOM 5115 O O . SER A 1 334 ? 34.246 17.984 0.957 1.00 10.60 329 SER A O 1
ATOM 5123 N N . VAL A 1 335 ? 35.838 16.575 1.711 1.00 12.90 330 VAL A N 1
ATOM 5124 C CA . VAL A 1 335 ? 36.612 17.640 2.354 1.00 13.11 330 VAL A CA 1
ATOM 5125 C C . VAL A 1 335 ? 37.132 18.627 1.311 1.00 11.88 330 VAL A C 1
ATOM 5126 O O . VAL A 1 335 ? 37.026 19.860 1.465 1.00 12.58 330 VAL A O 1
ATOM 5139 N N . TRP A 1 336 ? 37.699 18.098 0.224 1.00 10.67 331 TRP A N 1
ATOM 5140 C CA . TRP A 1 336 ? 38.252 18.936 -0.843 1.00 12.89 331 TRP A CA 1
ATOM 5141 C C . TRP A 1 336 ? 37.198 19.900 -1.379 1.00 11.48 331 TRP A C 1
ATOM 5142 O O . TRP A 1 336 ? 37.410 21.117 -1.408 1.00 12.87 331 TRP A O 1
ATOM 5163 N N . TYR A 1 337 ? 36.035 19.369 -1.779 1.00 12.17 332 TYR A N 1
ATOM 5164 C CA . TYR A 1 337 ? 34.957 20.202 -2.298 1.00 11.41 332 TYR A CA 1
ATOM 5165 C C . TYR A 1 337 ? 34.414 21.154 -1.235 1.00 10.48 332 TYR A C 1
ATOM 5166 O O . TYR A 1 337 ? 34.170 22.338 -1.518 1.00 11.13 332 TYR A O 1
ATOM 5184 N N . SER A 1 338 ? 34.165 20.643 -0.035 1.00 9.05 333 SER A N 1
ATOM 5185 C CA . SER A 1 338 ? 33.565 21.445 1.021 1.00 9.63 333 SER A CA 1
ATOM 5186 C C . SER A 1 338 ? 34.464 22.606 1.419 1.00 12.66 333 SER A C 1
ATOM 5187 O O . SER A 1 338 ? 34.006 23.743 1.520 1.00 12.54 333 SER A O 1
ATOM 5195 N N . ASP A 1 339 ? 35.735 22.324 1.723 1.00 12.39 334 ASP A N 1
ATOM 5196 C CA . ASP A 1 339 ? 36.596 23.290 2.380 1.00 10.68 334 ASP A CA 1
ATOM 5197 C C . ASP A 1 339 ? 37.479 24.085 1.439 1.00 17.40 334 ASP A C 1
ATOM 5198 O O . ASP A 1 339 ? 37.977 25.135 1.843 1.00 14.79 334 ASP A O 1
ATOM 5207 N N . PHE A 1 340 ? 37.669 23.641 0.219 1.00 13.50 335 PHE A N 1
ATOM 5208 C CA . PHE A 1 340 ? 38.496 24.376 -0.728 1.00 14.29 335 PHE A CA 1
ATOM 5209 C C . PHE A 1 340 ? 37.731 24.909 -1.927 1.00 15.47 335 PHE A C 1
ATOM 5210 O O . PHE A 1 340 ? 38.163 25.897 -2.507 1.00 16.99 335 PHE A O 1
ATOM 5227 N N . PHE A 1 341 ? 36.606 24.293 -2.317 1.00 12.35 336 PHE A N 1
ATOM 5228 C CA . PHE A 1 341 ? 35.765 24.812 -3.382 1.00 13.62 336 PHE A CA 1
ATOM 5229 C C . PHE A 1 341 ? 34.482 25.449 -2.863 1.00 15.03 336 PHE A C 1
ATOM 5230 O O . PHE A 1 341 ? 33.705 25.978 -3.668 1.00 14.76 336 PHE A O 1
ATOM 5247 N N . GLY A 1 342 ? 34.226 25.383 -1.558 1.00 15.58 337 GLY A N 1
ATOM 5248 C CA . GLY A 1 342 ? 33.072 26.046 -0.980 1.00 15.58 337 GLY A CA 1
ATOM 5249 C C . GLY A 1 342 ? 31.734 25.370 -1.209 1.00 13.84 337 GLY A C 1
ATOM 5250 O O . GLY A 1 342 ? 30.709 26.030 -1.082 1.00 16.26 337 GLY A O 1
ATOM 5254 N N . ALA A 1 343 ? 31.710 24.094 -1.588 1.00 11.61 338 ALA A N 1
ATOM 5255 C CA . ALA A 1 343 ? 30.444 23.400 -1.823 1.00 13.75 338 ALA A CA 1
ATOM 5256 C C . ALA A 1 343 ? 29.753 23.080 -0.509 1.00 8.48 338 ALA A C 1
ATOM 5257 O O . ALA A 1 343 ? 30.296 22.341 0.327 1.00 10.48 338 ALA A O 1
ATOM 5264 N N . GLN A 1 344 ? 28.540 23.598 -0.321 1.00 9.30 339 GLN A N 1
ATOM 5265 C CA . GLN A 1 344 ? 27.777 23.351 0.899 1.00 9.13 339 GLN A CA 1
ATOM 5266 C C . GLN A 1 344 ? 26.917 22.094 0.828 1.00 11.49 339 GLN A C 1
ATOM 5267 O O . GLN A 1 344 ? 26.372 21.682 1.860 1.00 8.40 339 GLN A O 1
ATOM 5281 N N . THR A 1 345 ? 26.795 21.469 -0.350 1.00 11.38 340 THR A N 1
ATOM 5282 C CA . THR A 1 345 ? 25.911 20.313 -0.527 1.00 7.94 340 THR A CA 1
ATOM 5283 C C . THR A 1 345 ? 26.607 19.104 -1.134 1.00 9.63 340 THR A C 1
ATOM 5284 O O . THR A 1 345 ? 27.734 19.172 -1.642 1.00 10.38 340 THR A O 1
ATOM 5295 N N . HIS A 1 346 ? 25.900 17.972 -1.048 1.00 8.90 341 HIS A N 1
ATOM 5296 C CA . HIS A 1 346 ? 26.375 16.695 -1.583 1.00 9.74 341 HIS A CA 1
ATOM 5297 C C . HIS A 1 346 ? 25.147 15.937 -2.068 1.00 8.72 341 HIS A C 1
ATOM 5298 O O . HIS A 1 346 ? 24.289 15.609 -1.247 1.00 7.89 341 HIS A O 1
ATOM 5312 N N . LEU A 1 347 ? 25.059 15.707 -3.379 1.00 10.51 342 LEU A N 1
ATOM 5313 C CA . LEU A 1 347 ? 23.941 14.996 -3.992 1.00 8.77 342 LEU A CA 1
ATOM 5314 C C . LEU A 1 347 ? 24.254 13.513 -4.076 1.00 8.23 342 LEU A C 1
ATOM 5315 O O . LEU A 1 347 ? 25.353 13.123 -4.496 1.00 9.78 342 LEU A O 1
ATOM 5331 N N . VAL A 1 348 ? 23.295 12.680 -3.697 1.00 8.54 343 VAL A N 1
ATOM 5332 C CA . VAL A 1 348 ? 23.370 11.250 -3.989 1.00 10.66 343 VAL A CA 1
ATOM 5333 C C . VAL A 1 348 ? 22.096 10.862 -4.737 1.00 10.72 343 VAL A C 1
ATOM 5334 O O . VAL A 1 348 ? 20.992 10.985 -4.193 1.00 9.91 343 VAL A O 1
ATOM 5347 N N . ALA A 1 349 ? 22.255 10.356 -5.955 1.00 9.91 344 ALA A N 1
ATOM 5348 C CA . ALA A 1 349 ? 21.127 10.020 -6.830 1.00 8.29 344 ALA A CA 1
ATOM 5349 C C . ALA A 1 349 ? 21.268 8.567 -7.277 1.00 9.47 344 ALA A C 1
ATOM 5350 O O . ALA A 1 349 ? 22.086 8.263 -8.165 1.00 10.66 344 ALA A O 1
ATOM 5357 N N . PRO A 1 350 ? 20.522 7.644 -6.665 1.00 11.53 345 PRO A N 1
ATOM 5358 C CA . PRO A 1 350 ? 20.528 6.253 -7.153 1.00 11.08 345 PRO A CA 1
ATOM 5359 C C . PRO A 1 350 ? 19.643 6.121 -8.378 1.00 8.49 345 PRO A C 1
ATOM 5360 O O . PRO A 1 350 ? 18.504 6.596 -8.393 1.00 9.23 345 PRO A O 1
ATOM 5371 N N . PHE A 1 351 ? 20.206 5.558 -9.451 1.00 8.30 346 PHE A N 1
ATOM 5372 C CA . PHE A 1 351 ? 19.452 5.232 -10.653 1.00 7.94 346 PHE A CA 1
ATOM 5373 C C . PHE A 1 351 ? 18.802 3.874 -10.406 1.00 9.74 346 PHE A C 1
ATOM 5374 O O . PHE A 1 351 ? 19.212 2.836 -10.929 1.00 13.08 346 PHE A O 1
ATOM 5391 N N . ASP A 1 352 ? 17.803 3.901 -9.527 1.00 11.57 347 ASP A N 1
ATOM 5392 C CA . ASP A 1 352 ? 17.231 2.704 -8.927 1.00 9.76 347 ASP A CA 1
ATOM 5393 C C . ASP A 1 352 ? 16.056 3.100 -8.041 1.00 12.49 347 ASP A C 1
ATOM 5394 O O . ASP A 1 352 ? 16.224 3.754 -6.996 1.00 11.11 347 ASP A O 1
ATOM 5403 N N . GLN A 1 353 ? 14.851 2.721 -8.463 1.00 12.26 348 GLN A N 1
ATOM 5404 C CA . GLN A 1 353 ? 13.644 3.166 -7.765 1.00 9.99 348 GLN A CA 1
ATOM 5405 C C . GLN A 1 353 ? 13.468 2.462 -6.423 1.00 8.45 348 GLN A C 1
ATOM 5406 O O . GLN A 1 353 ? 12.951 3.055 -5.474 1.00 10.24 348 GLN A O 1
ATOM 5420 N N . TYR A 1 354 ? 13.899 1.206 -6.297 1.00 12.69 349 TYR A N 1
ATOM 5421 C CA . TYR A 1 354 ? 13.824 0.548 -5.003 1.00 12.53 349 TYR A CA 1
ATOM 5422 C C . TYR A 1 354 ? 14.663 1.283 -3.961 1.00 14.86 349 TYR A C 1
ATOM 5423 O O . TYR A 1 354 ? 14.333 1.284 -2.770 1.00 11.37 349 TYR A O 1
ATOM 5441 N N . LEU A 1 355 ? 15.754 1.895 -4.385 1.00 12.38 350 LEU A N 1
ATOM 5442 C CA . LEU A 1 355 ? 16.573 2.707 -3.509 1.00 13.15 350 LEU A CA 1
ATOM 5443 C C . LEU A 1 355 ? 16.015 4.114 -3.312 1.00 11.62 350 LEU A C 1
ATOM 5444 O O . LEU A 1 355 ? 16.768 5.016 -2.933 1.00 11.80 350 LEU A O 1
ATOM 5460 N N . HIS A 1 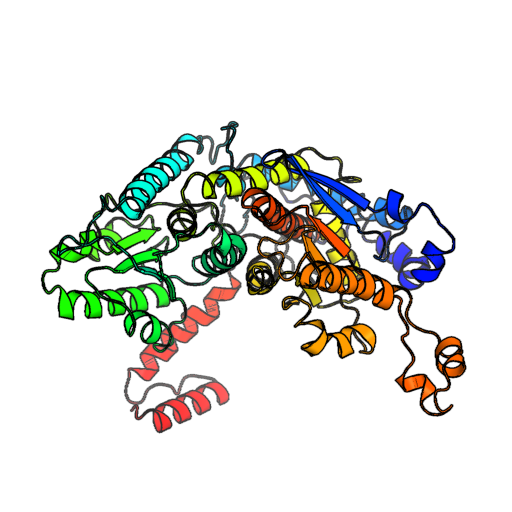356 ? 14.715 4.333 -3.501 1.00 12.59 351 HIS A N 1
ATOM 5461 C CA . HIS A 1 356 ? 14.213 5.696 -3.418 1.00 9.76 351 HIS A CA 1
ATOM 5462 C C . HIS A 1 356 ? 14.401 6.334 -2.046 1.00 8.64 351 HIS A C 1
ATOM 5463 O O . HIS A 1 356 ? 14.343 7.562 -1.965 1.00 12.16 351 HIS A O 1
ATOM 5478 N N . ARG A 1 357 ? 14.580 5.563 -0.974 1.00 8.54 352 ARG A N 1
ATOM 5479 C CA . ARG A 1 357 ? 14.761 6.156 0.354 1.00 9.49 352 ARG A CA 1
ATOM 5480 C C . ARG A 1 357 ? 16.204 6.105 0.814 1.00 8.76 352 ARG A C 1
ATOM 5481 O O . ARG A 1 357 ? 16.492 6.396 1.987 1.00 10.37 352 ARG A O 1
ATOM 5502 N N . PHE A 1 358 ? 17.122 5.799 -0.114 1.00 10.38 353 PHE A N 1
ATOM 550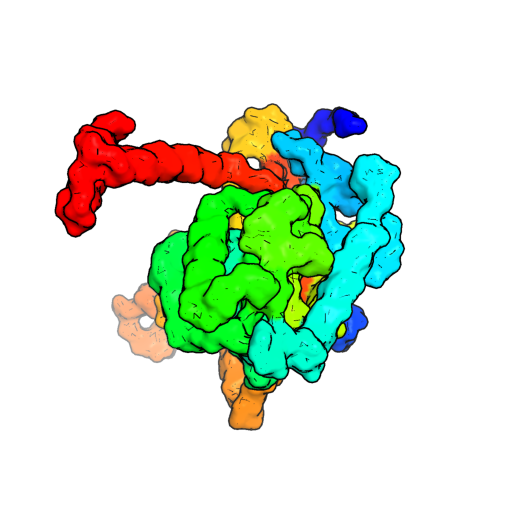3 C CA . PHE A 1 358 ? 18.557 5.735 0.177 1.00 9.16 353 PHE A CA 1
ATOM 5504 C C . PHE A 1 358 ? 19.110 7.126 0.452 1.00 9.79 353 PHE A C 1
ATOM 5505 O O . PHE A 1 358 ? 19.853 7.297 1.420 1.00 10.82 353 PHE A O 1
ATOM 5522 N N . PRO A 1 359 ? 18.758 8.149 -0.325 1.00 10.37 354 PRO A N 1
ATOM 5523 C CA . PRO A 1 359 ? 19.252 9.482 0.031 1.00 11.07 354 PRO A CA 1
ATOM 5524 C C . PRO A 1 359 ? 18.784 9.950 1.390 1.00 10.65 354 PRO A C 1
ATOM 5525 O O . PRO A 1 359 ? 19.562 10.547 2.139 1.00 9.55 354 PRO A O 1
ATOM 5536 N N . ALA A 1 360 ? 17.524 9.714 1.752 1.00 8.29 355 ALA A N 1
ATOM 5537 C CA . ALA A 1 360 ? 17.070 10.140 3.069 1.00 9.45 355 ALA A CA 1
ATOM 5538 C C . ALA A 1 360 ? 17.798 9.420 4.187 1.00 8.30 355 ALA A C 1
ATOM 5539 O O . ALA A 1 360 ? 18.049 10.014 5.233 1.00 11.09 355 ALA A O 1
ATOM 5546 N N . TYR A 1 361 ? 18.185 8.162 3.978 1.00 8.54 356 TYR A N 1
ATOM 5547 C CA . TYR A 1 361 ? 18.968 7.439 4.978 1.00 10.91 356 TYR A CA 1
ATOM 5548 C C . TYR A 1 361 ? 20.351 8.047 5.127 1.00 12.14 356 TYR A C 1
ATOM 5549 O O . TYR A 1 361 ? 20.844 8.254 6.245 1.00 10.80 356 TYR A O 1
ATOM 5567 N N . LEU A 1 362 ? 21.003 8.310 3.994 1.00 9.31 357 LEU A N 1
ATOM 5568 C CA . LEU A 1 362 ? 22.335 8.900 4.002 1.00 10.78 357 LEU A CA 1
ATOM 5569 C C . LEU A 1 362 ? 22.306 10.300 4.588 1.00 12.00 357 LEU A C 1
ATOM 5570 O O . LEU A 1 362 ? 23.291 10.772 5.161 1.00 11.13 357 LEU A O 1
ATOM 5586 N N . GLN A 1 363 ? 21.180 10.973 4.468 1.00 10.50 358 GLN A N 1
ATOM 5587 C CA . GLN A 1 363 ? 21.081 12.325 4.989 1.00 12.07 358 GLN A CA 1
ATOM 5588 C C . GLN A 1 363 ? 21.224 12.340 6.505 1.00 12.65 358 GLN A C 1
ATOM 5589 O O . GLN A 1 363 ? 21.905 13.207 7.062 1.00 12.93 358 GLN A O 1
ATOM 5603 N N . GLN A 1 364 ? 20.618 11.380 7.198 1.00 10.02 359 GLN A N 1
ATOM 5604 C CA . GLN A 1 364 ? 20.840 11.265 8.632 1.00 12.77 359 GLN A CA 1
ATOM 5605 C C . GLN A 1 364 ? 22.260 10.794 8.933 1.00 11.29 359 GLN A C 1
ATOM 5606 O O . GLN A 1 364 ? 22.957 11.387 9.763 1.00 9.99 359 GLN A O 1
ATOM 5620 N N . LEU A 1 365 ? 22.705 9.730 8.263 1.00 11.54 360 LEU A N 1
ATOM 5621 C CA . LEU A 1 365 ? 24.052 9.221 8.503 1.00 11.53 360 LEU A CA 1
ATOM 5622 C C . LEU A 1 365 ? 25.069 10.350 8.398 1.00 12.51 360 LEU A C 1
ATOM 5623 O O . LEU A 1 365 ? 25.950 10.517 9.251 1.00 10.74 360 LEU A O 1
ATOM 5639 N N . SER A 1 366 ? 24.971 11.118 7.334 1.00 9.03 361 SER A N 1
ATOM 5640 C CA . SER A 1 366 ? 25.982 12.115 7.060 1.00 11.45 361 SER A CA 1
ATOM 5641 C C . SER A 1 366 ? 25.777 13.332 7.941 1.00 10.53 361 SER A C 1
ATOM 5642 O O . SER A 1 366 ? 26.700 13.769 8.636 1.00 9.91 361 SER A O 1
ATOM 5650 N N . MET A 1 367 ? 24.560 13.880 7.956 1.00 9.28 362 MET A N 1
ATOM 5651 C CA . MET A 1 367 ? 24.445 15.203 8.564 1.00 8.72 362 MET A CA 1
ATOM 5652 C C . MET A 1 367 ? 24.403 15.112 10.079 1.00 12.19 362 MET A C 1
ATOM 5653 O O . MET A 1 367 ? 24.885 16.006 10.773 1.00 10.58 362 MET A O 1
ATOM 5667 N N . GLU A 1 368 ? 23.804 14.063 10.643 1.00 11.20 363 GLU A N 1
ATOM 5668 C CA . GLU A 1 368 ? 23.796 13.964 12.096 1.00 11.23 363 GLU A CA 1
ATOM 5669 C C . GLU A 1 368 ? 25.176 13.587 12.626 1.00 8.46 363 GLU A C 1
ATOM 5670 O O . GLU A 1 368 ? 25.514 13.925 13.763 1.00 10.38 363 GLU A O 1
ATOM 5682 N N . SER A 1 369 ? 25.951 12.863 11.820 1.00 9.41 364 SER A N 1
ATOM 5683 C CA . SER A 1 369 ? 27.320 12.526 12.184 1.00 11.32 364 SER A CA 1
ATOM 5684 C C . SER A 1 369 ? 28.197 13.767 12.166 1.00 11.88 364 SER A C 1
ATOM 5685 O O . SER A 1 369 ? 28.879 14.071 13.153 1.00 10.64 364 SER A O 1
ATOM 5693 N N . ASN A 1 370 ? 28.192 14.502 11.050 1.00 9.66 365 ASN A N 1
ATOM 5694 C CA . ASN A 1 370 ? 29.233 15.489 10.801 1.00 9.60 365 ASN A CA 1
ATOM 5695 C C . ASN A 1 370 ? 28.721 16.914 10.798 1.00 10.93 365 ASN A C 1
ATOM 5696 O O . ASN A 1 370 ? 29.478 17.828 10.476 1.00 9.86 365 ASN A O 1
ATOM 5707 N N . GLY A 1 371 ? 27.468 17.140 11.194 1.00 11.49 366 GLY A N 1
ATOM 5708 C CA . GLY A 1 371 ? 26.967 18.487 11.399 1.00 9.74 366 GLY A CA 1
ATOM 5709 C C . GLY A 1 371 ? 27.409 18.991 12.762 1.00 10.07 366 GLY A C 1
ATOM 5710 O O . GLY A 1 371 ? 26.613 19.077 13.720 1.00 10.20 366 GLY A O 1
ATOM 5714 N N . LYS A 1 372 ? 28.711 19.282 12.864 1.00 9.32 367 LYS A N 1
ATOM 5715 C CA . LYS A 1 372 ? 29.407 19.498 14.130 1.00 10.45 367 LYS A CA 1
ATOM 5716 C C . LYS A 1 372 ? 30.389 20.642 13.956 1.00 10.94 367 LYS A C 1
ATOM 5717 O O . LYS A 1 372 ? 30.856 20.916 12.850 1.00 12.16 367 LYS A O 1
ATOM 5736 N N . ALA A 1 373 ? 30.734 21.298 15.073 1.00 11.15 368 ALA A N 1
ATOM 5737 C CA . ALA A 1 373 ? 31.651 22.412 14.943 1.00 10.41 368 ALA A CA 1
ATOM 5738 C C . ALA A 1 373 ? 32.715 22.452 16.028 1.00 11.74 368 ALA A C 1
ATOM 5739 O O . ALA A 1 373 ? 33.496 23.406 16.053 1.00 13.24 368 ALA A O 1
ATOM 5746 N N . ILE A 1 374 ? 32.787 21.455 16.895 1.00 11.23 369 ILE A N 1
ATOM 5747 C CA . ILE A 1 374 ? 33.760 21.434 17.988 1.00 13.68 369 ILE A CA 1
ATOM 5748 C C . ILE A 1 374 ? 34.735 20.292 17.772 1.00 14.39 369 ILE A C 1
ATOM 5749 O O . ILE A 1 374 ? 34.325 19.133 17.614 1.00 14.50 369 ILE A O 1
ATOM 5765 N N . THR A 1 375 ? 36.022 20.609 17.792 1.00 12.00 370 THR A N 1
ATOM 5766 C CA . THR A 1 375 ? 37.064 19.605 17.611 1.00 11.38 370 THR A CA 1
ATOM 5767 C C . THR A 1 375 ? 37.262 18.740 18.860 1.00 13.56 370 THR A C 1
ATOM 5768 O O . THR A 1 375 ? 36.744 19.014 19.956 1.00 14.58 370 THR A O 1
ATOM 5779 N N . ARG A 1 376 ? 38.082 17.691 18.696 1.00 11.08 371 ARG A N 1
ATOM 5780 C CA . ARG A 1 376 ? 38.448 16.865 19.830 1.00 16.04 371 ARG A CA 1
ATOM 5781 C C . ARG A 1 376 ? 39.095 17.684 20.941 1.00 17.19 371 ARG A C 1
ATOM 5782 O O . ARG A 1 376 ? 39.015 17.292 22.105 1.00 16.81 371 ARG A O 1
ATOM 5803 N N . THR A 1 377 ? 39.766 18.778 20.594 1.00 14.15 372 THR A N 1
ATOM 5804 C CA . THR A 1 377 ? 40.418 19.652 21.562 1.00 18.18 372 THR A CA 1
ATOM 5805 C C . THR A 1 377 ? 39.501 20.731 22.119 1.00 21.64 372 THR A C 1
ATOM 5806 O O . THR A 1 377 ? 39.961 21.566 22.908 1.00 18.34 372 THR A O 1
ATOM 5817 N N . GLY A 1 378 ? 38.220 20.731 21.747 1.00 12.86 373 GLY A N 1
ATOM 5818 C CA . GLY A 1 378 ? 37.248 21.642 22.283 1.00 16.01 373 GLY A CA 1
ATOM 5819 C C . GLY A 1 378 ? 37.192 22.987 21.614 1.00 17.30 373 GLY A C 1
ATOM 5820 O O . GLY A 1 378 ? 36.565 23.897 22.163 1.00 17.33 373 GLY A O 1
ATOM 5824 N N . GLU A 1 379 ? 37.802 23.146 20.452 1.00 14.49 374 GLU A N 1
ATOM 5825 C CA . GLU A 1 379 ? 37.842 24.426 19.761 1.00 14.76 374 GLU A CA 1
ATOM 5826 C C . GLU A 1 379 ? 36.747 24.478 18.707 1.00 17.42 374 GLU A C 1
ATOM 5827 O O . GLU A 1 379 ? 36.313 23.451 18.202 1.00 13.15 374 GLU A O 1
ATOM 5839 N N . TYR A 1 380 ? 36.342 25.683 18.342 1.00 14.55 375 TYR A N 1
ATOM 5840 C CA . TYR A 1 380 ? 35.395 25.839 17.250 1.00 14.76 375 TYR A CA 1
ATOM 5841 C C . TYR A 1 380 ? 36.149 25.746 15.930 1.00 18.05 375 TYR A C 1
ATOM 5842 O O . TYR A 1 380 ? 37.158 26.431 15.731 1.00 16.58 375 TYR A O 1
ATOM 5860 N N . VAL A 1 381 ? 35.652 24.898 15.024 1.00 15.47 376 VAL A N 1
ATOM 5861 C CA . VAL A 1 381 ? 36.352 24.657 13.772 1.00 15.07 376 VAL A CA 1
ATOM 5862 C C . VAL A 1 381 ? 36.541 25.950 12.995 1.00 12.18 376 VAL A C 1
ATOM 5863 O O . VAL A 1 381 ? 35.658 26.816 12.944 1.00 14.99 376 VAL A O 1
ATOM 5876 N N . LYS A 1 382 ? 37.673 26.037 12.306 1.00 15.16 377 LYS A N 1
ATOM 5877 C CA . LYS A 1 382 ? 38.006 27.156 11.438 1.00 16.68 377 LYS A CA 1
ATOM 5878 C C . LYS A 1 382 ? 37.738 26.839 9.958 1.00 18.56 377 LYS A C 1
ATOM 5879 O O . LYS A 1 382 ? 38.351 27.431 9.065 1.00 15.58 377 LYS A O 1
ATOM 5898 N N . TYR A 1 383 ? 36.798 25.932 9.689 1.00 15.77 378 TYR A N 1
ATOM 5899 C CA . TYR A 1 383 ? 36.494 25.440 8.354 1.00 14.31 378 TYR A CA 1
ATOM 5900 C C . TYR A 1 383 ? 35.117 24.786 8.406 1.00 11.48 378 TYR A C 1
ATOM 5901 O O . TYR A 1 383 ? 34.651 24.358 9.468 1.00 12.20 378 TYR A O 1
ATOM 5919 N N . THR A 1 384 ? 34.472 24.689 7.249 1.00 14.17 379 THR A N 1
ATOM 5920 C CA . THR A 1 384 ? 33.137 24.104 7.238 1.00 9.98 379 THR A CA 1
ATOM 5921 C C . THR A 1 384 ? 33.240 22.584 7.361 1.00 12.24 379 THR A C 1
ATOM 5922 O O . THR A 1 384 ? 34.200 21.954 6.893 1.00 14.00 379 THR A O 1
ATOM 5933 N N . THR A 1 385 ? 32.226 21.991 7.978 1.00 11.40 380 THR A N 1
ATOM 5934 C CA . THR A 1 385 ? 32.157 20.544 8.175 1.00 10.27 380 THR A CA 1
ATOM 5935 C C . THR A 1 385 ? 31.041 19.957 7.300 1.00 11.30 380 THR A C 1
ATOM 5936 O O . THR A 1 385 ? 31.011 20.254 6.095 1.00 12.51 380 THR A O 1
ATOM 5947 N N . GLY A 1 386 ? 30.189 19.091 7.828 1.00 11.74 381 GLY A N 1
ATOM 5948 C CA . GLY A 1 386 ? 29.328 18.287 6.985 1.00 11.98 381 GLY A CA 1
ATOM 5949 C C . GLY A 1 386 ? 28.472 19.093 6.030 1.00 10.50 381 GLY A C 1
ATOM 5950 O O . GLY A 1 386 ? 27.869 20.096 6.414 1.00 10.55 381 GLY A O 1
ATOM 5954 N N . PRO A 1 387 ? 28.378 18.636 4.772 1.00 10.50 382 PRO A N 1
ATOM 5955 C CA . PRO A 1 387 ? 27.460 19.258 3.798 1.00 10.49 382 PRO A CA 1
ATOM 5956 C C . PRO A 1 387 ? 26.008 18.935 4.112 1.00 9.14 382 PRO A C 1
ATOM 5957 O O . PRO A 1 387 ? 25.709 18.011 4.862 1.00 9.01 382 PRO A O 1
ATOM 5968 N N . ILE A 1 388 ? 25.106 19.700 3.489 1.00 8.95 383 ILE A N 1
ATOM 5969 C CA . ILE A 1 388 ? 23.733 19.249 3.326 1.00 9.93 383 ILE A CA 1
ATOM 5970 C C . ILE A 1 388 ? 23.743 18.142 2.281 1.00 6.50 383 ILE A C 1
ATOM 5971 O O . ILE A 1 388 ? 24.054 18.377 1.105 1.00 8.96 383 ILE A O 1
ATOM 5987 N N . LEU A 1 389 ? 23.379 16.934 2.702 1.00 10.52 384 LEU A N 1
ATOM 5988 C CA . LEU A 1 389 ? 23.291 15.791 1.799 1.00 7.24 384 LEU A CA 1
ATOM 5989 C C . LEU A 1 389 ? 21.831 15.656 1.379 1.00 10.38 384 LEU A C 1
ATOM 5990 O O . LEU A 1 389 ? 20.929 15.723 2.230 1.00 11.18 384 LEU A O 1
ATOM 6006 N N . PHE A 1 390 ? 21.601 15.464 0.088 1.00 7.55 385 PHE A N 1
ATOM 6007 C CA . PHE A 1 390 ? 20.248 15.390 -0.438 1.00 8.99 385 PHE A CA 1
ATOM 6008 C C . PHE A 1 390 ? 20.234 14.513 -1.676 1.00 12.57 385 PHE A C 1
ATOM 6009 O O . PHE A 1 390 ? 21.276 14.160 -2.234 1.00 9.67 385 PHE A O 1
ATOM 6026 N N . GLY A 1 391 ? 19.029 14.149 -2.097 1.00 10.92 386 GLY A N 1
ATOM 6027 C CA . GLY A 1 391 ? 18.856 13.485 -3.374 1.00 10.39 386 GLY A CA 1
ATOM 6028 C C . GLY A 1 391 ? 17.505 12.819 -3.491 1.00 11.30 386 GLY A C 1
ATOM 6029 O O . GLY A 1 391 ? 16.710 12.789 -2.566 1.00 10.21 386 GLY A O 1
ATOM 6033 N N . GLU A 1 392 ? 17.250 12.339 -4.692 1.00 11.21 387 GLU A N 1
ATOM 6034 C CA . GLU A 1 392 ? 16.094 11.545 -5.077 1.00 8.36 387 GLU A CA 1
ATOM 6035 C C . GLU A 1 392 ? 16.608 10.493 -6.049 1.00 9.57 387 GLU A C 1
ATOM 6036 O O . GLU A 1 392 ? 17.638 10.696 -6.704 1.00 9.52 387 GLU A O 1
ATOM 6048 N N . PRO A 1 393 ? 15.904 9.380 -6.202 1.00 10.62 388 PRO A N 1
ATOM 6049 C CA . PRO A 1 393 ? 16.269 8.463 -7.296 1.00 12.16 388 PRO A CA 1
ATOM 6050 C C . PRO A 1 393 ? 16.149 9.115 -8.664 1.00 9.84 388 PRO A C 1
ATOM 6051 O O . PRO A 1 393 ? 15.310 9.990 -8.901 1.00 10.99 388 PRO A O 1
ATOM 6062 N N . ALA A 1 394 ? 17.028 8.698 -9.577 1.00 11.29 389 ALA A N 1
ATOM 6063 C CA . ALA A 1 394 ? 16.915 8.980 -10.996 1.00 8.36 389 ALA A CA 1
ATOM 6064 C C . ALA A 1 394 ? 16.206 7.788 -11.657 1.00 12.22 389 ALA A C 1
ATOM 6065 O O . ALA A 1 394 ? 16.282 6.667 -11.143 1.00 11.79 389 ALA A O 1
ATOM 6072 N N . THR A 1 395 ? 15.487 8.027 -12.761 1.00 12.09 390 THR A N 1
ATOM 6073 C CA . THR A 1 395 ? 15.501 9.290 -13.502 1.00 10.17 390 THR A CA 1
ATOM 6074 C C . THR A 1 395 ? 14.586 10.395 -12.935 1.00 9.74 390 THR A C 1
ATOM 6075 O O . THR A 1 395 ? 14.643 11.522 -13.410 1.00 14.37 390 THR A O 1
ATOM 6086 N N . ASN A 1 396 ? 13.767 10.100 -11.924 1.00 11.52 391 ASN A N 1
ATOM 6087 C CA A ASN A 1 396 ? 12.896 11.126 -11.341 0.52 12.99 391 ASN A CA 1
ATOM 6088 C CA B ASN A 1 396 ? 12.895 11.133 -11.366 0.48 13.01 391 ASN A CA 1
ATOM 6089 C C . ASN A 1 396 ? 13.681 12.404 -11.038 1.00 12.44 391 ASN A C 1
ATOM 6090 O O . ASN A 1 396 ? 13.262 13.513 -11.386 1.00 13.61 391 ASN A O 1
ATOM 6111 N N . ALA A 1 397 ? 14.835 12.262 -10.380 1.00 13.44 392 ALA A N 1
ATOM 6112 C CA . ALA A 1 397 ? 15.630 13.441 -10.014 1.00 16.86 392 ALA A CA 1
ATOM 6113 C C . ALA A 1 397 ? 15.968 14.290 -11.233 1.00 16.04 392 ALA A C 1
ATOM 6114 O O . ALA A 1 397 ? 15.985 15.527 -11.165 1.00 12.12 392 ALA A O 1
ATOM 6121 N N . GLN A 1 398 ? 16.215 13.649 -12.372 1.00 9.59 393 GLN A N 1
ATOM 6122 C CA . GLN A 1 398 ? 16.562 14.385 -13.577 1.00 12.22 393 GLN A CA 1
ATOM 6123 C C . GLN A 1 398 ? 15.463 15.351 -13.971 1.00 15.27 393 GLN A C 1
ATOM 6124 O O . GLN A 1 398 ? 15.727 16.429 -14.508 1.00 16.26 393 GLN A O 1
ATOM 6138 N N . HIS A 1 399 ? 14.217 14.923 -13.829 1.00 11.20 394 HIS A N 1
ATOM 6139 C CA . HIS A 1 399 ? 13.068 15.707 -14.235 1.00 13.44 394 HIS A CA 1
ATOM 6140 C C . HIS A 1 399 ? 12.606 16.650 -13.153 1.00 15.42 394 HIS A C 1
ATOM 6141 O O . HIS A 1 399 ? 11.605 17.346 -13.341 1.00 16.85 394 HIS A O 1
ATOM 6155 N N . SER A 1 400 ? 13.256 16.632 -11.995 1.00 13.72 395 SER A N 1
ATOM 6156 C CA . SER A 1 400 ? 12.880 17.508 -10.898 1.00 11.33 395 SER A CA 1
ATOM 6157 C C . SER A 1 400 ? 13.863 18.667 -10.776 1.00 11.48 395 SER A C 1
ATOM 6158 O O . SER A 1 400 ? 13.477 19.831 -10.857 1.00 12.13 395 SER A O 1
ATOM 6166 N N . PHE A 1 401 ? 15.146 18.370 -10.588 1.00 9.76 396 PHE A N 1
ATOM 6167 C CA . PHE A 1 401 ? 16.089 19.440 -10.279 1.00 12.87 396 PHE A CA 1
ATOM 6168 C C . PHE A 1 401 ? 17.417 19.344 -11.028 1.00 14.19 396 PHE A C 1
ATOM 6169 O O . PHE A 1 401 ? 18.301 20.190 -10.804 1.00 11.31 396 PHE A O 1
ATOM 6186 N N . PHE A 1 402 ? 17.599 18.403 -11.957 1.00 12.49 397 PHE A N 1
ATOM 6187 C CA . PHE A 1 402 ? 18.884 18.392 -12.663 1.00 10.97 397 PHE A CA 1
ATOM 6188 C C . PHE A 1 402 ? 19.080 19.637 -13.540 1.00 7.81 397 PHE A C 1
ATOM 6189 O O . PHE A 1 402 ? 20.213 19.948 -13.925 1.00 12.45 397 PHE A O 1
ATOM 6206 N N . GLN A 1 403 ? 18.010 20.370 -13.862 1.00 10.00 398 GLN A N 1
ATOM 6207 C CA . GLN A 1 403 ? 18.167 21.675 -14.501 1.00 7.73 398 GLN A CA 1
ATOM 6208 C C . GLN A 1 403 ? 19.186 22.520 -13.738 1.00 10.57 398 GLN A C 1
ATOM 6209 O O . GLN A 1 403 ? 20.095 23.104 -14.327 1.00 9.88 398 GLN A O 1
ATOM 6223 N N . LEU A 1 404 ? 19.037 22.602 -12.414 1.00 10.99 399 LEU A N 1
ATOM 6224 C CA . LEU A 1 404 ? 19.955 23.396 -11.596 1.00 10.45 399 LEU A CA 1
ATOM 6225 C C . LEU A 1 404 ? 21.343 22.772 -11.574 1.00 10.31 399 LEU A C 1
ATOM 6226 O O . LEU A 1 404 ? 22.367 23.474 -11.584 1.00 10.68 399 LEU A O 1
ATOM 6242 N N . LEU A 1 405 ? 21.411 21.446 -11.509 1.00 9.23 400 LEU A N 1
ATOM 6243 C CA . LEU A 1 405 ? 22.718 20.784 -11.555 1.00 9.56 400 LEU A CA 1
ATOM 6244 C C . LEU A 1 405 ? 23.495 21.160 -12.818 1.00 10.28 400 LEU A C 1
ATOM 6245 O O . LEU A 1 405 ? 24.713 21.416 -12.764 1.00 11.45 400 LEU A O 1
ATOM 6261 N N . HIS A 1 406 ? 22.820 21.209 -13.959 1.00 7.52 401 HIS A N 1
ATOM 6262 C CA . HIS A 1 406 ? 23.482 21.460 -15.240 1.00 9.00 401 HIS A CA 1
ATOM 6263 C C . HIS A 1 406 ? 23.707 22.943 -15.523 1.00 11.52 401 HIS A C 1
ATOM 6264 O O . HIS A 1 406 ? 24.686 23.286 -16.196 1.00 11.67 401 HIS A O 1
ATOM 6278 N N . GLN A 1 407 ? 22.789 23.824 -15.098 1.00 11.77 402 GLN A N 1
ATOM 6279 C CA . GLN A 1 407 ? 22.865 25.231 -15.475 1.00 13.05 402 GLN A CA 1
ATOM 6280 C C . GLN A 1 407 ? 22.745 26.225 -14.323 1.00 13.62 402 GLN A C 1
ATOM 6281 O O . GLN A 1 407 ? 22.715 27.435 -14.585 1.00 12.43 402 GLN A O 1
ATOM 6295 N N . GLY A 1 408 ? 22.676 25.773 -13.067 1.00 9.39 403 GLY A N 1
ATOM 6296 C CA . GLY A 1 408 ? 22.623 26.673 -11.929 1.00 11.30 403 GLY A CA 1
ATOM 6297 C C . GLY A 1 408 ? 23.998 27.223 -11.567 1.00 14.55 403 GLY A C 1
ATOM 6298 O O . GLY A 1 408 ? 24.985 27.026 -12.280 1.00 13.66 403 GLY A O 1
ATOM 6302 N N . THR A 1 409 ? 24.062 27.902 -10.417 1.00 12.32 404 THR A N 1
ATOM 6303 C CA . THR A 1 409 ? 25.268 28.617 -9.992 1.00 10.70 404 THR A CA 1
ATOM 6304 C C . THR A 1 409 ? 25.897 28.016 -8.738 1.00 14.32 404 THR A C 1
ATOM 6305 O O . THR A 1 409 ? 26.564 28.715 -7.972 1.00 14.06 404 THR A O 1
ATOM 6316 N N . LYS A 1 410 ? 25.675 26.724 -8.491 1.00 9.77 405 LYS A N 1
ATOM 6317 C CA . LYS A 1 410 ? 26.268 26.025 -7.372 1.00 11.45 405 LYS A CA 1
ATOM 6318 C C . LYS A 1 410 ? 27.157 24.886 -7.869 1.00 9.47 405 LYS A C 1
ATOM 6319 O O . LYS A 1 410 ? 26.848 24.227 -8.865 1.00 13.80 405 LYS A O 1
ATOM 6338 N N . LEU A 1 411 ? 28.230 24.635 -7.121 1.00 9.70 406 LEU A N 1
ATOM 6339 C CA . LEU A 1 411 ? 29.028 23.423 -7.261 1.00 11.35 406 LEU A CA 1
ATOM 6340 C C . LEU A 1 411 ? 28.398 22.363 -6.374 1.00 9.76 406 LEU A C 1
ATOM 6341 O O . LEU A 1 411 ? 28.337 22.543 -5.163 1.00 10.21 406 LEU A O 1
ATOM 6357 N N . ILE A 1 412 ? 27.958 21.256 -6.974 1.00 9.59 407 ILE A N 1
ATOM 6358 C CA . ILE A 1 412 ? 27.227 20.216 -6.253 1.00 9.73 407 ILE A CA 1
ATOM 6359 C C . ILE A 1 412 ? 27.914 18.879 -6.494 1.00 9.58 407 ILE A C 1
ATOM 6360 O O . ILE A 1 412 ? 27.607 18.194 -7.481 1.00 9.69 407 ILE A O 1
ATOM 6376 N N . PRO A 1 413 ? 28.846 18.489 -5.643 1.00 9.75 408 PRO A N 1
ATOM 6377 C CA . PRO A 1 413 ? 29.452 17.155 -5.772 1.00 8.89 408 PRO A CA 1
ATOM 6378 C C . PRO A 1 413 ? 28.357 16.102 -5.758 1.00 10.25 408 PRO A C 1
ATOM 6379 O O . PRO A 1 413 ? 27.424 16.172 -4.957 1.00 10.08 408 PRO A O 1
ATOM 6390 N N . SER A 1 414 ? 28.430 15.171 -6.695 1.00 10.23 409 SER A N 1
ATOM 6391 C CA . SER A 1 414 ? 27.303 14.282 -6.984 1.00 11.84 409 SER A CA 1
ATOM 6392 C C . SER A 1 414 ? 27.790 12.842 -7.099 1.00 9.97 409 SER A C 1
ATOM 6393 O O . SER A 1 414 ? 28.804 12.571 -7.762 1.0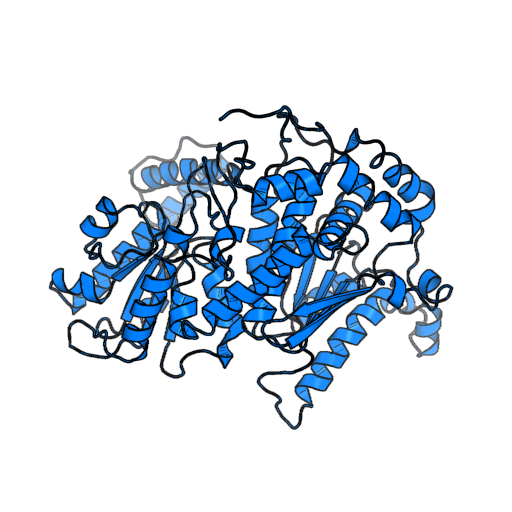0 12.61 409 SER A O 1
ATOM 6401 N N . ASP A 1 415 ? 27.043 11.931 -6.479 1.00 8.63 410 ASP A N 1
ATOM 6402 C CA . ASP A 1 415 ? 27.269 10.498 -6.556 1.00 10.02 410 ASP A CA 1
ATOM 6403 C C . ASP A 1 415 ? 26.091 9.886 -7.300 1.00 11.18 410 ASP A C 1
ATOM 6404 O O . ASP A 1 415 ? 24.940 10.038 -6.861 1.00 9.73 410 ASP A O 1
ATOM 6413 N N . PHE A 1 416 ? 26.375 9.183 -8.389 1.00 9.06 411 PHE A N 1
ATOM 6414 C CA . PHE A 1 416 ? 25.376 8.418 -9.140 1.00 10.16 411 PHE A CA 1
ATOM 6415 C C . PHE A 1 416 ? 25.661 6.932 -8.911 1.00 9.97 411 PHE A C 1
ATOM 6416 O O . PHE A 1 416 ? 26.814 6.500 -9.026 1.00 10.19 411 PHE A O 1
ATOM 6433 N N . ILE A 1 417 ? 24.606 6.166 -8.631 1.00 8.30 412 ILE A N 1
ATOM 6434 C CA . ILE A 1 417 ? 24.657 4.760 -8.249 1.00 9.83 412 ILE A CA 1
ATOM 6435 C C . ILE A 1 417 ? 23.646 3.970 -9.094 1.00 9.85 412 ILE A C 1
ATOM 6436 O O . ILE A 1 417 ? 22.477 4.359 -9.197 1.00 11.68 412 ILE A O 1
ATOM 6452 N N . MET A 1 418 ? 24.107 2.878 -9.714 1.00 9.59 413 MET A N 1
ATOM 6453 C CA . MET A 1 418 ? 23.257 1.965 -10.465 1.00 13.68 413 MET A CA 1
ATOM 6454 C C . MET A 1 418 ? 23.743 0.537 -10.350 1.00 10.43 413 MET A C 1
ATOM 6455 O O . MET A 1 418 ? 24.953 0.304 -10.302 1.00 14.31 413 MET A O 1
ATOM 6469 N N . ALA A 1 419 ? 22.798 -0.401 -10.452 1.00 11.54 414 ALA A N 1
ATOM 6470 C CA . ALA A 1 419 ? 23.080 -1.804 -10.716 1.00 12.68 414 ALA A CA 1
ATOM 6471 C C . ALA A 1 419 ? 22.992 -2.089 -12.209 1.00 10.90 414 ALA A C 1
ATOM 6472 O O . ALA A 1 419 ? 22.115 -1.580 -12.899 1.00 11.64 414 ALA A O 1
ATOM 6479 N N . ALA A 1 420 ? 23.897 -2.932 -12.695 1.00 12.14 415 ALA A N 1
ATOM 6480 C CA . ALA A 1 420 ? 23.880 -3.336 -14.096 1.00 11.74 415 ALA A CA 1
ATOM 6481 C C . ALA A 1 420 ? 22.674 -4.212 -14.430 1.00 14.68 415 ALA A C 1
ATOM 6482 O O . ALA A 1 420 ? 22.179 -4.180 -15.575 1.00 15.60 415 ALA A O 1
ATOM 6489 N N . GLU A 1 421 ? 22.181 -4.976 -13.456 1.00 14.77 416 GLU A N 1
ATOM 6490 C CA . GLU A 1 421 ? 21.004 -5.819 -13.617 1.00 15.51 416 GLU A CA 1
ATOM 6491 C C . GLU A 1 421 ? 19.833 -5.367 -12.761 1.00 16.35 416 GLU A C 1
ATOM 6492 O O . GLU A 1 421 ? 20.002 -5.043 -11.581 1.00 14.78 416 GLU A O 1
ATOM 6504 N N . SER A 1 422 ? 18.642 -5.463 -13.331 1.00 13.77 417 SER A N 1
ATOM 6505 C CA . SER A 1 422 ? 17.395 -5.181 -12.645 1.00 13.96 417 SER A CA 1
ATOM 6506 C C . SER A 1 422 ? 16.789 -6.463 -12.092 1.00 21.12 417 SER A C 1
ATOM 6507 O O . SER A 1 422 ? 16.889 -7.532 -12.703 1.00 19.46 417 SER A O 1
ATOM 6515 N N . HIS A 1 423 ? 16.162 -6.352 -10.930 1.00 15.59 418 HIS A N 1
ATOM 6516 C CA . HIS A 1 423 ? 15.278 -7.409 -10.485 1.00 17.33 418 HIS A CA 1
ATOM 6517 C C . HIS A 1 423 ? 14.003 -7.484 -11.311 1.00 17.85 418 HIS A C 1
ATOM 6518 O O . HIS A 1 423 ? 13.267 -8.457 -11.161 1.00 18.93 418 HIS A O 1
ATOM 6532 N N . ASN A 1 424 ? 13.691 -6.467 -12.126 1.00 15.95 419 ASN A N 1
ATOM 6533 C CA . ASN A 1 424 ? 12.443 -6.417 -12.881 1.00 15.29 419 ASN A CA 1
ATOM 6534 C C . ASN A 1 424 ? 12.739 -6.036 -14.324 1.00 16.75 419 ASN A C 1
ATOM 6535 O O . ASN A 1 424 ? 12.355 -4.957 -14.790 1.00 17.25 419 ASN A O 1
ATOM 6546 N N . PRO A 1 425 ? 13.378 -6.933 -15.076 1.00 18.49 420 PRO A N 1
ATOM 6547 C CA . PRO A 1 425 ? 13.839 -6.596 -16.437 1.00 18.44 420 PRO A CA 1
ATOM 6548 C C . PRO A 1 425 ? 12.723 -6.490 -17.472 1.00 23.28 420 PRO A C 1
ATOM 6549 O O . PRO A 1 425 ? 12.714 -7.182 -18.495 1.00 25.55 420 PRO A O 1
ATOM 6560 N N . VAL A 1 426 ? 11.801 -5.560 -17.221 1.00 27.20 421 VAL A N 1
ATOM 6561 C CA . VAL A 1 426 ? 10.594 -5.438 -18.028 1.00 28.15 421 VAL A CA 1
ATOM 6562 C C . VAL A 1 426 ? 10.947 -5.281 -19.505 1.00 28.47 421 VAL A C 1
ATOM 6563 O O . VAL A 1 426 ? 11.892 -4.572 -19.876 1.00 24.19 421 VAL A O 1
ATOM 6576 N N . GLU A 1 427 ? 10.152 -5.928 -20.362 1.00 29.26 422 GLU A N 1
ATOM 6577 C CA . GLU A 1 427 ? 10.184 -5.682 -21.814 1.00 30.02 422 GLU A CA 1
ATOM 6578 C C . GLU A 1 427 ? 11.569 -5.975 -22.379 1.00 27.13 422 GLU A C 1
ATOM 6579 O O . GLU A 1 427 ? 12.181 -5.143 -23.059 1.00 27.67 422 GLU A O 1
ATOM 6591 N N . GLY A 1 428 ? 12.080 -7.171 -22.074 1.00 33.67 423 GLY A N 1
ATOM 6592 C CA . GLY A 1 428 ? 13.330 -7.610 -22.676 1.00 32.78 423 GLY A CA 1
ATOM 6593 C C . GLY A 1 428 ? 14.503 -6.714 -22.354 1.00 30.22 423 GLY A C 1
ATOM 6594 O O . GLY A 1 428 ? 15.386 -6.519 -23.199 1.00 35.25 423 GLY A O 1
ATOM 6598 N N . GLY A 1 429 ? 14.524 -6.140 -21.145 1.00 34.88 424 GLY A N 1
ATOM 6599 C CA . GLY A 1 429 ? 15.576 -5.233 -20.723 1.00 23.97 424 GLY A CA 1
ATOM 6600 C C . GLY A 1 429 ? 15.531 -3.818 -21.275 1.00 20.08 424 GLY A C 1
ATOM 6601 O O . GLY A 1 429 ? 16.474 -3.062 -21.021 1.00 20.31 424 GLY A O 1
ATOM 6605 N N . LYS A 1 430 ? 14.491 -3.429 -22.022 1.00 18.60 425 LYS A N 1
ATOM 6606 C CA . LYS A 1 430 ? 14.446 -2.077 -22.589 1.00 20.93 425 LYS A CA 1
ATOM 6607 C C . LYS A 1 430 ? 14.454 -0.993 -21.495 1.00 17.90 425 LYS A C 1
ATOM 6608 O O . LYS A 1 430 ? 15.133 0.034 -21.630 1.00 13.97 425 LYS A O 1
ATOM 6627 N N . HIS A 1 431 ? 13.638 -1.166 -20.449 1.00 16.63 426 HIS A N 1
ATOM 6628 C CA . HIS A 1 431 ? 13.602 -0.178 -19.362 1.00 13.81 426 HIS A CA 1
ATOM 6629 C C . HIS A 1 431 ? 14.990 -0.019 -18.746 1.00 16.99 426 HIS A C 1
ATOM 6630 O O . HIS A 1 431 ? 15.443 1.099 -18.451 1.00 12.52 426 HIS A O 1
ATOM 6644 N N . GLN A 1 432 ? 15.683 -1.139 -18.556 1.00 12.21 427 GLN A N 1
ATOM 6645 C CA . GLN A 1 432 ? 16.985 -1.116 -17.900 1.00 11.29 427 GLN A CA 1
ATOM 6646 C C . GLN A 1 432 ? 18.074 -0.551 -18.811 1.00 16.06 427 GLN A C 1
ATOM 6647 O O . GLN A 1 432 ? 18.981 0.145 -18.336 1.00 15.67 427 GLN A O 1
ATOM 6661 N N . ARG A 1 433 ? 18.022 -0.822 -20.116 1.00 12.79 428 ARG A N 1
ATOM 6662 C CA . ARG A 1 433 ? 18.974 -0.178 -21.020 1.00 13.70 428 ARG A CA 1
ATOM 6663 C C . ARG A 1 433 ? 18.757 1.331 -21.044 1.00 11.86 428 ARG A C 1
ATOM 6664 O O . ARG A 1 433 ? 19.722 2.104 -21.076 1.00 14.46 428 ARG A O 1
ATOM 6685 N N . MET A 1 434 ? 17.501 1.777 -20.986 1.00 13.86 429 MET A N 1
ATOM 6686 C CA . MET A 1 434 ? 17.230 3.213 -20.946 1.00 13.08 429 MET A CA 1
ATOM 6687 C C . MET A 1 434 ? 17.701 3.823 -19.629 1.00 11.40 429 MET A C 1
ATOM 6688 O O . MET A 1 434 ? 18.295 4.912 -19.616 1.00 12.64 429 MET A O 1
ATOM 6702 N N . LEU A 1 435 ? 17.409 3.152 -18.516 1.00 12.28 430 LEU A N 1
ATOM 6703 C CA . LEU A 1 435 ? 17.908 3.608 -17.217 1.00 10.24 430 LEU A CA 1
ATOM 6704 C C . LEU A 1 435 ? 19.421 3.757 -17.274 1.00 11.48 430 LEU A C 1
ATOM 6705 O O . LEU A 1 435 ? 19.975 4.806 -16.925 1.00 11.58 430 LEU A O 1
ATOM 6721 N N . ALA A 1 436 ? 20.102 2.738 -17.799 1.00 10.11 431 ALA A N 1
ATOM 6722 C CA . ALA A 1 436 ? 21.557 2.765 -17.894 1.00 9.43 431 ALA A CA 1
ATOM 6723 C C . ALA A 1 436 ? 22.044 3.909 -18.764 1.00 9.04 431 ALA A C 1
ATOM 6724 O O . ALA A 1 436 ? 23.068 4.543 -18.449 1.00 10.16 431 ALA A O 1
ATOM 6731 N N . SER A 1 437 ? 21.323 4.200 -19.854 1.00 12.08 432 SER A N 1
ATOM 6732 C CA . SER A 1 437 ? 21.766 5.254 -20.767 1.00 11.56 432 SER A CA 1
ATOM 6733 C C . SER A 1 437 ? 21.750 6.612 -20.066 1.00 9.74 432 SER A C 1
ATOM 6734 O O . SER A 1 437 ? 22.623 7.447 -20.330 1.00 12.24 432 SER A O 1
ATOM 6742 N N . ASN A 1 438 ? 20.793 6.820 -19.156 1.00 9.34 433 ASN A N 1
ATOM 6743 C CA . ASN A 1 438 ? 20.732 8.062 -18.373 1.00 12.78 433 ASN A CA 1
ATOM 6744 C C . ASN A 1 438 ? 21.840 8.115 -17.315 1.00 14.29 433 ASN A C 1
ATOM 6745 O O . ASN A 1 438 ? 22.483 9.162 -17.122 1.00 11.44 433 ASN A O 1
ATOM 6756 N N . PHE A 1 439 ? 22.087 6.995 -16.620 1.00 10.34 434 PHE A N 1
ATOM 6757 C CA . PHE A 1 439 ? 23.198 6.922 -15.671 1.00 8.51 434 PHE A CA 1
ATOM 6758 C C . PHE A 1 439 ? 24.499 7.337 -16.324 1.00 13.19 434 PHE A C 1
ATOM 6759 O O . PHE A 1 439 ? 25.261 8.155 -15.780 1.00 10.51 434 PHE A O 1
ATOM 6776 N N . LEU A 1 440 ? 24.759 6.803 -17.513 1.00 11.36 435 LEU A N 1
ATOM 6777 C CA . LEU A 1 440 ? 26.008 7.089 -18.203 1.00 9.69 435 LEU A CA 1
ATOM 6778 C C . LEU A 1 440 ? 26.025 8.497 -18.773 1.00 10.87 435 LEU A C 1
ATOM 6779 O O . LEU A 1 440 ? 27.041 9.202 -18.648 1.00 11.85 435 LEU A O 1
ATOM 6795 N N . ALA A 1 441 ? 24.913 8.924 -19.385 1.00 11.88 436 ALA A N 1
ATOM 6796 C CA . ALA A 1 441 ? 24.858 10.216 -20.068 1.00 11.56 436 ALA A CA 1
ATOM 6797 C C . ALA A 1 441 ? 24.845 11.376 -19.083 1.00 13.48 436 ALA A C 1
ATOM 6798 O O . ALA A 1 441 ? 25.397 12.442 -19.379 1.00 11.55 436 ALA A O 1
ATOM 6805 N N . GLN A 1 442 ? 24.223 11.222 -17.912 1.00 11.04 437 GLN A N 1
ATOM 6806 C CA . GLN A 1 442 ? 24.185 12.369 -17.001 1.00 11.84 437 GLN A CA 1
ATOM 6807 C C . GLN A 1 442 ? 25.585 12.762 -16.546 1.00 11.96 437 GLN A C 1
ATOM 6808 O O . GLN A 1 442 ? 25.914 13.950 -16.516 1.00 13.15 437 GLN A O 1
ATOM 6822 N N . SER A 1 443 ? 26.421 11.792 -16.153 1.00 11.59 438 SER A N 1
ATOM 6823 C CA . SER A 1 443 ? 27.778 12.164 -15.749 1.00 12.28 438 SER A CA 1
ATOM 6824 C C . SER A 1 443 ? 28.569 12.677 -16.950 1.00 15.60 438 SER A C 1
ATOM 6825 O O . SER A 1 443 ? 29.339 13.637 -16.826 1.00 11.14 438 SER A O 1
ATOM 6833 N N . GLU A 1 444 ? 28.386 12.068 -18.128 1.00 11.56 439 GLU A N 1
ATOM 6834 C CA . GLU A 1 444 ? 29.051 12.581 -19.326 1.00 11.84 439 GLU A CA 1
ATOM 6835 C C . GLU A 1 444 ? 28.670 14.029 -19.577 1.00 13.38 439 GLU A C 1
ATOM 6836 O O . GLU A 1 444 ? 29.541 14.897 -19.742 1.00 12.62 439 GLU A O 1
ATOM 6848 N N . ALA A 1 445 ? 27.361 14.301 -19.610 1.00 11.71 440 ALA A N 1
ATOM 6849 C CA . ALA A 1 445 ? 26.856 15.642 -19.886 1.00 9.55 440 ALA A CA 1
ATOM 6850 C C . ALA A 1 445 ? 27.388 16.672 -18.898 1.00 11.85 440 ALA A C 1
ATOM 6851 O O . ALA A 1 445 ? 27.761 17.792 -19.278 1.00 10.14 440 ALA A O 1
ATOM 6858 N N . LEU A 1 446 ? 27.363 16.339 -17.615 1.00 10.97 441 LEU A N 1
ATOM 6859 C CA . LEU A 1 446 ? 27.840 17.265 -16.596 1.00 12.69 441 LEU A CA 1
ATOM 6860 C C . LEU A 1 446 ? 29.326 17.543 -16.780 1.00 12.13 441 LEU A C 1
ATOM 6861 O O . LEU A 1 446 ? 29.786 18.652 -16.503 1.00 11.96 441 LEU A O 1
ATOM 6877 N N . MET A 1 447 ? 30.081 16.564 -17.284 1.00 11.86 442 MET A N 1
ATOM 6878 C CA . MET A 1 447 ? 31.517 16.759 -17.484 1.00 10.82 442 MET A CA 1
ATOM 6879 C C . MET A 1 447 ? 31.799 17.568 -18.756 1.00 14.84 442 MET A C 1
ATOM 6880 O O . MET A 1 447 ? 32.485 18.593 -18.705 1.00 13.39 442 MET A O 1
ATOM 6894 N N . VAL A 1 448 ? 31.264 17.140 -19.905 1.00 12.04 443 VAL A N 1
ATOM 6895 C CA . VAL A 1 448 ? 31.676 17.753 -21.170 1.00 13.84 443 VAL A CA 1
ATOM 6896 C C . VAL A 1 448 ? 30.889 19.010 -21.521 1.00 11.98 443 VAL A C 1
ATOM 6897 O O . VAL A 1 448 ? 31.404 19.863 -22.250 1.00 14.65 443 VAL A O 1
ATOM 6910 N N . GLY A 1 449 ? 29.661 19.156 -21.023 1.00 12.71 444 GLY A N 1
ATOM 6911 C CA . GLY A 1 449 ? 28.861 20.312 -21.373 1.00 12.79 444 GLY A CA 1
ATOM 6912 C C . GLY A 1 449 ? 28.590 20.381 -22.873 1.00 15.86 444 GLY A C 1
ATOM 6913 O O . GLY A 1 449 ? 28.601 19.377 -23.610 1.00 13.69 444 GLY A O 1
ATOM 6917 N N . LYS A 1 450 ? 28.347 21.601 -23.338 1.00 13.19 445 LYS A N 1
ATOM 6918 C CA . LYS A 1 450 ? 28.030 21.845 -24.741 1.00 14.17 445 LYS A CA 1
ATOM 6919 C C . LYS A 1 450 ? 28.405 23.280 -25.036 1.00 16.86 445 LYS A C 1
ATOM 6920 O O . LYS A 1 450 ? 27.815 24.199 -24.456 1.00 13.94 445 LYS A O 1
ATOM 6939 N N . THR A 1 451 ? 29.390 23.474 -25.905 1.00 15.09 446 THR A N 1
ATOM 6940 C CA . THR A 1 451 ? 29.933 24.802 -26.119 1.00 19.90 446 THR A CA 1
ATOM 6941 C C . THR A 1 451 ? 28.978 25.657 -26.943 1.00 16.31 446 THR A C 1
ATOM 6942 O O . THR A 1 451 ? 28.146 25.142 -27.683 1.00 14.98 446 THR A O 1
ATOM 6953 N N . PRO A 1 452 ? 29.107 26.976 -26.847 1.00 14.21 447 PRO A N 1
ATOM 6954 C CA . PRO A 1 452 ? 28.296 27.864 -27.693 1.00 18.01 447 PRO A CA 1
ATOM 6955 C C . PRO A 1 452 ? 28.420 27.535 -29.160 1.00 17.73 447 PRO A C 1
ATOM 6956 O O . PRO A 1 452 ? 27.446 27.603 -29.922 1.00 19.73 447 PRO A O 1
ATOM 6967 N N . GLU A 1 453 ? 29.604 27.102 -29.566 1.00 24.19 448 GLU A N 1
ATOM 6968 C CA . GLU A 1 453 ? 29.838 26.697 -30.944 1.00 27.10 448 GLU A CA 1
ATOM 6969 C C . GLU A 1 453 ? 29.032 25.453 -31.328 1.00 26.15 448 GLU A C 1
ATOM 6970 O O . GLU A 1 453 ? 28.407 25.427 -32.395 1.00 21.45 448 GLU A O 1
ATOM 6982 N N . GLN A 1 454 ? 28.997 24.419 -30.472 1.00 21.79 449 GLN A N 1
ATOM 6983 C CA . GLN A 1 454 ? 28.124 23.277 -30.738 1.00 21.33 449 GLN A CA 1
ATOM 6984 C C . GLN A 1 454 ? 26.663 23.711 -30.796 1.00 20.85 449 GLN A C 1
ATOM 6985 O O . GLN A 1 454 ? 25.867 23.184 -31.580 1.00 21.95 449 GLN A O 1
ATOM 6999 N N . VAL A 1 455 ? 26.273 24.614 -29.909 1.00 16.30 450 VAL A N 1
ATOM 7000 C CA . VAL A 1 455 ? 24.884 25.032 -29.855 1.00 15.97 450 VAL A CA 1
ATOM 7001 C C . VAL A 1 455 ? 24.506 25.695 -31.162 1.00 20.61 450 VAL A C 1
ATOM 7002 O O . VAL A 1 455 ? 23.459 25.411 -31.751 1.00 18.47 450 VAL A O 1
ATOM 7015 N N . LYS A 1 456 ? 25.358 26.605 -31.624 1.00 20.67 451 LYS A N 1
ATOM 7016 C CA . LYS A 1 456 ? 25.038 27.330 -32.848 1.00 23.01 451 LYS A CA 1
ATOM 7017 C C . LYS A 1 456 ? 25.075 26.396 -34.049 1.00 27.33 451 LYS A C 1
ATOM 7018 O O . LYS A 1 456 ? 24.226 26.485 -34.943 1.00 33.33 451 LYS A O 1
ATOM 7037 N N . THR A 1 457 ? 26.014 25.457 -34.058 1.00 27.49 452 THR A N 1
ATOM 7038 C CA . THR A 1 457 ? 26.048 24.429 -35.089 1.00 31.90 452 THR A CA 1
ATOM 7039 C C . THR A 1 457 ? 24.735 23.675 -35.213 1.00 32.47 452 THR A C 1
ATOM 7040 O O . THR A 1 457 ? 24.379 23.230 -36.303 1.00 35.01 452 THR A O 1
ATOM 7051 N N . GLU A 1 458 ? 24.005 23.501 -34.126 1.00 28.20 453 GLU A N 1
ATOM 7052 C CA . GLU A 1 458 ? 22.757 22.762 -34.196 1.00 23.01 453 GLU A CA 1
ATOM 7053 C C . GLU A 1 458 ? 21.583 23.629 -34.614 1.00 30.49 453 GLU A C 1
ATOM 7054 O O . GLU A 1 458 ? 20.455 23.124 -34.649 1.00 31.90 453 GLU A O 1
ATOM 7066 N N . GLY A 1 459 ? 21.810 24.914 -34.912 1.00 28.32 454 GLY A N 1
ATOM 7067 C CA . GLY A 1 459 ? 20.764 25.779 -35.459 1.00 27.27 454 GLY A CA 1
ATOM 7068 C C . GLY A 1 459 ? 20.044 26.690 -34.485 1.00 21.16 454 GLY A C 1
ATOM 7069 O O . GLY A 1 459 ? 19.019 27.282 -34.855 1.00 25.17 454 GLY A O 1
ATOM 7073 N N . ALA A 1 460 ? 20.542 26.828 -33.268 1.00 20.10 455 ALA A N 1
ATOM 7074 C CA . ALA A 1 460 ? 19.875 27.668 -32.295 1.00 19.31 455 ALA A CA 1
ATOM 7075 C C . ALA A 1 460 ? 19.908 29.114 -32.772 1.00 17.45 455 ALA A C 1
ATOM 7076 O O . ALA A 1 460 ? 20.924 29.557 -33.344 1.00 19.37 455 ALA A O 1
ATOM 7083 N N . PRO A 1 461 ? 18.840 29.873 -32.554 1.00 18.56 456 PRO A N 1
ATOM 7084 C CA . PRO A 1 461 ? 18.936 31.326 -32.702 1.00 19.88 456 PRO A CA 1
ATOM 7085 C C . PRO A 1 461 ? 20.157 31.858 -31.985 1.00 21.65 456 PRO A C 1
ATOM 7086 O O . PRO A 1 461 ? 20.482 31.460 -30.856 1.00 17.48 456 PRO A O 1
ATOM 7097 N N . ASP A 1 462 ? 20.849 32.766 -32.654 1.00 18.47 457 ASP A N 1
ATOM 7098 C CA . ASP A 1 462 ? 22.072 33.277 -32.065 1.00 18.69 457 ASP A CA 1
ATOM 7099 C C . ASP A 1 462 ? 21.807 33.838 -30.674 1.00 14.60 457 ASP A C 1
ATOM 7100 O O . ASP A 1 462 ? 22.624 33.664 -29.767 1.00 14.38 457 ASP A O 1
ATOM 7109 N N . ASN A 1 463 ? 20.654 34.469 -30.459 1.00 14.77 458 ASN A N 1
ATOM 7110 C CA . ASN A 1 463 ? 20.436 35.134 -29.188 1.00 19.24 458 ASN A CA 1
ATOM 7111 C C . ASN A 1 463 ? 19.810 34.211 -28.146 1.00 14.56 458 ASN A C 1
ATOM 7112 O O . ASN A 1 463 ? 19.514 34.665 -27.044 1.00 15.49 458 ASN A O 1
ATOM 7123 N N . LEU A 1 464 ? 19.678 32.918 -28.449 1.00 13.97 459 LEU A N 1
ATOM 7124 C CA . LEU A 1 464 ? 19.373 31.893 -27.452 1.00 11.50 459 LEU A CA 1
ATOM 7125 C C . LEU A 1 464 ? 20.595 31.050 -27.096 1.00 15.76 459 LEU A C 1
ATOM 7126 O O . LEU A 1 464 ? 20.529 30.212 -26.182 1.00 15.18 459 LEU A O 1
ATOM 7142 N N . VAL A 1 465 ? 21.717 31.272 -27.771 1.00 16.51 460 VAL A N 1
ATOM 7143 C CA . VAL A 1 465 ? 22.887 30.448 -27.532 1.00 11.53 460 VAL A CA 1
ATOM 7144 C C . VAL A 1 465 ? 23.265 30.398 -26.052 1.00 13.76 460 VAL A C 1
ATOM 7145 O O . VAL A 1 465 ? 23.504 29.299 -25.540 1.00 15.63 460 VAL A O 1
ATOM 7158 N N . PRO A 1 466 ? 23.335 31.509 -25.319 1.00 14.44 461 PRO A N 1
ATOM 7159 C CA . PRO A 1 466 ? 23.718 31.402 -23.899 1.00 19.86 461 PRO A CA 1
ATOM 7160 C C . PRO A 1 466 ? 22.777 30.538 -23.081 1.00 12.10 461 PRO A C 1
ATOM 7161 O O . PRO A 1 466 ? 23.238 29.859 -22.154 1.00 16.50 461 PRO A O 1
ATOM 7172 N N . HIS A 1 467 ? 21.475 30.561 -23.403 1.00 12.04 462 HIS A N 1
ATOM 7173 C CA . HIS A 1 467 ? 20.469 29.822 -22.660 1.00 14.74 462 HIS A CA 1
ATOM 7174 C C . HIS A 1 467 ? 20.607 28.327 -22.872 1.00 16.11 462 HIS A C 1
ATOM 7175 O O . HIS A 1 467 ? 20.244 27.554 -21.986 1.00 13.46 462 HIS A O 1
ATOM 7189 N N . LYS A 1 468 ? 21.167 27.911 -24.009 1.00 13.98 463 LYS A N 1
ATOM 7190 C CA . LYS A 1 468 ? 21.296 26.503 -24.383 1.00 11.05 463 LYS A CA 1
ATOM 7191 C C . LYS A 1 468 ? 22.713 25.988 -24.206 1.00 9.55 463 LYS A C 1
ATOM 7192 O O . LYS A 1 468 ? 23.007 24.845 -24.575 1.00 13.82 463 LYS A O 1
ATOM 7211 N N . THR A 1 469 ? 23.613 26.840 -23.730 1.00 12.31 464 THR A N 1
ATOM 7212 C CA . THR A 1 469 ? 24.990 26.454 -23.477 1.00 11.91 464 THR A CA 1
ATOM 7213 C C . THR A 1 469 ? 25.052 25.702 -22.156 1.00 9.24 464 THR A C 1
ATOM 7214 O O . THR A 1 469 ? 24.380 26.063 -21.193 1.00 14.25 464 THR A O 1
ATOM 7225 N N . PHE A 1 470 ? 25.885 24.666 -22.107 1.00 12.90 465 PHE A N 1
ATOM 7226 C CA . PHE A 1 470 ? 26.185 23.937 -20.879 1.00 10.77 465 PHE A CA 1
ATOM 7227 C C . PHE A 1 470 ? 27.677 24.105 -20.625 1.00 13.50 465 PHE A C 1
ATOM 7228 O O . PHE A 1 470 ? 28.495 23.659 -21.440 1.00 13.53 465 PHE A O 1
ATOM 7245 N N . LEU A 1 471 ? 28.021 24.777 -19.533 1.00 11.83 466 LEU A N 1
ATOM 7246 C CA . LEU A 1 471 ? 29.422 25.020 -19.220 1.00 14.50 466 LEU A CA 1
ATOM 7247 C C . LEU A 1 471 ? 30.161 23.730 -18.933 1.00 14.12 466 LEU A C 1
ATOM 7248 O O . LEU A 1 471 ? 31.374 23.647 -19.156 1.00 15.54 466 LEU A O 1
ATOM 7264 N N . GLY A 1 472 ? 29.452 22.697 -18.499 1.00 12.14 467 GLY A N 1
ATOM 7265 C CA . GLY A 1 472 ? 30.172 21.495 -18.103 1.00 11.86 467 GLY A CA 1
ATOM 7266 C C . GLY A 1 472 ? 31.116 21.721 -16.923 1.00 11.84 467 GLY A C 1
ATOM 7267 O O . GLY A 1 472 ? 30.934 22.614 -16.094 1.00 11.65 467 GLY A O 1
ATOM 7271 N N . ASN A 1 473 ? 32.114 20.843 -16.829 1.00 11.95 468 ASN A N 1
ATOM 7272 C CA . ASN A 1 473 ? 33.088 20.826 -15.727 1.00 12.28 468 ASN A CA 1
ATOM 7273 C C . ASN A 1 473 ? 32.427 20.644 -14.359 1.00 13.50 468 ASN A C 1
ATOM 7274 O O . ASN A 1 473 ? 32.885 21.205 -13.347 1.00 14.85 468 ASN A O 1
ATOM 7285 N N . ARG A 1 474 ? 31.333 19.876 -14.308 1.00 10.70 469 ARG A N 1
ATOM 7286 C CA . ARG A 1 474 ? 30.587 19.635 -13.088 1.00 11.62 469 ARG A CA 1
ATOM 7287 C C . ARG A 1 474 ? 30.862 18.202 -12.640 1.00 12.37 469 ARG A C 1
ATOM 7288 O O . ARG A 1 474 ? 30.575 17.256 -13.391 1.00 11.92 469 ARG A O 1
ATOM 7309 N N . PRO A 1 475 ? 31.520 18.005 -11.501 1.00 12.08 470 PRO A N 1
ATOM 7310 C CA . PRO A 1 475 ? 32.087 16.687 -11.189 1.00 12.48 470 PRO A CA 1
ATOM 7311 C C . PRO A 1 475 ? 31.038 15.701 -10.717 1.00 14.58 470 PRO A C 1
ATOM 7312 O O . PRO A 1 475 ? 30.005 16.067 -10.145 1.00 13.92 470 PRO A O 1
ATOM 7323 N N . THR A 1 476 ? 31.351 14.423 -10.930 1.00 9.49 471 THR A N 1
ATOM 7324 C CA . THR A 1 476 ? 30.500 13.341 -10.451 1.00 10.28 471 THR A CA 1
ATOM 7325 C C . THR A 1 476 ? 31.374 12.166 -10.059 1.00 11.34 471 THR A C 1
ATOM 7326 O O . THR A 1 476 ? 32.526 12.041 -10.513 1.00 11.67 471 THR A O 1
ATOM 7337 N N . THR A 1 477 ? 30.796 11.297 -9.235 1.00 11.93 472 THR A N 1
ATOM 7338 C CA . THR A 1 477 ? 31.317 9.971 -8.912 1.00 9.86 472 THR A CA 1
ATOM 7339 C C . THR A 1 477 ? 30.270 8.969 -9.362 1.00 13.54 472 THR A C 1
ATOM 7340 O O . THR A 1 477 ? 29.094 9.144 -9.045 1.00 11.30 472 THR A O 1
ATOM 7351 N N . SER A 1 478 ? 30.683 7.936 -10.101 1.00 11.30 473 SER A N 1
ATOM 7352 C CA . SER A 1 478 ? 29.770 6.911 -10.599 1.00 11.52 473 SER A CA 1
ATOM 7353 C C . SER A 1 478 ? 30.083 5.571 -9.950 1.00 11.33 473 SER A C 1
ATOM 7354 O O . SER A 1 478 ? 31.243 5.135 -9.918 1.00 12.26 473 SER A O 1
ATOM 7362 N N . ILE A 1 479 ? 29.052 4.921 -9.423 1.00 10.43 474 ILE A N 1
ATOM 7363 C CA . ILE A 1 479 ? 29.183 3.658 -8.704 1.00 11.65 474 ILE A CA 1
ATOM 7364 C C . ILE A 1 479 ? 28.287 2.659 -9.415 1.00 12.94 474 ILE A C 1
ATOM 7365 O O . ILE A 1 479 ? 27.066 2.830 -9.443 1.00 11.45 474 ILE A O 1
ATOM 7381 N N . LEU A 1 480 ? 28.897 1.634 -10.024 1.00 10.79 475 LEU A N 1
ATOM 7382 C CA . LEU A 1 480 ? 28.199 0.634 -10.832 1.00 10.53 475 LEU A CA 1
ATOM 7383 C C . LEU A 1 480 ? 28.330 -0.705 -10.136 1.00 12.31 475 LEU A C 1
ATOM 7384 O O . LEU A 1 480 ? 29.424 -1.277 -10.110 1.00 12.62 475 LEU A O 1
ATOM 7400 N N . ALA A 1 481 ? 27.229 -1.194 -9.570 1.00 13.51 476 ALA A N 1
ATOM 7401 C CA . ALA A 1 481 ? 27.182 -2.520 -8.957 1.00 9.93 476 ALA A CA 1
ATOM 7402 C C . ALA A 1 481 ? 26.656 -3.537 -9.966 1.00 12.38 476 ALA A C 1
ATOM 7403 O O . ALA A 1 481 ? 26.158 -3.187 -11.032 1.00 12.65 476 ALA A O 1
ATOM 7410 N N . GLN A 1 482 ? 26.755 -4.815 -9.611 1.00 13.64 477 GLN A N 1
ATOM 7411 C CA . GLN A 1 482 ? 26.219 -5.857 -10.484 1.00 12.16 477 GLN A CA 1
ATOM 7412 C C . GLN A 1 482 ? 24.715 -5.913 -10.379 1.00 11.50 477 GLN A C 1
ATOM 7413 O O . GLN A 1 482 ? 24.001 -5.925 -11.394 1.00 13.92 477 GLN A O 1
ATOM 7427 N N . LYS A 1 483 ? 24.233 -5.983 -9.149 1.00 14.22 478 LYS A N 1
ATOM 7428 C CA . LYS A 1 483 ? 22.831 -6.150 -8.834 1.00 14.44 478 LYS A CA 1
ATOM 7429 C C . LYS A 1 483 ? 22.691 -5.782 -7.366 1.00 10.97 478 LYS A C 1
ATOM 7430 O O . LYS A 1 483 ? 23.594 -6.044 -6.566 1.00 11.40 478 LYS A O 1
ATOM 7449 N N . ILE A 1 484 ? 21.561 -5.188 -7.013 1.00 12.31 479 ILE A N 1
ATOM 7450 C CA . ILE A 1 484 ? 21.357 -4.802 -5.616 1.00 17.18 479 ILE A CA 1
ATOM 7451 C C . ILE A 1 484 ? 20.816 -6.001 -4.852 1.00 12.11 479 ILE A C 1
ATOM 7452 O O . ILE A 1 484 ? 19.601 -6.169 -4.706 1.00 14.78 479 ILE A O 1
ATOM 7468 N N . THR A 1 485 ? 21.717 -6.844 -4.388 1.00 13.15 480 THR A N 1
ATOM 7469 C CA . THR A 1 485 ? 21.423 -7.960 -3.517 1.00 12.91 480 THR A CA 1
ATOM 7470 C C . THR A 1 485 ? 21.532 -7.484 -2.076 1.00 14.63 480 THR A C 1
ATOM 7471 O O . THR A 1 485 ? 21.943 -6.344 -1.838 1.00 14.73 480 THR A O 1
ATOM 7482 N N . PRO A 1 486 ? 21.228 -8.332 -1.096 1.00 15.37 481 PRO A N 1
ATOM 7483 C CA . PRO A 1 486 ? 21.415 -7.906 0.299 1.00 14.17 481 PRO A CA 1
ATOM 7484 C C . PRO A 1 486 ? 22.860 -7.546 0.614 1.00 15.03 481 PRO A C 1
ATOM 7485 O O . PRO A 1 486 ? 23.107 -6.499 1.226 1.00 15.23 481 PRO A O 1
ATOM 7496 N N . SER A 1 487 ? 23.832 -8.340 0.152 1.00 14.95 482 SER A N 1
ATOM 7497 C CA . SER A 1 487 ? 25.218 -8.056 0.493 1.00 12.32 482 SER A CA 1
ATOM 7498 C C . SER A 1 487 ? 25.739 -6.818 -0.225 1.00 11.90 482 SER A C 1
ATOM 7499 O O . SER A 1 487 ? 26.584 -6.092 0.327 1.00 13.75 482 SER A O 1
ATOM 7507 N N . THR A 1 488 ? 25.313 -6.597 -1.471 1.00 12.56 483 THR A N 1
ATOM 7508 C CA . THR A 1 488 ? 25.768 -5.419 -2.195 1.00 12.73 483 THR A CA 1
ATOM 7509 C C . THR A 1 488 ? 25.223 -4.165 -1.527 1.00 10.17 483 THR A C 1
ATOM 7510 O O . THR A 1 488 ? 25.941 -3.175 -1.382 1.00 13.07 483 THR A O 1
ATOM 7521 N N . LEU A 1 489 ? 23.983 -4.208 -1.048 1.00 12.39 484 LEU A N 1
ATOM 7522 C CA . LEU A 1 489 ? 23.462 -3.060 -0.320 1.00 12.65 484 LEU A CA 1
ATOM 7523 C C . LEU A 1 489 ? 24.232 -2.835 0.970 1.00 11.89 484 LEU A C 1
ATOM 7524 O O . LEU A 1 489 ? 24.572 -1.698 1.309 1.00 14.79 484 LEU A O 1
ATOM 7540 N N . GLY A 1 490 ? 24.510 -3.902 1.716 1.00 13.63 485 GLY A N 1
ATOM 7541 C CA . GLY A 1 490 ? 25.313 -3.757 2.912 1.00 14.59 485 GLY A CA 1
ATOM 7542 C C . GLY A 1 490 ? 26.653 -3.117 2.632 1.00 12.30 485 GLY A C 1
ATOM 7543 O O . GLY A 1 490 ? 27.088 -2.211 3.357 1.00 12.30 485 GLY A O 1
ATOM 7547 N N . ALA A 1 491 ? 27.312 -3.539 1.556 1.00 11.63 486 ALA A N 1
ATOM 7548 C CA . ALA A 1 491 ? 28.589 -2.924 1.210 1.00 11.34 486 ALA A CA 1
ATOM 7549 C C . ALA A 1 491 ? 28.413 -1.450 0.843 1.00 12.26 486 ALA A C 1
ATOM 7550 O O . ALA A 1 491 ? 29.250 -0.620 1.203 1.00 11.70 486 ALA A O 1
ATOM 7557 N N . LEU A 1 492 ? 27.331 -1.101 0.143 1.00 10.44 487 LEU A N 1
ATOM 7558 C CA . LEU A 1 492 ? 27.131 0.298 -0.233 1.00 12.49 487 LEU A CA 1
ATOM 7559 C C . LEU A 1 492 ? 26.887 1.183 0.989 1.00 11.16 487 LEU A C 1
ATOM 7560 O O . LEU A 1 492 ? 27.436 2.291 1.079 1.00 12.83 487 LEU A O 1
ATOM 7576 N N . ILE A 1 493 ? 26.085 0.735 1.955 1.00 11.20 488 ILE A N 1
ATOM 7577 C CA . ILE A 1 493 ? 25.897 1.538 3.158 1.00 10.67 488 ILE A CA 1
ATOM 7578 C C . ILE A 1 493 ? 27.222 1.717 3.880 1.00 9.71 488 ILE A C 1
ATOM 7579 O O . ILE A 1 493 ? 27.549 2.814 4.349 1.00 12.41 488 ILE A O 1
ATOM 7595 N N . ALA A 1 494 ? 27.978 0.621 4.040 1.00 11.11 489 ALA A N 1
ATOM 7596 C CA . ALA A 1 494 ? 29.240 0.693 4.763 1.00 11.83 489 ALA A CA 1
ATOM 7597 C C . ALA A 1 494 ? 30.223 1.627 4.088 1.00 9.70 489 ALA A C 1
ATOM 7598 O O . ALA A 1 494 ? 30.990 2.309 4.787 1.00 10.94 489 ALA A O 1
ATOM 7605 N N . TYR A 1 495 ? 30.215 1.681 2.749 1.00 11.23 490 TYR A N 1
ATOM 7606 C CA . TYR A 1 495 ? 30.979 2.690 2.024 1.00 9.78 490 TYR A CA 1
ATOM 7607 C C . TYR A 1 495 ? 30.689 4.073 2.580 1.00 9.58 490 TYR A C 1
ATOM 7608 O O . TYR A 1 495 ? 31.610 4.833 2.922 1.00 11.59 490 TYR A O 1
ATOM 7626 N N . TYR A 1 496 ? 29.400 4.421 2.681 1.00 9.60 491 TYR A N 1
ATOM 7627 C CA . TYR A 1 496 ? 29.042 5.760 3.133 1.00 10.43 491 TYR A CA 1
ATOM 7628 C C . TYR A 1 496 ? 29.303 5.927 4.620 1.00 9.57 491 TYR A C 1
ATOM 7629 O O . TYR A 1 496 ? 29.663 7.028 5.060 1.00 11.72 491 TYR A O 1
ATOM 7647 N N . GLU A 1 497 ? 29.187 4.854 5.417 1.00 9.62 492 GLU A N 1
ATOM 7648 C CA . GLU A 1 497 ? 29.567 4.974 6.821 1.00 9.94 492 GLU A CA 1
ATOM 7649 C C . GLU A 1 497 ? 31.048 5.333 6.955 1.00 14.13 492 GLU A C 1
ATOM 7650 O O . GLU A 1 497 ? 31.419 6.221 7.737 1.00 11.87 492 GLU A O 1
ATOM 7662 N N . HIS A 1 498 ? 31.906 4.699 6.155 1.00 10.35 493 HIS A N 1
ATOM 7663 C CA . HIS A 1 498 ? 33.341 4.929 6.310 1.00 12.54 493 HIS A CA 1
ATOM 7664 C C . HIS A 1 498 ? 33.817 6.175 5.588 1.00 10.23 493 HIS A C 1
ATOM 7665 O O . HIS A 1 498 ? 34.835 6.759 5.985 1.00 15.73 493 HIS A O 1
ATOM 7679 N N . LEU A 1 499 ? 33.108 6.589 4.541 1.00 12.14 494 LEU A N 1
ATOM 7680 C CA . LEU A 1 499 ? 33.244 7.936 3.990 1.00 12.08 494 LEU A CA 1
ATOM 7681 C C . LEU A 1 499 ? 32.963 8.974 5.070 1.00 12.63 494 LEU A C 1
ATOM 7682 O O . LEU A 1 499 ? 33.746 9.908 5.289 1.00 11.23 494 LEU A O 1
ATOM 7698 N N . THR A 1 500 ? 31.845 8.807 5.772 1.00 9.54 495 THR A N 1
ATOM 7699 C CA . THR A 1 500 ? 31.467 9.722 6.835 1.00 8.95 495 THR A CA 1
ATOM 7700 C C . THR A 1 500 ? 32.514 9.702 7.948 1.00 13.35 495 THR A C 1
ATOM 7701 O O . THR A 1 500 ? 32.868 10.751 8.503 1.00 12.01 495 THR A O 1
ATOM 7712 N N . PHE A 1 501 ? 33.063 8.521 8.243 1.00 12.88 496 PHE A N 1
ATOM 7713 C CA . PHE A 1 501 ? 34.124 8.406 9.245 1.00 10.36 496 PHE A CA 1
ATOM 7714 C C . PHE A 1 501 ? 35.333 9.226 8.840 1.00 10.23 496 PHE A C 1
ATOM 7715 O O . PHE A 1 501 ? 35.949 9.930 9.673 1.00 12.01 496 PHE A O 1
ATOM 7732 N N . THR A 1 502 ? 35.706 9.123 7.565 1.00 12.16 497 THR A N 1
ATOM 7733 C CA . THR A 1 502 ? 36.907 9.783 7.062 1.00 11.59 497 THR A CA 1
ATOM 7734 C C . THR A 1 502 ? 36.773 11.291 7.132 1.00 12.04 497 THR A C 1
ATOM 7735 O O . THR A 1 502 ? 37.709 11.980 7.569 1.00 10.85 497 THR A O 1
ATOM 7746 N N . GLU A 1 503 ? 35.603 11.818 6.738 1.00 10.12 498 GLU A N 1
ATOM 7747 C CA . GLU A 1 503 ? 35.325 13.240 6.850 1.00 11.61 498 GLU A CA 1
ATOM 7748 C C . GLU A 1 503 ? 35.542 13.727 8.286 1.00 9.97 498 GLU A C 1
ATOM 7749 O O . GLU A 1 503 ? 36.224 14.731 8.526 1.00 11.22 498 GLU A O 1
ATOM 7761 N N . GLY A 1 504 ? 34.908 13.063 9.250 1.00 11.16 499 GLY A N 1
ATOM 7762 C CA . GLY A 1 504 ? 34.997 13.509 10.628 1.00 8.96 499 GLY A CA 1
ATOM 7763 C C . GLY A 1 504 ? 36.394 13.365 11.198 1.00 10.74 499 GLY A C 1
ATOM 7764 O O . GLY A 1 504 ? 36.812 14.163 12.049 1.00 11.98 499 GLY A O 1
ATOM 7768 N N . ALA A 1 505 ? 37.145 12.373 10.723 1.00 11.68 500 ALA A N 1
ATOM 7769 C CA . ALA A 1 505 ? 38.516 12.206 11.201 1.00 12.48 500 ALA A CA 1
ATOM 7770 C C . ALA A 1 505 ? 39.397 13.352 10.716 1.00 14.05 500 ALA A C 1
ATOM 7771 O O . ALA A 1 505 ? 40.211 13.899 11.486 1.00 13.70 500 ALA A O 1
ATOM 7778 N N . VAL A 1 506 ? 39.236 13.745 9.454 1.00 14.82 501 VAL A N 1
ATOM 7779 C CA . VAL A 1 506 ? 39.979 14.883 8.930 1.00 12.34 501 VAL A CA 1
ATOM 7780 C C . VAL A 1 506 ? 39.537 16.172 9.617 1.00 14.84 501 VAL A C 1
ATOM 7781 O O . VAL A 1 506 ? 40.362 17.017 9.979 1.00 14.87 501 VAL A O 1
ATOM 7794 N N . TRP A 1 507 ? 38.241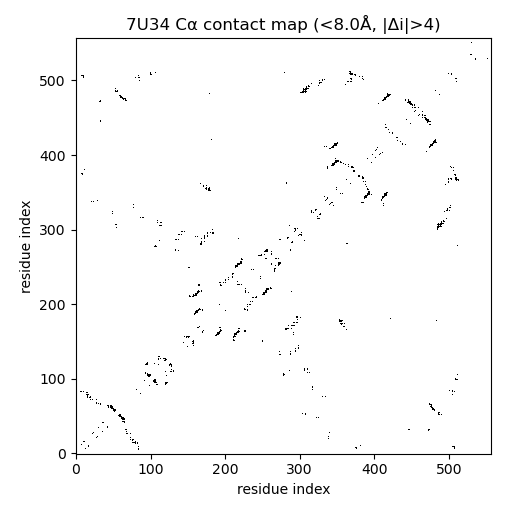 16.348 9.815 1.00 11.57 502 TRP A N 1
ATOM 7795 C CA . TRP A 1 507 ? 37.751 17.575 10.436 1.00 11.39 502 TRP A CA 1
ATOM 7796 C C . TRP A 1 507 ? 38.047 17.619 11.934 1.00 10.78 502 TRP A C 1
ATOM 7797 O O . TRP A 1 507 ? 37.968 18.695 12.542 1.00 13.01 502 TRP A O 1
ATOM 7818 N N . ASN A 1 508 ? 38.353 16.466 12.544 1.00 12.68 503 ASN A N 1
ATOM 7819 C CA . ASN A 1 508 ? 38.675 16.356 13.965 1.00 15.84 503 ASN A CA 1
ATOM 7820 C C . ASN A 1 508 ? 37.448 16.588 14.833 1.00 16.28 503 ASN A C 1
ATOM 7821 O O . ASN A 1 508 ? 37.555 17.116 15.948 1.00 12.80 503 ASN A O 1
ATOM 7832 N N . ILE A 1 509 ? 36.281 16.170 14.336 1.00 13.91 504 ILE A N 1
ATOM 7833 C CA . ILE A 1 509 ? 35.026 16.288 15.064 1.00 10.96 504 ILE A CA 1
ATOM 7834 C C . ILE A 1 509 ? 34.580 14.891 15.486 1.00 10.34 504 ILE A C 1
ATOM 7835 O O . ILE A 1 509 ? 35.174 13.880 15.103 1.00 12.08 504 ILE A O 1
ATOM 7851 N N . ASN A 1 510 ? 33.531 14.850 16.313 1.00 11.80 505 ASN A N 1
ATOM 7852 C CA . ASN A 1 510 ? 32.927 13.607 16.776 1.00 10.13 505 ASN A CA 1
ATOM 7853 C C . ASN A 1 510 ? 31.784 13.234 15.838 1.00 11.36 505 ASN A C 1
ATOM 7854 O O . ASN A 1 510 ? 30.711 13.847 15.892 1.00 11.30 505 ASN A O 1
ATOM 7865 N N . SER A 1 511 ? 31.994 12.213 15.010 1.00 10.87 506 SER A N 1
ATOM 7866 C CA . SER A 1 511 ? 30.965 11.745 14.088 1.00 13.63 506 SER A CA 1
ATOM 7867 C C . SER A 1 511 ? 29.872 10.956 14.804 1.00 13.77 506 SER A C 1
ATOM 7868 O O . SER A 1 511 ? 28.896 10.550 14.162 1.00 13.25 506 SER A O 1
ATOM 7876 N N . PHE A 1 512 ? 30.007 10.724 16.119 1.00 12.46 507 PHE A N 1
ATOM 7877 C CA . PHE A 1 512 ? 29.221 9.699 16.792 1.00 12.74 507 PHE A CA 1
ATOM 7878 C C . PHE A 1 512 ? 28.371 10.186 17.953 1.00 13.28 507 PHE A C 1
ATOM 7879 O O . PHE A 1 512 ? 27.615 9.386 18.510 1.00 13.90 507 PHE A O 1
ATOM 7896 N N . ASP A 1 513 ? 28.402 11.477 18.287 1.00 12.65 508 ASP A N 1
ATOM 7897 C CA . ASP A 1 513 ? 27.479 12.050 19.254 1.00 11.97 508 ASP A CA 1
ATOM 7898 C C . ASP A 1 513 ? 26.400 12.830 18.515 1.00 11.83 508 ASP A C 1
ATOM 7899 O O . ASP A 1 513 ? 26.328 12.844 17.274 1.00 11.70 508 ASP A O 1
ATOM 7908 N N . GLN A 1 514 ? 25.482 13.404 19.284 1.00 10.97 509 GLN A N 1
ATOM 7909 C CA . GLN A 1 514 ? 24.422 14.230 18.712 1.00 11.73 509 GLN A CA 1
ATOM 7910 C C . GLN A 1 514 ? 23.822 15.114 19.808 1.00 12.28 509 GLN A C 1
ATOM 7911 O O . GLN A 1 514 ? 22.618 15.080 20.099 1.00 13.16 509 GLN A O 1
ATOM 7925 N N . TRP A 1 515 ? 24.678 15.920 20.430 1.00 12.15 510 TRP A N 1
ATOM 7926 C CA . TRP A 1 515 ? 24.230 16.837 21.467 1.00 14.98 510 TRP A CA 1
ATOM 7927 C C . TRP A 1 515 ? 23.295 17.901 20.927 1.00 16.11 510 TRP A C 1
ATOM 7928 O O . TRP A 1 515 ? 22.560 18.531 21.706 1.00 16.08 510 TRP A O 1
ATOM 7949 N N . GLY A 1 516 ? 23.338 18.135 19.617 1.00 14.31 511 GLY A N 1
ATOM 7950 C CA . GLY A 1 516 ? 22.575 19.172 18.968 1.00 14.60 511 GLY A CA 1
ATOM 7951 C C . GLY A 1 516 ? 21.086 18.920 18.907 1.00 15.65 511 GLY A C 1
ATOM 7952 O O . GLY A 1 516 ? 20.346 19.832 18.519 1.00 14.89 511 GLY A O 1
ATOM 7956 N N . VAL A 1 517 ? 20.622 17.732 19.294 1.00 12.66 512 VAL A N 1
ATOM 7957 C CA . VAL A 1 517 ? 19.186 17.482 19.312 1.00 16.49 512 VAL A CA 1
ATOM 7958 C C . VAL A 1 517 ? 18.530 17.803 20.637 1.00 13.86 512 VAL A C 1
ATOM 7959 O O . VAL A 1 517 ? 17.297 17.798 20.730 1.00 14.36 512 VAL A O 1
ATOM 7972 N N . GLU A 1 518 ? 19.299 18.112 21.679 1.00 14.34 513 GLU A N 1
ATOM 7973 C CA . GLU A 1 518 ? 18.702 18.146 23.005 1.00 13.89 513 GLU A CA 1
ATOM 7974 C C . GLU A 1 518 ? 17.968 19.451 23.281 1.00 13.95 513 GLU A C 1
ATOM 7975 O O . GLU A 1 518 ? 16.935 19.416 23.955 1.00 15.41 513 GLU A O 1
ATOM 7987 N N . LEU A 1 519 ? 18.407 20.592 22.747 1.00 11.54 514 LEU A N 1
ATOM 7988 C CA . LEU A 1 519 ? 17.711 21.847 23.081 1.00 12.58 514 LEU A CA 1
ATOM 7989 C C . LEU A 1 519 ? 16.272 21.825 22.574 1.00 17.23 514 LEU A C 1
ATOM 7990 O O . LEU A 1 519 ? 15.343 22.248 23.278 1.00 14.46 514 LEU A O 1
ATOM 8006 N N . GLY A 1 520 ? 16.056 21.289 21.372 1.00 13.10 515 GLY A N 1
ATOM 8007 C CA . GLY A 1 520 ? 14.700 21.232 20.841 1.00 14.36 515 GLY A CA 1
ATOM 8008 C C . GLY A 1 520 ? 13.796 20.363 21.690 1.00 14.33 515 GLY A C 1
ATOM 8009 O O . GLY A 1 520 ? 12.628 20.685 21.905 1.00 14.52 515 GLY A O 1
ATOM 8013 N N . LYS A 1 521 ? 14.328 19.249 22.188 1.00 12.76 516 LYS A N 1
ATOM 8014 C CA . LYS A 1 521 ? 13.533 18.361 23.027 1.00 13.42 516 LYS A CA 1
ATOM 8015 C C . LYS A 1 521 ? 13.139 19.032 24.338 1.00 14.90 516 LYS A C 1
ATOM 8016 O O . LYS A 1 521 ? 11.981 18.943 24.764 1.00 15.75 516 LYS A O 1
ATOM 8035 N N . VAL A 1 522 ? 14.083 19.720 24.978 1.00 15.24 517 VAL A N 1
ATOM 8036 C CA . VAL A 1 522 ? 13.814 20.370 26.259 1.00 16.43 517 VAL A CA 1
ATOM 8037 C C . VAL A 1 522 ? 12.781 21.471 26.074 1.00 16.59 517 VAL A C 1
ATOM 8038 O O . VAL A 1 522 ? 11.806 21.569 26.827 1.00 16.81 517 VAL A O 1
ATOM 8051 N N . LEU A 1 523 ? 12.975 22.312 25.053 1.00 14.60 518 LEU A N 1
ATOM 8052 C CA . LEU A 1 523 ? 12.047 23.416 24.841 1.00 14.48 518 LEU A CA 1
ATOM 8053 C C . LEU A 1 523 ? 10.671 22.908 24.393 1.00 12.47 518 LEU A C 1
ATOM 8054 O O . LEU A 1 523 ? 9.652 23.542 24.694 1.00 14.31 518 LEU A O 1
ATOM 8070 N N . ALA A 1 524 ? 10.610 21.767 23.699 1.00 14.13 519 ALA A N 1
ATOM 8071 C CA . ALA A 1 524 ? 9.306 21.238 23.282 1.00 12.45 519 ALA A CA 1
ATOM 8072 C C . ALA A 1 524 ? 8.523 20.703 24.476 1.00 12.01 519 ALA A C 1
ATOM 8073 O O . ALA A 1 524 ? 7.302 20.874 24.562 1.00 11.66 519 ALA A O 1
ATOM 8080 N N . LYS A 1 525 ? 9.190 19.988 25.371 1.00 13.64 520 LYS A N 1
ATOM 8081 C CA . LYS A 1 525 ? 8.496 19.504 26.559 1.00 17.42 520 LYS A CA 1
ATOM 8082 C C . LYS A 1 525 ? 7.953 20.674 27.368 1.00 15.37 520 LYS A C 1
ATOM 8083 O O . LYS A 1 525 ? 6.823 20.625 27.841 1.00 14.31 520 LYS A O 1
ATOM 8090 N N . LYS A 1 526 ? 8.731 21.752 27.516 1.00 14.86 521 LYS A N 1
ATOM 8091 C CA . LYS A 1 526 ? 8.238 22.913 28.249 1.00 13.97 521 LYS A CA 1
ATOM 8092 C C . LYS A 1 526 ? 6.998 23.469 27.577 1.00 14.85 521 LYS A C 1
ATOM 8093 O O . LYS A 1 526 ? 6.012 23.803 28.245 1.00 12.71 521 LYS A O 1
ATOM 8103 N N . ILE A 1 527 ? 7.044 23.607 26.244 1.00 11.09 522 ILE A N 1
ATOM 8104 C CA . ILE A 1 527 ? 5.932 24.214 25.531 1.00 9.66 522 ILE A CA 1
ATOM 8105 C C . ILE A 1 527 ? 4.747 23.282 25.593 1.00 11.66 522 ILE A C 1
ATOM 8106 O O . ILE A 1 527 ? 3.603 23.732 25.666 1.00 12.19 522 ILE A O 1
ATOM 8122 N N . GLN A 1 528 ? 4.989 21.973 25.581 1.00 12.94 523 GLN A N 1
ATOM 8123 C CA . GLN A 1 528 ? 3.872 21.042 25.675 1.00 12.35 523 GLN A CA 1
ATOM 8124 C C . GLN A 1 528 ? 3.107 21.231 26.988 1.00 13.21 523 GLN A C 1
ATOM 8125 O O . GLN A 1 528 ? 1.869 21.229 26.995 1.00 13.77 523 GLN A O 1
ATOM 8139 N N . LYS A 1 529 ? 3.823 21.378 28.105 1.00 16.10 524 LYS A N 1
ATOM 8140 C CA . LYS A 1 529 ? 3.157 21.662 29.385 1.00 13.20 524 LYS A CA 1
ATOM 8141 C C . LYS A 1 529 ? 2.376 22.972 29.320 1.00 15.10 524 LYS A C 1
ATOM 8142 O O . LYS A 1 529 ? 1.250 23.060 29.833 1.00 15.14 524 LYS A O 1
ATOM 8155 N N . GLU A 1 530 ? 2.942 24.001 28.671 1.00 12.78 525 GLU A N 1
ATOM 8156 C CA . GLU A 1 530 ? 2.219 25.264 28.515 1.00 15.09 525 GLU A CA 1
ATOM 8157 C C . GLU A 1 530 ? 0.936 25.090 27.714 1.00 14.91 525 GLU A C 1
ATOM 8158 O O . GLU A 1 530 ? -0.085 25.718 28.027 1.00 15.67 525 GLU A O 1
ATOM 8170 N N . LEU A 1 531 ? 0.974 24.293 26.642 1.00 14.15 526 LEU A N 1
ATOM 8171 C CA . LEU A 1 531 ? -0.235 24.052 25.867 1.00 13.70 526 LEU A CA 1
ATOM 8172 C C . LEU A 1 531 ? -1.288 23.360 26.716 1.00 11.41 526 LEU A C 1
ATOM 8173 O O . LEU A 1 531 ? -2.492 23.559 26.509 1.00 18.00 526 LEU A O 1
ATOM 8189 N N . GLU A 1 532 ? -0.858 22.543 27.665 1.00 12.74 527 GLU A N 1
ATOM 8190 C CA . GLU A 1 532 ? -1.777 21.810 28.523 1.00 13.95 527 GLU A CA 1
ATOM 8191 C C . GLU A 1 532 ? -2.218 22.626 29.732 1.00 16.10 527 GLU A C 1
ATOM 8192 O O . GLU A 1 532 ? -2.985 22.113 30.548 1.00 18.09 527 GLU A O 1
ATOM 8204 N N . THR A 1 533 ? -1.777 23.884 29.850 1.00 14.28 528 THR A N 1
ATOM 8205 C CA . THR A 1 533 ? -1.989 24.690 31.055 1.00 16.84 528 THR A CA 1
ATOM 8206 C C . THR A 1 533 ? -2.734 25.963 30.696 1.00 14.36 528 THR A C 1
ATOM 8207 O O . THR A 1 533 ? -2.166 26.846 30.016 1.00 15.05 528 THR A O 1
ATOM 8218 N N . PRO A 1 534 ? -3.994 26.105 31.124 1.00 14.84 529 PRO A N 1
ATOM 8219 C CA . PRO A 1 534 ? -4.734 27.342 30.843 1.00 14.92 529 PRO A CA 1
ATOM 8220 C C . PRO A 1 534 ? -3.970 28.585 31.281 1.00 13.69 529 PRO A C 1
ATOM 8221 O O . PRO A 1 534 ? -3.428 28.658 32.389 1.00 16.61 529 PRO A O 1
ATOM 8232 N N . GLY A 1 535 ? -3.918 29.565 30.383 1.00 14.05 530 GLY A N 1
ATOM 8233 C CA . GLY A 1 535 ? -3.285 30.834 30.642 1.00 14.67 530 GLY A CA 1
ATOM 8234 C C . GLY A 1 535 ? -1.775 30.878 30.523 1.00 17.39 530 GLY A C 1
ATOM 8235 O O . GLY A 1 535 ? -1.201 31.965 30.635 1.00 18.19 530 GLY A O 1
ATOM 8239 N N . ALA A 1 536 ? -1.104 29.760 30.298 1.00 14.05 531 ALA A N 1
ATOM 8240 C CA . ALA A 1 536 ? 0.351 29.757 30.211 1.00 15.30 531 ALA A CA 1
ATOM 8241 C C . ALA A 1 536 ? 0.815 29.858 28.753 1.00 14.61 531 ALA A C 1
ATOM 8242 O O . ALA A 1 536 ? 0.064 29.578 27.813 1.00 14.51 531 ALA A O 1
ATOM 8249 N N . GLY A 1 537 ? 2.073 30.288 28.582 1.00 13.79 532 GLY A N 1
ATOM 8250 C CA . GLY A 1 537 ? 2.691 30.356 27.268 1.00 15.30 532 GLY A CA 1
ATOM 8251 C C . GLY A 1 537 ? 3.306 31.682 26.923 1.00 17.75 532 GLY A C 1
ATOM 8252 O O . GLY A 1 537 ? 3.741 31.875 25.796 1.00 14.98 532 GLY A O 1
ATOM 8256 N N . GLY A 1 538 ? 3.351 32.614 27.869 1.00 16.04 533 GLY A N 1
ATOM 8257 C CA . GLY A 1 538 ? 3.885 33.924 27.575 1.00 17.58 533 GLY A CA 1
ATOM 8258 C C . GLY A 1 538 ? 5.357 34.083 27.814 1.00 17.71 533 GLY A C 1
ATOM 8259 O O . GLY A 1 538 ? 5.904 35.124 27.445 1.00 16.53 533 GLY A O 1
ATOM 8263 N N . ASP A 1 539 ? 6.024 33.087 28.405 1.00 16.43 534 ASP A N 1
ATOM 8264 C CA . ASP A 1 539 ? 7.445 33.222 28.756 1.00 16.30 534 ASP A CA 1
ATOM 8265 C C . ASP A 1 539 ? 8.327 32.746 27.599 1.00 16.22 534 ASP A C 1
ATOM 8266 O O . ASP A 1 539 ? 9.019 31.718 27.661 1.00 16.37 534 ASP A O 1
ATOM 8275 N N . HIS A 1 540 ? 8.293 33.544 26.537 1.00 16.59 535 HIS A N 1
ATOM 8276 C CA . HIS A 1 540 ? 9.102 33.323 25.348 1.00 17.86 535 HIS A CA 1
ATOM 8277 C C . HIS A 1 540 ? 9.359 34.652 24.653 1.00 15.36 535 HIS A C 1
ATOM 8278 O O . HIS A 1 540 ? 8.708 35.665 24.928 1.00 13.31 535 HIS A O 1
ATOM 8292 N N . ASP A 1 541 ? 10.271 34.621 23.686 1.00 16.07 536 ASP A N 1
ATOM 8293 C CA . ASP A 1 541 ? 10.407 35.750 22.779 1.00 12.73 536 ASP A CA 1
ATOM 8294 C C . ASP A 1 541 ? 9.080 36.028 22.086 1.00 11.41 536 ASP A C 1
ATOM 8295 O O . ASP A 1 541 ? 8.171 35.188 22.050 1.00 16.37 536 ASP A O 1
ATOM 8304 N N . ALA A 1 542 ? 8.984 37.217 21.494 1.00 16.28 537 ALA A N 1
ATOM 8305 C CA . ALA A 1 542 ? 7.707 37.667 20.968 1.00 13.81 537 ALA A CA 1
ATOM 8306 C C . ALA A 1 542 ? 7.218 36.808 19.811 1.00 19.40 537 ALA A C 1
ATOM 8307 O O . ALA A 1 542 ? 6.013 36.712 19.60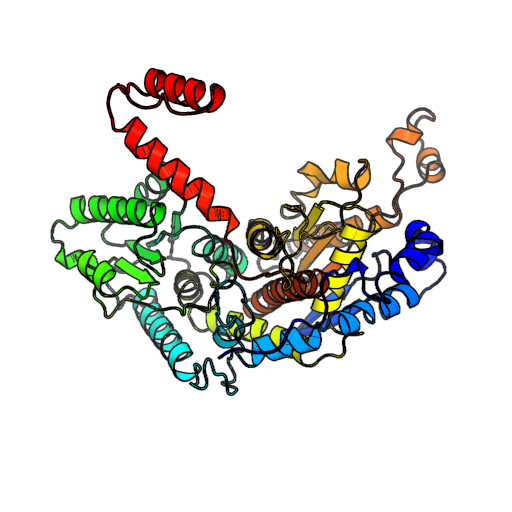5 1.00 14.40 537 ALA A O 1
ATOM 8314 N N . SER A 1 543 ? 8.121 36.203 19.028 1.00 16.08 538 SER A N 1
ATOM 8315 C CA . SER A 1 543 ? 7.681 35.363 17.911 1.00 12.49 538 SER A CA 1
ATOM 8316 C C . SER A 1 543 ? 7.113 34.037 18.415 1.00 12.42 538 SER A C 1
ATOM 8317 O O . SER A 1 543 ? 5.980 33.653 18.083 1.00 12.76 538 SER A O 1
ATOM 8325 N N . THR A 1 544 ? 7.890 33.326 19.221 1.00 12.87 539 THR A N 1
ATOM 8326 C CA . THR A 1 544 ? 7.404 32.075 19.802 1.00 11.42 539 THR A CA 1
ATOM 8327 C C . THR A 1 544 ? 6.115 32.301 20.594 1.00 12.01 539 THR A C 1
ATOM 8328 O O . THR A 1 544 ? 5.174 31.509 20.492 1.00 12.29 539 THR A O 1
ATOM 8339 N N . SER A 1 545 ? 6.026 33.404 21.346 1.00 15.10 540 SER A N 1
ATOM 8340 C CA . SER A 1 545 ? 4.797 33.697 22.086 1.00 17.93 540 SER A CA 1
ATOM 8341 C C . SER A 1 545 ? 3.626 33.941 21.154 1.00 13.71 540 SER A C 1
ATOM 8342 O O . SER A 1 545 ? 2.511 33.475 21.415 1.00 13.79 540 SER A O 1
ATOM 8350 N N . GLY A 1 546 ? 3.848 34.705 20.078 1.00 13.08 541 GLY A N 1
ATOM 8351 C CA . GLY A 1 546 ? 2.771 34.981 19.146 1.00 14.20 541 GLY A CA 1
ATOM 8352 C C . GLY A 1 546 ? 2.307 33.738 18.430 1.00 13.74 541 GLY A C 1
ATOM 8353 O O . GLY A 1 546 ? 1.106 33.545 18.211 1.00 13.28 541 GLY A O 1
ATOM 8357 N N . LEU A 1 547 ? 3.249 32.859 18.068 1.00 14.23 542 LEU A N 1
ATOM 8358 C CA . LEU A 1 547 ? 2.857 31.618 17.410 1.00 11.18 542 LEU A CA 1
ATOM 8359 C C . LEU A 1 547 ? 2.108 30.705 18.369 1.00 11.36 542 LEU A C 1
ATOM 8360 O O . LEU A 1 547 ? 1.137 30.037 17.976 1.00 13.85 542 LEU A O 1
ATOM 8376 N N . LEU A 1 548 ? 2.573 30.642 19.619 1.00 14.28 543 LEU A N 1
ATOM 8377 C CA . LEU A 1 548 ? 1.945 29.790 20.615 1.00 12.43 543 LEU A CA 1
ATOM 8378 C C . LEU A 1 548 ? 0.527 30.261 20.896 1.00 9.87 543 LEU A C 1
ATOM 8379 O O . LEU A 1 548 ? -0.408 29.458 20.930 1.00 13.43 543 LEU A O 1
ATOM 8395 N N . LEU A 1 549 ? 0.342 31.573 21.007 1.00 12.69 544 LEU A N 1
ATOM 8396 C CA . LEU A 1 549 ? -0.994 32.128 21.192 1.00 16.88 544 LEU A CA 1
ATOM 8397 C C . LEU A 1 549 ? -1.883 31.863 19.988 1.00 17.22 544 LEU A C 1
ATOM 8398 O O . LEU A 1 549 ? -3.045 31.455 20.136 1.00 16.53 544 LEU A O 1
ATOM 8414 N N . ALA A 1 550 ? -1.373 32.122 18.776 1.00 12.97 545 ALA A N 1
ATOM 8415 C CA . ALA A 1 550 ? -2.149 31.811 17.577 1.00 15.27 545 ALA A CA 1
ATOM 8416 C C . ALA A 1 550 ? -2.544 30.352 17.566 1.00 12.68 545 ALA A C 1
ATOM 8417 O O . ALA A 1 550 ? -3.680 30.001 17.212 1.00 14.29 545 ALA A O 1
ATOM 8424 N N . PHE A 1 551 ? -1.611 29.476 17.930 1.00 14.03 546 PHE A N 1
ATOM 8425 C CA . PHE A 1 551 ? -1.938 28.062 17.955 1.00 15.24 546 PHE A CA 1
ATOM 8426 C C . PHE A 1 551 ? -3.020 27.766 18.990 1.00 11.59 546 PHE A C 1
ATOM 8427 O O . PHE A 1 551 ? -3.974 27.025 18.707 1.00 14.81 546 PHE A O 1
ATOM 8444 N N . LYS A 1 552 ? -2.870 28.289 20.210 1.00 14.00 547 LYS A N 1
ATOM 8445 C CA . LYS A 1 552 ? -3.911 28.055 21.220 1.00 12.00 547 LYS A CA 1
ATOM 8446 C C . LYS A 1 552 ? -5.274 28.538 20.721 1.00 15.12 547 LYS A C 1
ATOM 8447 O O . LYS A 1 552 ? -6.291 27.845 20.895 1.00 17.36 547 LYS A O 1
ATOM 8466 N N . LYS A 1 553 ? -5.315 29.702 20.062 1.00 13.44 548 LYS A N 1
ATOM 8467 C CA . LYS A 1 553 ? -6.592 30.215 19.563 1.00 17.32 548 LYS A CA 1
ATOM 8468 C C . LYS A 1 553 ? -7.165 29.302 18.483 1.00 19.28 548 LYS A C 1
ATOM 8469 O O . LYS A 1 553 ? -8.341 28.912 18.536 1.00 17.12 548 LYS A O 1
ATOM 8488 N N . LYS A 1 554 ? -6.338 28.923 17.494 1.00 16.67 549 LYS A N 1
ATOM 8489 C CA . LYS A 1 554 ? -6.821 28.091 16.398 1.00 16.20 549 LYS A CA 1
ATOM 8490 C C . LYS A 1 554 ? -7.164 26.680 16.852 1.00 12.33 549 LYS A C 1
ATOM 8491 O O . LYS A 1 554 ? -8.002 26.013 16.236 1.00 15.67 549 LYS A O 1
ATOM 8510 N N . ALA A 1 555 ? -6.516 26.190 17.890 1.00 13.42 550 ALA A N 1
ATOM 8511 C CA . ALA A 1 555 ? -6.728 24.830 18.350 1.00 11.47 550 ALA A CA 1
ATOM 8512 C C . ALA A 1 555 ? -7.659 24.762 19.559 1.00 16.85 550 ALA A C 1
ATOM 8513 O O . ALA A 1 555 ? -7.869 23.673 20.109 1.00 17.18 550 ALA A O 1
ATOM 8520 N N . ASN A 1 556 ? -8.218 25.894 19.984 1.00 14.32 551 ASN A N 1
ATOM 8521 C CA . ASN A 1 556 ? -9.179 25.930 21.095 1.00 17.58 551 ASN A CA 1
ATOM 8522 C C . ASN A 1 556 ? -8.559 25.431 22.398 1.00 14.63 551 ASN A C 1
ATOM 8523 O O . ASN A 1 556 ? -9.006 24.443 22.992 1.00 17.62 551 ASN A O 1
ATOM 8534 N N . LEU A 1 557 ? -7.471 26.077 22.801 1.00 14.01 552 LEU A N 1
ATOM 8535 C CA . LEU A 1 557 ? -6.831 25.825 24.072 1.00 14.20 552 LEU A CA 1
ATOM 8536 C C . LEU A 1 557 ? -6.846 27.100 24.890 1.00 15.89 552 LEU A C 1
ATOM 8537 O O . LEU A 1 557 ? -6.615 28.187 24.356 1.00 14.54 552 LEU A O 1
ATOM 8553 N N . ALA A 1 558 ? -7.111 26.961 26.183 1.00 14.74 553 ALA A N 1
ATOM 8554 C CA . ALA A 1 558 ? -7.009 28.065 27.117 1.00 13.36 553 ALA A CA 1
ATOM 8555 C C . ALA A 1 558 ? -5.540 28.339 27.428 1.00 17.54 553 ALA A C 1
ATOM 8556 O O . ALA A 1 558 ? -4.697 27.462 27.213 1.00 15.68 553 ALA A O 1
#

Organism: Aspergillus fumigatus (strain ATCC MYA-4609 / CBS 101355 / FGSC A1100 / Af293) (NCBI:txid330879)

Solvent-accessible surface area: 23938 Å² total; per-residue (Å²): 166,176,76,113,160,40,84,14,20,7,0,40,81,19,37,0,14,120,68,0,68,85,8,22,82,81,51,1,101,93,5,44,0,76,100,63,49,108,112,29,123,82,3,90,89,68,3,19,16,73,7,65,1,84,48,36,125,29,107,0,53,0,16,1,2,35,4,13,0,16,110,94,0,19,60,19,0,3,85,0,0,107,66,10,16,1,47,115,34,13,70,20,1,13,73,6,63,60,9,5,67,61,42,113,96,7,6,0,3,4,2,11,0,11,41,84,82,50,120,10,57,24,143,73,112,55,12,15,113,101,17,52,71,38,21,86,59,0,81,60,5,0,88,48,0,79,82,8,128,42,95,3,43,66,39,96,69,3,48,11,2,0,1,0,1,49,36,9,16,13,41,1,0,26,1,0,2,51,1,0,77,54,60,19,24,115,74,20,66,36,43,32,1,22,77,81,79,41,69,68,14,55,103,6,18,147,126,21,61,16,44,19,0,0,0,0,2,1,6,65,69,16,82,35,71,63,3,50,69,4,2,72,49,0,43,105,53,0,36,101,59,6,154,76,122,71,48,2,33,96,0,0,0,0,0,0,62,44,104,94,58,0,60,118,21,27,3,65,60,88,16,32,1,20,20,29,58,33,9,26,37,8,3,1,2,1,5,1,1,0,0,0,0,0,0,19,4,7,22,101,32,0,68,70,0,0,13,0,0,26,12,0,3,110,30,0,88,109,24,84,2,69,94,0,1,0,0,2,6,0,0,8,8,0,0,5,6,28,15,46,53,5,133,36,12,0,0,0,0,0,24,103,60,1,55,88,1,3,18,11,1,70,33,2,6,68,52,0,0,52,39,28,89,1,56,53,54,77,155,15,150,24,74,15,21,5,84,4,55,16,81,2,4,36,74,0,26,152,83,48,5,122,87,8,20,64,19,128,132,46,17,12,4,9,0,0,6,4,47,80,34,48,75,83,81,126,81,16,105,112,25,149,109,42,23,61,41,4,113,48,27,3,96,39,2,17,53,11,49,35,59,124,85,2,98,116,123,62,11,70,96,124,73,16,97,133,93,16,67,137,7,40,36,2,1,8,17,0,57,1,68,60,6,22,2,0,0,0,0,0,1,0,0,2,4,2,1,8,2,5,0,1,1,3,0,0,6,3,5,3,22,5,59,126,78,62,87,119,50,119,84,90,58,72,84,46,100,125,31,42,118,64,100,74,37,10,62,134,58,88,92,74,43,24,37,124,14,93,39,96,10,151,181,45,137,72,81

Nearest PDB structures (foldseek):
  7oyl-assembly1_A  TM=9.997E-01  e=2.927E-96  Aspergillus fumigatus
  2wu8-assembly1_A-2  TM=9.714E-01  e=1.487E-57  Mycobacterium tuberculosis H37Rv
  3ujh-assembly1_B  TM=9.516E-01  e=1.350E-51  Toxoplasma gondii
  7e77-assembly2_D  TM=9.604E-01  e=9.324E-51  Triticum aestivum
  6otu-assembly1_A-2  TM=9.138E-01  e=1.463E-37  Chlamydia trachomatis D/UW-3/CX

B-factor: mean 22.24, std 10.45, range [6.5, 79.68]

Foldseek 3Di:
DDDDDALDFFLCPFPLVVVLLVCLVPPLVPDALVVCVVVDVCLQVQAKAWAAQPLVGWIKIWGQSLASDDPVRLVSLLVLLVSLCLLVLLVCLQQQAQSLLVVSGHQPLLLLLPVVLDFHDHPPHTCNVVSVVLLVLLQVVLCCLLVLVQFAPVSGRAAEEEEFEEDLLALLLVLLCLLAVVLFDPRHHYAYAYDLPVVRLCVSVVPDDLRRYAYEQEDAQCVDPSSVVSLVVVVVSSCVPVVDLQRVQSRYAYQYDNLVSCVVSSHDSSRYRYDDPSQFSLSDCSGSSVSSVCNTNNSVLSSLLSSLLNSLSCLQNPPRLSNRQLLVLLSSQCSCCFNVVAQEEEEAELGQSSFSVQVSLQCLQCLLWVDQAFPVGDGHPTDATHRGGYGYPPVRVVPPCVCVFDNDGQYEYEYEYAQDDPPCPPVNPVVVVSVVCLVVSQVCLSPWAALVNVVVVPDDNVCSVVRTGPHSRGYMYMYIHYPGSSNVSNVVSSSNSSSSSRCSSRRHGSRDRPVVVVVVVVVVVLVVQQVDPPGQCPDPPVSSVVSVVCCVVVVTD

Sequence (557 aa):
PLGSMPGFSQATELGAWKKELQEHHNSLGRNIVLKEYFEKKDPQRFEKFSRTFANPVDNTEILFDFSKNFLTEETLALLVVKLAREAGVEELRDAMFKGDPINFTEDRAVYHVALRNVTNEPMQVNGKSVVEDVNSSVLEHMKEFTEQVRSGEWKGYTGKKITTIINIGIGGSDLGPVMVTEALKPYGAEDMTLHFVSNIDGSHIIAEALKHSDPETTLFLIASKTFTTAETTTNANSAKKWFLESAKDEAHIAKHFVALSTNEEEVTKFGIDKKKNMFGFASWVGGRYSVWSAIGLSVALYIGFDDNFHQFLAGAHAMDKHFRETPLEQNIPVLGGLLSVWYSDFFGAQTHLVAPFDQYLHRFPAYLQQLSMESNGKAITRTGEYVKYTTGPILFGEPATNNAQHSFFQLLHQGTKLIPSDFIMAAESHNPVEGGKHQRMLASNFLAQSEALMVGKTPEQVKTEGAPDNLVPHKTFLGNRPTTSILAQKITPSTLGALIAYYEHLTFTEGAVWNINSFDQWGVELGKVLAKKIQKELETPGAGGDHDASTSGLLLAFKKKANLA

InterPro domains:
  IPR001672 Phosphoglucose isomerase (PGI) [MF_00473] (53-526)
  IPR001672 Phosphoglucose isomerase (PGI) [PF00342] (59-543)
  IPR001672 Phosphoglucose isomerase (PGI) [PR00662] (157-176)
  IPR001672 Phosphoglucose isomerase (PGI) [PR00662] (269-287)
  IPR001672 Phosphoglucose isomerase (PGI) [PR00662] (346-367)
  IPR001672 Phosphoglucose isomerase (PGI) [PR00662] (467-485)
  IPR001672 Phosphoglucose isomerase (PGI) [PR00662] (485-499)
  IPR001672 Phosphoglucose isomerase (PGI) [PR00662] (499-512)
  IPR001672 Phosphoglucose isomerase (PGI) [PS51463] (10-549)
  IPR001672 Phosphoglucose isomerase (PGI) [PTHR11469] (8-549)
  IPR018189 Phosphoglucose isomerase, conserved site [PS00174] (499-516)
  IPR018189 Phosphoglucose isomerase, conserved site [PS00765] (273-286)
  IPR023096 Phosphoglucose isomerase, C-terminal [G3DSA:1.10.1390.10] (509-552)
  IPR035476 Phosphoglucose isomerase, SIS domain 1 [cd05015] (128-292)
  IPR035482 Phosphoglucose isomerase, SIS domain 2 [cd05016] (339-522)
  IPR046348 SIS domain superfamily [SSF53697] (7-547)

Radius of gyration: 25.29 Å; Cα contacts (8 Å, |Δi|>4): 1007; chains: 1; bounding box: 61×58×69 Å